Protein AF-0000000076354087 (afdb_homodimer)

pLDDT: mean 98.28, std 2.74, range [63.59, 99.0]

Organism: Streptomyces venezuelae (NCBI:txid54571)

Solvent-accessible surface area (backbone atoms only — not comparable to full-atom values): 20175 Å² total; per-residue (Å²): 89,34,35,36,36,54,51,55,60,19,23,36,62,54,20,50,45,27,28,43,75,41,43,54,77,42,88,73,43,46,52,43,30,23,14,80,61,55,38,78,37,36,26,62,83,62,55,44,29,42,43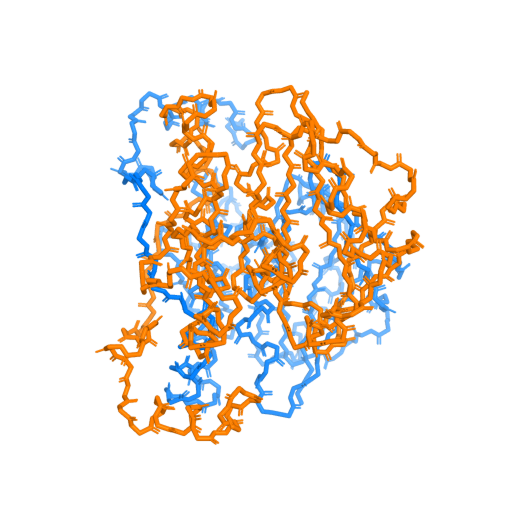,16,80,34,23,44,88,74,57,62,68,36,33,30,39,40,29,32,10,36,78,31,43,69,73,43,59,80,30,56,71,59,33,48,45,50,51,55,23,57,76,62,33,64,33,47,32,22,8,10,48,12,34,50,46,43,30,61,45,56,74,34,60,76,31,62,34,20,24,19,86,78,44,33,68,58,36,39,75,55,44,24,47,53,47,91,52,50,58,31,80,46,88,49,36,36,20,6,9,20,28,50,24,11,36,37,39,19,33,48,50,30,21,73,73,67,31,60,67,54,23,38,49,50,31,33,71,32,25,54,58,88,68,64,84,63,71,16,15,37,77,90,52,25,61,63,70,59,46,51,51,50,52,70,67,34,94,64,57,118,90,35,35,36,36,53,50,54,60,20,22,36,61,53,19,48,46,27,28,43,75,41,42,54,76,43,88,74,43,46,53,42,30,23,15,81,61,54,40,77,37,35,26,62,84,62,55,45,30,42,42,15,80,32,24,45,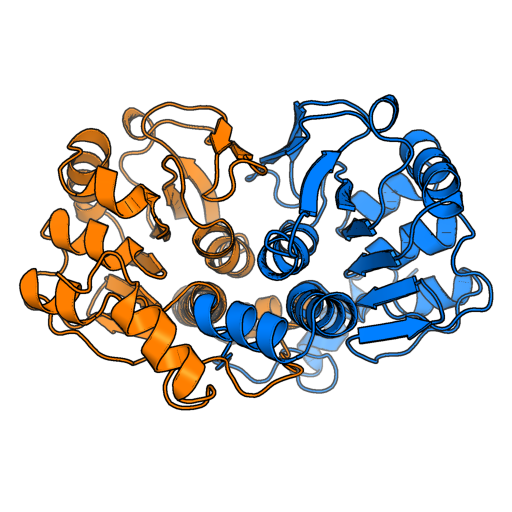88,75,56,61,70,36,32,31,39,38,29,32,9,36,78,32,42,70,71,43,59,78,31,56,70,58,31,50,45,50,51,56,23,56,75,62,32,65,32,48,32,22,9,10,47,11,35,49,46,43,30,60,45,58,75,34,61,76,31,62,36,19,24,20,85,78,43,34,67,59,35,39,75,55,45,23,46,53,48,90,52,51,59,31,80,46,86,48,37,36,20,6,10,21,28,48,24,13,36,37,38,18,34,49,49,31,22,74,74,67,31,61,67,52,24,38,48,50,31,32,72,32,25,53,58,87,67,64,85,61,72,16,17,36,76,90,52,24,62,64,70,58,46,50,50,50,51,69,68,35,94,65,60,118

Structure (mmCIF, N/CA/C/O backbone):
data_AF-0000000076354087-model_v1
#
loop_
_entity.id
_entity.type
_entity.pdbx_description
1 polymer 'Glutamine amidotransferase'
#
loop_
_atom_site.group_PDB
_atom_site.id
_atom_site.type_symbol
_atom_site.label_atom_id
_atom_site.label_alt_id
_atom_site.label_comp_id
_atom_site.label_asym_id
_atom_site.label_entity_id
_atom_site.label_seq_id
_atom_site.pdbx_PDB_ins_code
_atom_site.Cartn_x
_atom_site.Cartn_y
_atom_site.Cartn_z
_atom_site.occupancy
_atom_site.B_iso_or_equiv
_atom_site.auth_seq_id
_atom_site.auth_comp_id
_atom_site.auth_asym_id
_atom_site.auth_atom_id
_atom_site.pdbx_PDB_model_num
ATOM 1 N N . MET A 1 1 ? -19.969 11.094 3.676 1 95.62 1 MET A N 1
ATOM 2 C CA . MET A 1 1 ? -18.609 11.43 4.051 1 95.62 1 MET A CA 1
ATOM 3 C C . MET A 1 1 ? -17.656 11.297 2.859 1 95.62 1 MET A C 1
ATOM 5 O O . MET A 1 1 ? -17.688 10.289 2.152 1 95.62 1 MET A O 1
ATOM 9 N N . GLN A 1 2 ? -16.906 12.383 2.473 1 98.56 2 GLN A N 1
ATOM 10 C CA . GLN A 1 2 ? -15.984 12.328 1.347 1 98.56 2 GLN A CA 1
ATOM 11 C C . GLN A 1 2 ? -14.531 12.328 1.825 1 98.56 2 GLN A C 1
ATOM 13 O O . GLN A 1 2 ? -14.156 13.133 2.674 1 98.56 2 GLN A O 1
ATOM 18 N N . ILE A 1 3 ? -13.75 11.383 1.371 1 98.94 3 ILE A N 1
ATOM 19 C CA . ILE A 1 3 ? -12.32 11.273 1.62 1 98.94 3 ILE A CA 1
ATOM 20 C C . ILE A 1 3 ? -11.547 11.703 0.374 1 98.94 3 ILE A C 1
ATOM 22 O O . ILE A 1 3 ? -11.719 11.125 -0.7 1 98.94 3 ILE A O 1
ATOM 26 N N . ALA A 1 4 ? -10.727 12.711 0.47 1 98.94 4 ALA A N 1
ATOM 27 C CA . ALA A 1 4 ? -9.883 13.164 -0.634 1 98.94 4 ALA A CA 1
ATOM 28 C C . ALA A 1 4 ? -8.414 12.82 -0.381 1 98.94 4 ALA A C 1
ATOM 30 O O . ALA A 1 4 ? -7.855 13.188 0.655 1 98.94 4 ALA A O 1
ATOM 31 N N . ILE A 1 5 ? -7.832 12.117 -1.269 1 99 5 ILE A N 1
ATOM 32 C CA . ILE A 1 5 ? -6.402 11.828 -1.235 1 99 5 ILE A CA 1
ATOM 33 C C . ILE A 1 5 ? -5.676 12.695 -2.262 1 99 5 ILE A C 1
ATOM 35 O O . ILE A 1 5 ? -5.934 12.594 -3.463 1 99 5 ILE A O 1
ATOM 39 N N . ALA A 1 6 ? -4.793 13.523 -1.813 1 98.94 6 ALA A N 1
ATOM 40 C CA . ALA A 1 6 ? -4.074 14.453 -2.678 1 98.94 6 ALA A CA 1
ATOM 41 C C . ALA A 1 6 ? -2.9 13.766 -3.369 1 98.94 6 ALA A C 1
ATOM 43 O O . ALA A 1 6 ? -2.143 13.031 -2.734 1 98.94 6 ALA A O 1
ATOM 44 N N . LEU A 1 7 ? -2.816 14.008 -4.652 1 98.94 7 LEU A N 1
ATOM 45 C CA . LEU A 1 7 ? -1.673 13.523 -5.414 1 98.94 7 LEU A CA 1
ATOM 46 C C . LEU A 1 7 ? -0.879 14.68 -6.004 1 98.94 7 LEU A C 1
ATOM 48 O O . LEU A 1 7 ? -1.441 15.742 -6.289 1 98.94 7 LEU A O 1
ATOM 52 N N . TYR A 1 8 ? 0.384 14.508 -6.109 1 98.94 8 TYR A N 1
ATOM 53 C CA . TYR A 1 8 ? 1.318 15.359 -6.844 1 98.94 8 TYR A CA 1
ATOM 54 C C . TYR A 1 8 ? 2.479 14.539 -7.395 1 98.94 8 TYR A C 1
ATOM 56 O O . TYR A 1 8 ? 2.713 13.406 -6.957 1 98.94 8 TYR A O 1
ATOM 64 N N . GLU A 1 9 ? 3.184 15.055 -8.422 1 98.81 9 GLU A N 1
ATOM 65 C CA . GLU A 1 9 ? 4.27 14.312 -9.055 1 98.81 9 GLU A CA 1
ATOM 66 C C . GLU A 1 9 ? 5.312 13.883 -8.031 1 98.81 9 GLU A C 1
ATOM 68 O O . GLU A 1 9 ? 5.68 14.656 -7.148 1 98.81 9 GLU A O 1
ATOM 73 N N . ARG A 1 10 ? 5.816 12.602 -8.109 1 98.75 10 ARG A N 1
ATOM 74 C CA . ARG A 1 10 ? 6.883 12.008 -7.316 1 98.75 10 ARG A CA 1
ATOM 75 C C . ARG A 1 10 ? 6.445 11.812 -5.871 1 98.75 10 ARG A C 1
ATOM 77 O O . ARG A 1 10 ? 7.25 11.969 -4.945 1 98.75 10 ARG A O 1
ATOM 84 N N . PHE A 1 11 ? 5.105 11.602 -5.699 1 98.94 11 PHE A N 1
ATOM 85 C CA . PHE A 1 11 ? 4.652 11.117 -4.402 1 98.94 11 PHE A CA 1
ATOM 86 C C . PHE A 1 11 ? 5.07 9.672 -4.188 1 98.94 11 PHE A C 1
ATOM 88 O O . PHE A 1 11 ? 5.402 8.969 -5.145 1 98.94 11 PHE A O 1
ATOM 95 N N . THR A 1 12 ? 5.203 9.234 -2.908 1 98.81 12 THR A N 1
ATOM 96 C CA . THR A 1 12 ? 5.406 7.828 -2.578 1 98.81 12 THR A CA 1
ATOM 97 C C . THR A 1 12 ? 4.074 7.078 -2.561 1 98.81 12 THR A C 1
ATOM 99 O O . THR A 1 12 ? 3.166 7.438 -1.809 1 98.81 12 THR A O 1
ATOM 102 N N . VAL A 1 13 ? 3.963 6.086 -3.301 1 98.81 13 VAL A N 1
ATOM 103 C CA . VAL A 1 13 ? 2.664 5.5 -3.617 1 98.81 13 VAL A CA 1
ATOM 104 C C . VAL A 1 13 ? 2.061 4.875 -2.363 1 98.81 13 VAL A C 1
ATOM 106 O O . VAL A 1 13 ? 0.866 5.027 -2.098 1 98.81 13 VAL A O 1
ATOM 109 N N . LEU A 1 14 ? 2.857 4.176 -1.558 1 98.88 14 LEU A N 1
ATOM 110 C CA . LEU A 1 14 ? 2.314 3.52 -0.374 1 98.88 14 LEU A CA 1
ATOM 111 C C . LEU A 1 14 ? 1.853 4.547 0.655 1 98.88 14 LEU A C 1
ATOM 113 O O . LEU A 1 14 ? 1.002 4.25 1.496 1 98.88 14 LEU A O 1
ATOM 117 N N . ASP A 1 15 ? 2.355 5.801 0.594 1 98.94 15 ASP A N 1
ATOM 118 C CA . ASP A 1 15 ? 1.86 6.875 1.448 1 98.94 15 ASP A CA 1
ATOM 119 C C . ASP A 1 15 ? 0.381 7.148 1.184 1 98.94 15 ASP A C 1
ATOM 121 O O . ASP A 1 15 ? -0.349 7.566 2.084 1 98.94 15 ASP A O 1
ATOM 125 N N . ALA A 1 16 ? -0.032 6.992 -0.039 1 98.94 16 ALA A N 1
ATOM 126 C CA . ALA A 1 16 ? -1.421 7.227 -0.43 1 98.94 16 ALA A CA 1
ATOM 127 C C . ALA A 1 16 ? -2.266 5.973 -0.216 1 98.94 16 ALA A C 1
ATOM 129 O O . ALA A 1 16 ? -3.389 6.051 0.288 1 98.94 16 ALA A O 1
ATOM 130 N N . ILE A 1 17 ? -1.715 4.809 -0.504 1 98.94 17 ILE A N 1
ATOM 131 C CA . ILE A 1 17 ? -2.502 3.586 -0.608 1 98.94 17 ILE A CA 1
ATOM 132 C C . ILE A 1 17 ? -2.713 2.988 0.781 1 98.94 17 ILE A C 1
ATOM 134 O O . ILE A 1 17 ? -3.75 2.375 1.049 1 98.94 17 ILE A O 1
ATOM 138 N N . GLY A 1 18 ? -1.72 3.15 1.679 1 98.88 18 GLY A N 1
ATOM 139 C CA . GLY A 1 18 ? -1.927 2.682 3.039 1 98.88 18 GLY A CA 1
ATOM 140 C C . GLY A 1 18 ? -3.221 3.18 3.652 1 98.88 18 GLY A C 1
ATOM 141 O O . GLY A 1 18 ? -4.109 2.387 3.973 1 98.88 18 GLY A O 1
ATOM 142 N N . PRO A 1 19 ? -3.322 4.527 3.742 1 98.94 19 PRO A N 1
ATOM 143 C CA . PRO A 1 19 ? -4.57 5.094 4.262 1 98.94 19 PRO A CA 1
ATOM 144 C C . PRO A 1 19 ? -5.781 4.742 3.4 1 98.94 19 PRO A C 1
ATOM 146 O O . PRO A 1 19 ? -6.859 4.465 3.93 1 98.94 19 PRO A O 1
ATOM 149 N N . TYR A 1 20 ? -5.629 4.738 2.098 1 98.94 20 TYR A N 1
ATOM 150 C CA . TYR A 1 20 ? -6.734 4.395 1.21 1 98.94 20 TYR A CA 1
ATOM 151 C C . TYR A 1 20 ? -7.305 3.025 1.551 1 98.94 20 TYR A C 1
ATOM 153 O O . TYR A 1 20 ? -8.516 2.877 1.739 1 98.94 20 TYR A O 1
ATOM 161 N N . GLN A 1 21 ? -6.453 2.004 1.667 1 98.69 21 GLN A N 1
ATOM 162 C CA . GLN A 1 21 ? -6.879 0.625 1.887 1 98.69 21 GLN A CA 1
ATOM 163 C C . GLN A 1 21 ? -7.668 0.493 3.188 1 98.69 21 GLN A C 1
ATOM 165 O O . GLN A 1 21 ? -8.586 -0.325 3.281 1 98.69 21 GLN A O 1
ATOM 170 N N . THR A 1 22 ? -7.359 1.341 4.191 1 98.81 22 THR A N 1
ATOM 171 C CA . THR A 1 22 ? -7.941 1.154 5.516 1 98.81 22 THR A CA 1
ATOM 172 C C . THR A 1 22 ? -9.141 2.078 5.719 1 98.81 22 THR A C 1
ATOM 174 O O . THR A 1 22 ? -9.969 1.847 6.602 1 98.81 22 THR A O 1
ATOM 177 N N . LEU A 1 23 ? -9.305 3.084 4.852 1 98.88 23 LEU A N 1
ATOM 178 C CA . LEU A 1 23 ? -10.344 4.066 5.102 1 98.88 23 LEU A CA 1
ATOM 179 C C . LEU A 1 23 ? -11.445 3.979 4.047 1 98.88 23 LEU A C 1
ATOM 181 O O . LEU A 1 23 ? -12.547 4.492 4.246 1 98.88 23 LEU A O 1
ATOM 185 N N . VAL A 1 24 ? -11.156 3.332 2.891 1 98.5 24 VAL A N 1
ATOM 186 C CA . VAL A 1 24 ? -12.008 3.426 1.715 1 98.5 24 VAL A CA 1
ATOM 187 C C . VAL A 1 24 ? -13.375 2.814 2.021 1 98.5 24 VAL A C 1
ATOM 189 O O . VAL A 1 24 ? -14.391 3.23 1.457 1 98.5 24 VAL A O 1
ATOM 192 N N . ASN A 1 25 ? -13.484 1.896 3.008 1 97.38 25 ASN A N 1
ATOM 193 C CA . ASN A 1 25 ? -14.734 1.187 3.268 1 97.38 25 ASN A CA 1
ATOM 194 C C . ASN A 1 25 ? -15.445 1.739 4.5 1 97.38 25 ASN A C 1
ATOM 196 O O . ASN A 1 25 ? -16.328 1.08 5.062 1 97.38 25 ASN A O 1
ATOM 200 N N . LEU A 1 26 ? -15.008 2.922 4.984 1 98.5 26 LEU A N 1
ATOM 201 C CA . LEU A 1 26 ? -15.797 3.568 6.027 1 98.5 26 LEU A CA 1
ATOM 202 C C . LEU A 1 26 ? -17.266 3.674 5.617 1 98.5 26 LEU A C 1
ATOM 204 O O . LEU A 1 26 ? -17.562 4.004 4.469 1 98.5 26 LEU A O 1
ATOM 208 N N . PRO A 1 27 ? -18.188 3.338 6.52 1 97 27 PRO A N 1
ATOM 209 C CA . PRO A 1 27 ? -19.594 3.379 6.16 1 97 27 PRO A CA 1
ATOM 210 C C . PRO A 1 27 ? -20.031 4.727 5.582 1 97 27 PRO A C 1
ATOM 212 O O . PRO A 1 27 ? -19.797 5.77 6.199 1 97 27 PRO A O 1
ATOM 215 N N . GLY A 1 28 ? -20.562 4.648 4.363 1 95.94 28 GLY A N 1
ATOM 216 C CA . GLY A 1 28 ? -21.109 5.84 3.729 1 95.94 28 GLY A CA 1
ATOM 217 C C . GLY A 1 28 ? -20.047 6.723 3.102 1 95.94 28 GLY A C 1
ATOM 218 O O . GLY A 1 28 ? -20.344 7.828 2.643 1 95.94 28 GLY A O 1
ATOM 219 N N . ALA A 1 29 ? -18.844 6.246 3.023 1 97 29 ALA A N 1
ATOM 220 C CA . ALA A 1 29 ? -17.75 7.098 2.547 1 97 29 ALA A CA 1
ATOM 221 C C . ALA A 1 29 ? -17.609 7.008 1.029 1 97 29 ALA A C 1
ATOM 223 O O . ALA A 1 29 ? -17.859 5.953 0.439 1 97 29 ALA A O 1
ATOM 224 N N . GLU A 1 30 ? -17.297 8.07 0.4 1 98.06 30 GLU A N 1
ATOM 225 C CA . GLU A 1 30 ? -16.828 8.18 -0.977 1 98.06 30 GLU A CA 1
ATOM 226 C C . GLU A 1 30 ? -15.383 8.688 -1.029 1 98.06 30 GLU A C 1
ATOM 228 O O . GLU A 1 30 ? -15.07 9.742 -0.482 1 98.06 30 GLU A O 1
ATOM 233 N N . THR A 1 31 ? -14.57 7.953 -1.688 1 98.88 31 THR A N 1
ATOM 234 C CA . THR A 1 31 ? -13.172 8.352 -1.784 1 98.88 31 THR A CA 1
ATOM 235 C C . THR A 1 31 ? -12.852 8.883 -3.18 1 98.88 31 THR A C 1
ATOM 237 O O . THR A 1 31 ? -13.289 8.312 -4.18 1 98.88 31 THR A O 1
ATOM 240 N N . VAL A 1 32 ? -12.117 9.953 -3.236 1 98.88 32 VAL A N 1
ATOM 241 C CA . VAL A 1 32 ? -11.68 10.539 -4.5 1 98.88 32 VAL A CA 1
ATOM 242 C C . VAL A 1 32 ? -10.195 10.883 -4.422 1 98.88 32 VAL A C 1
ATOM 244 O O . VAL A 1 32 ? -9.719 11.359 -3.391 1 98.88 32 VAL A O 1
ATOM 247 N N . LEU A 1 33 ? -9.477 10.531 -5.445 1 98.94 33 LEU A N 1
ATOM 248 C CA . LEU A 1 33 ? -8.109 11.023 -5.605 1 98.94 33 LEU A CA 1
ATOM 249 C C . LEU A 1 33 ? -8.094 12.344 -6.371 1 98.94 33 LEU A C 1
ATOM 251 O O . LEU A 1 33 ? -8.773 12.484 -7.395 1 98.94 33 LEU A O 1
ATOM 255 N N . VAL A 1 34 ? -7.332 13.281 -5.852 1 98.94 34 VAL A N 1
ATOM 256 C CA . VAL A 1 34 ? -7.363 14.617 -6.422 1 98.94 34 VAL A CA 1
ATOM 257 C C . VAL A 1 34 ? -5.941 15.109 -6.672 1 98.94 34 VAL A C 1
ATOM 259 O O . VAL A 1 34 ? -5.012 14.719 -5.961 1 98.94 34 VAL A O 1
ATOM 262 N N . ALA A 1 35 ? -5.77 15.914 -7.664 1 98.94 35 ALA A N 1
ATOM 263 C CA . ALA A 1 35 ? -4.516 16.578 -7.996 1 98.94 35 ALA A CA 1
ATOM 264 C C . ALA A 1 35 ? -4.766 17.969 -8.57 1 98.94 35 ALA A C 1
ATOM 266 O O . ALA A 1 35 ? -5.918 18.391 -8.711 1 98.94 35 ALA A O 1
ATOM 267 N N . GLU A 1 36 ? -3.658 18.734 -8.727 1 98.81 36 GLU A N 1
ATOM 268 C CA . GLU A 1 36 ? -3.822 20.062 -9.312 1 98.81 36 GLU A CA 1
ATOM 269 C C . GLU A 1 36 ? -4.609 19.984 -10.617 1 98.81 36 GLU A C 1
ATOM 271 O O . GLU A 1 36 ? -5.535 20.766 -10.828 1 98.81 36 GLU A O 1
ATOM 276 N N . GLN A 1 37 ? -4.191 19.078 -11.469 1 98.62 37 GLN A N 1
ATOM 277 C CA . GLN A 1 37 ? -4.941 18.719 -12.664 1 98.62 37 GLN A CA 1
ATOM 278 C C . GLN A 1 37 ? -5.367 17.266 -12.633 1 98.62 37 GLN A C 1
ATOM 280 O O . GLN A 1 37 ? -4.598 16.391 -12.219 1 98.62 37 GLN A O 1
ATOM 285 N N . ALA A 1 38 ? -6.668 17.031 -13.086 1 98.75 38 ALA A N 1
ATOM 286 C CA . ALA A 1 38 ? -7.133 15.641 -13.164 1 98.75 38 ALA A CA 1
ATOM 287 C C . ALA A 1 38 ? -6.32 14.844 -14.18 1 98.75 38 ALA A C 1
ATOM 289 O O . ALA A 1 38 ? -5.844 15.398 -15.172 1 98.75 38 ALA A O 1
ATOM 290 N N . GLY A 1 39 ? -6.164 13.555 -13.914 1 98.75 39 GLY A N 1
ATOM 291 C CA . GLY A 1 39 ? -5.402 12.695 -14.805 1 98.75 39 GLY A CA 1
ATOM 292 C C . GLY A 1 39 ? -4.375 11.844 -14.086 1 98.75 39 GLY A C 1
ATOM 293 O O . GLY A 1 39 ? -4.379 11.773 -12.852 1 98.75 39 GLY A O 1
ATOM 294 N N . PRO A 1 40 ? -3.564 11.125 -14.836 1 98.88 40 PRO A N 1
ATOM 295 C CA . PRO A 1 40 ? -2.52 10.297 -14.227 1 98.88 40 PRO A CA 1
ATOM 296 C C . PRO A 1 40 ? -1.451 11.117 -13.516 1 98.88 40 PRO A C 1
ATOM 298 O O . PRO A 1 40 ? -1.043 12.172 -14.016 1 98.88 40 PRO A O 1
ATOM 301 N N . VAL A 1 41 ? -1.053 10.719 -12.32 1 98.94 41 VAL A N 1
ATOM 302 C CA . VAL A 1 41 ? 0.029 11.312 -11.547 1 98.94 41 VAL A CA 1
ATOM 303 C C . VAL A 1 41 ? 1.087 10.258 -11.234 1 98.94 41 VAL A C 1
ATOM 305 O O . VAL A 1 41 ? 0.774 9.203 -10.672 1 98.94 41 VAL A O 1
ATOM 308 N N . ARG A 1 42 ? 2.328 10.523 -11.531 1 98.81 42 ARG A N 1
ATOM 309 C CA . ARG A 1 42 ? 3.381 9.523 -11.422 1 98.81 42 ARG A CA 1
ATOM 310 C C . ARG A 1 42 ? 4.031 9.547 -10.047 1 98.81 42 ARG A C 1
ATOM 312 O O . ARG A 1 42 ? 4.234 10.617 -9.469 1 98.81 42 ARG A O 1
ATOM 319 N N . ASP A 1 43 ? 4.379 8.352 -9.578 1 98.69 43 ASP A N 1
ATOM 320 C CA . ASP A 1 43 ? 5.004 8.219 -8.266 1 98.69 43 ASP A CA 1
ATOM 321 C C . ASP A 1 43 ? 6.484 8.586 -8.32 1 98.69 43 ASP A C 1
ATOM 323 O O . ASP A 1 43 ? 6.977 9.047 -9.352 1 98.69 43 ASP A O 1
ATOM 327 N N . ASP A 1 44 ? 7.211 8.422 -7.254 1 98.19 44 ASP A N 1
ATOM 328 C CA . ASP A 1 44 ? 8.586 8.883 -7.098 1 98.19 44 ASP A CA 1
ATOM 329 C C . ASP A 1 44 ? 9.547 8.055 -7.953 1 98.19 44 ASP A C 1
ATOM 331 O O . ASP A 1 44 ? 10.609 8.539 -8.344 1 98.19 44 ASP A O 1
ATOM 335 N N . ASN A 1 45 ? 9.156 6.812 -8.344 1 97.19 45 ASN A N 1
ATOM 336 C CA . ASN A 1 45 ? 9.992 5.984 -9.203 1 97.19 45 ASN A CA 1
ATOM 337 C C . ASN A 1 45 ? 9.672 6.199 -10.68 1 97.19 45 ASN A C 1
ATOM 339 O O . ASN A 1 45 ? 10.453 5.809 -11.555 1 97.19 45 ASN A O 1
ATOM 343 N N . GLY A 1 46 ? 8.555 6.766 -10.953 1 97.56 46 GLY A N 1
ATOM 344 C CA . GLY A 1 46 ? 8.141 7.059 -12.32 1 97.56 46 GLY A CA 1
ATOM 345 C C . GLY A 1 46 ? 7.477 5.883 -13.008 1 97.56 46 GLY A C 1
ATOM 346 O O . GLY A 1 46 ? 6.895 6.035 -14.086 1 97.56 46 GLY A O 1
ATOM 347 N N . SER A 1 47 ? 7.496 4.715 -12.43 1 97.19 47 SER A N 1
ATOM 348 C CA . SER A 1 47 ? 7.039 3.494 -13.086 1 97.19 47 SER A CA 1
ATOM 349 C C . SER A 1 47 ? 5.559 3.248 -12.828 1 97.19 47 SER A C 1
ATOM 351 O O . SER A 1 47 ? 4.945 2.391 -13.469 1 97.19 47 SER A O 1
ATOM 353 N N . LEU A 1 48 ? 4.918 3.982 -11.859 1 98.62 48 LEU A N 1
ATOM 354 C CA . LEU A 1 48 ? 3.523 3.805 -11.469 1 98.62 48 LEU A CA 1
ATOM 355 C C . LEU A 1 48 ? 2.777 5.133 -11.492 1 98.62 48 LEU A C 1
ATOM 357 O O . LEU A 1 48 ? 3.316 6.164 -11.078 1 98.62 48 LEU A O 1
ATOM 361 N N . ALA A 1 49 ? 1.561 5.074 -12.016 1 98.88 49 ALA A N 1
ATOM 362 C CA . ALA A 1 49 ? 0.702 6.254 -11.953 1 98.88 49 ALA A CA 1
ATOM 363 C C . ALA A 1 49 ? -0.647 5.918 -11.32 1 98.88 49 ALA A C 1
ATOM 365 O O . ALA A 1 49 ? -1.236 4.879 -11.625 1 98.88 49 ALA A O 1
ATOM 366 N N . LEU A 1 50 ? -1.066 6.781 -10.438 1 98.94 50 LEU A N 1
ATOM 367 C CA . LEU A 1 50 ? -2.447 6.828 -9.977 1 98.94 50 LEU A CA 1
ATOM 368 C C . LEU A 1 50 ? -3.252 7.859 -10.758 1 98.94 50 LEU A C 1
ATOM 370 O O . LEU A 1 50 ? -2.709 8.875 -11.195 1 98.94 50 LEU A O 1
ATOM 374 N N . VAL A 1 51 ? -4.52 7.609 -10.898 1 98.94 51 VAL A N 1
ATOM 375 C CA . VAL A 1 51 ? -5.363 8.555 -11.625 1 98.94 51 VAL A CA 1
ATOM 376 C C . VAL A 1 51 ? -6.102 9.453 -10.633 1 98.94 51 VAL A C 1
ATOM 378 O O . VAL A 1 51 ? -6.895 8.969 -9.82 1 98.94 51 VAL A O 1
ATOM 381 N N . ALA A 1 52 ? -5.828 10.727 -10.68 1 98.88 52 ALA A N 1
ATOM 382 C CA . ALA A 1 52 ? -6.699 11.695 -10.023 1 98.88 52 ALA A CA 1
ATOM 383 C C . ALA A 1 52 ? -7.965 11.93 -10.836 1 98.88 52 ALA A C 1
ATOM 385 O O . ALA A 1 52 ? -7.922 12.562 -11.898 1 98.88 52 ALA A O 1
ATOM 386 N N . ASP A 1 53 ? -9.039 11.539 -10.359 1 98.69 53 ASP A N 1
ATOM 387 C CA . ASP A 1 53 ? -10.281 11.664 -11.117 1 98.69 53 ASP A CA 1
ATOM 388 C C . ASP A 1 53 ? -10.781 13.109 -11.117 1 98.69 53 ASP A C 1
ATOM 390 O O . ASP A 1 53 ? -11.57 13.5 -11.984 1 98.69 53 ASP A O 1
ATOM 394 N N . GLN A 1 54 ? -10.43 13.859 -10.133 1 98.81 54 GLN A N 1
ATOM 395 C CA . GLN A 1 54 ? -10.844 15.25 -10.016 1 98.81 54 GLN A CA 1
ATOM 396 C C . GLN A 1 54 ? -9.656 16.156 -9.672 1 98.81 54 GLN A C 1
ATOM 398 O O . GLN A 1 54 ? -8.625 15.672 -9.188 1 98.81 54 GLN A O 1
ATOM 403 N N . SER A 1 55 ? -9.82 17.406 -10.016 1 98.88 55 SER A N 1
ATOM 404 C CA . SER A 1 55 ? -8.828 18.391 -9.641 1 98.88 55 SER A CA 1
ATOM 405 C C . SER A 1 55 ? -9.094 18.953 -8.25 1 98.88 55 SER A C 1
ATOM 407 O O . SER A 1 55 ? -10.18 18.75 -7.691 1 98.88 55 SER A O 1
ATOM 409 N N . PHE A 1 56 ? -8.109 19.656 -7.734 1 98.88 56 PHE A N 1
ATOM 410 C CA . PHE A 1 56 ? -8.305 20.359 -6.473 1 98.88 56 PHE A CA 1
ATOM 411 C C . PHE A 1 56 ? -9.5 21.297 -6.555 1 98.88 56 PHE A C 1
ATOM 413 O O . PHE A 1 56 ? -10.281 21.406 -5.605 1 98.88 56 PHE A O 1
ATOM 420 N N . ALA A 1 57 ? -9.688 21.969 -7.66 1 98.56 57 ALA A N 1
ATOM 421 C CA . ALA A 1 57 ? -10.742 22.953 -7.844 1 98.56 57 ALA A CA 1
ATOM 422 C C . ALA A 1 57 ? -12.125 22.297 -7.781 1 98.56 57 ALA A C 1
ATOM 424 O O . ALA A 1 57 ? -13.102 22.953 -7.41 1 98.56 57 ALA A O 1
ATOM 425 N N . GLU A 1 58 ? -12.18 21.047 -8.023 1 98.75 58 GLU A N 1
ATOM 426 C CA . GLU A 1 58 ? -13.461 20.344 -8.109 1 98.75 58 GLU A CA 1
ATOM 427 C C . GLU A 1 58 ? -13.852 19.734 -6.766 1 98.75 58 GLU A C 1
ATOM 429 O O . GLU A 1 58 ? -14.992 19.328 -6.57 1 98.75 58 GLU A O 1
ATOM 434 N N . VAL A 1 59 ? -12.969 19.625 -5.879 1 98.75 59 VAL A N 1
ATOM 435 C CA . VAL A 1 59 ? -13.219 19.078 -4.547 1 98.75 59 VAL A CA 1
ATOM 436 C C . VAL A 1 59 ? -12.828 20.109 -3.49 1 98.75 59 VAL A C 1
ATOM 438 O O . VAL A 1 59 ? -11.641 20.266 -3.17 1 98.75 59 VAL A O 1
ATOM 441 N N . GLN A 1 60 ? -13.789 20.719 -2.85 1 97.81 60 GLN A N 1
ATOM 442 C CA . GLN A 1 60 ? -13.461 21.875 -2.018 1 97.81 60 GLN A CA 1
ATOM 443 C C . GLN A 1 60 ? -13.953 21.688 -0.587 1 97.81 60 GLN A C 1
ATOM 445 O O . GLN A 1 60 ? -13.617 22.469 0.302 1 97.81 60 GLN A O 1
ATOM 450 N N . ARG A 1 61 ? -14.742 20.609 -0.342 1 98.5 61 ARG A N 1
ATOM 451 C CA . ARG A 1 61 ? -15.266 20.422 1.006 1 98.5 61 ARG A CA 1
ATOM 452 C C . ARG A 1 61 ? -15.258 18.953 1.393 1 98.5 61 ARG A C 1
ATOM 454 O O . ARG A 1 61 ? -16.266 18.406 1.85 1 98.5 61 ARG A O 1
ATOM 461 N N . PRO A 1 62 ? -14.125 18.266 1.239 1 98.88 62 PRO A N 1
ATOM 462 C CA . PRO A 1 62 ? -14.07 16.891 1.74 1 98.88 62 PRO A CA 1
ATOM 463 C C . PRO A 1 62 ? -14.125 16.812 3.266 1 98.88 62 PRO A C 1
ATOM 465 O O . PRO A 1 62 ? -13.789 17.781 3.947 1 98.88 62 PRO A O 1
ATOM 468 N N . ASP A 1 63 ? -14.562 15.672 3.797 1 98.88 63 ASP A N 1
ATOM 469 C CA . ASP A 1 63 ? -14.617 15.445 5.238 1 98.88 63 ASP A CA 1
ATOM 470 C C . ASP A 1 63 ? -13.258 15 5.777 1 98.88 63 ASP A C 1
ATOM 472 O O . ASP A 1 63 ? -12.898 15.328 6.91 1 98.88 63 ASP A O 1
ATOM 476 N N . ILE A 1 64 ? -12.531 14.211 5.023 1 98.94 64 ILE A N 1
ATOM 477 C CA . ILE A 1 64 ? -11.203 13.727 5.367 1 98.94 64 ILE A CA 1
ATOM 478 C C . ILE A 1 64 ? -10.234 14.023 4.223 1 98.94 64 ILE A C 1
ATOM 480 O O . ILE A 1 64 ? -10.562 13.812 3.053 1 98.94 64 ILE A O 1
ATOM 484 N N . VAL A 1 65 ? -9.031 14.531 4.559 1 98.94 65 VAL A N 1
ATOM 485 C CA . VAL A 1 65 ? -7.965 14.742 3.588 1 98.94 65 VAL A CA 1
ATOM 486 C C . VAL A 1 65 ? -6.742 13.914 3.977 1 98.94 65 VAL A C 1
ATOM 488 O O . VAL A 1 65 ? -6.379 13.844 5.156 1 98.94 65 VAL A O 1
ATOM 491 N N . VAL A 1 66 ? -6.184 13.242 3.031 1 99 66 VAL A N 1
ATOM 492 C CA . VAL A 1 66 ? -4.934 12.516 3.201 1 99 66 VAL A CA 1
ATOM 493 C C . VAL A 1 66 ? -3.859 13.109 2.291 1 99 66 VAL A C 1
ATOM 495 O O . VAL A 1 66 ? -4.047 13.195 1.074 1 99 66 VAL A O 1
ATOM 498 N N . VAL A 1 67 ? -2.744 13.516 2.854 1 99 67 VAL A N 1
ATOM 499 C CA . VAL A 1 67 ? -1.633 14.086 2.098 1 99 67 VAL A CA 1
ATOM 500 C C . VAL A 1 67 ? -0.421 13.164 2.184 1 99 67 VAL A C 1
ATOM 502 O O . VAL A 1 67 ? 0.223 13.07 3.23 1 99 67 VAL A O 1
ATOM 505 N N . PRO A 1 68 ? -0.085 12.492 1.104 1 99 68 PRO A N 1
ATOM 506 C CA . PRO A 1 68 ? 1.105 11.641 1.093 1 99 68 PRO A CA 1
ATOM 507 C C . PRO A 1 68 ? 2.404 12.445 1.028 1 99 68 PRO A C 1
ATOM 509 O O . PRO A 1 68 ? 2.377 13.648 0.785 1 99 68 PRO A O 1
ATOM 512 N N . GLY A 1 69 ? 3.516 11.781 1.353 1 98.88 69 GLY A N 1
ATOM 513 C CA . GLY A 1 69 ? 4.836 12.359 1.132 1 98.88 69 GLY A CA 1
ATOM 514 C C . GLY A 1 69 ? 5.5 11.852 -0.135 1 98.88 69 GLY A C 1
ATOM 515 O O . GLY A 1 69 ? 4.816 11.477 -1.092 1 98.88 69 GLY A O 1
ATOM 516 N N . GLY A 1 70 ? 6.766 11.945 -0.173 1 98.75 70 GLY A N 1
ATOM 517 C CA . GLY A 1 70 ? 7.629 11.586 -1.289 1 98.75 70 GLY A CA 1
ATOM 518 C C . GLY A 1 70 ? 8.602 12.695 -1.664 1 98.75 70 GLY A C 1
ATOM 519 O O . GLY A 1 70 ? 8.484 13.82 -1.185 1 98.75 70 GLY A O 1
ATOM 520 N N . PRO A 1 71 ? 9.586 12.352 -2.479 1 98.38 71 PRO A N 1
ATOM 521 C CA . PRO A 1 71 ? 10.555 13.375 -2.869 1 98.38 71 PRO A CA 1
ATOM 522 C C . PRO A 1 71 ? 9.906 14.578 -3.547 1 98.38 71 PRO A C 1
ATOM 524 O O . PRO A 1 71 ? 10.414 15.695 -3.453 1 98.38 71 PRO A O 1
ATOM 527 N N . GLY A 1 72 ? 8.766 14.375 -4.168 1 98.62 72 GLY A N 1
ATOM 528 C CA . GLY A 1 72 ? 8.062 15.453 -4.84 1 98.62 72 GLY A CA 1
ATOM 529 C C . GLY A 1 72 ? 7.508 16.484 -3.883 1 98.62 72 GLY A C 1
ATOM 530 O O . GLY A 1 72 ? 7.133 17.594 -4.297 1 98.62 72 GLY A O 1
ATOM 531 N N . GLN A 1 73 ? 7.379 16.094 -2.627 1 98.56 73 GLN A N 1
ATOM 532 C CA . GLN A 1 73 ? 6.91 17.016 -1.604 1 98.56 73 GLN A CA 1
ATOM 533 C C . GLN A 1 73 ? 7.754 18.297 -1.587 1 98.56 73 GLN A C 1
ATOM 535 O O . GLN A 1 73 ? 7.23 19.391 -1.365 1 98.56 73 GLN A O 1
ATOM 540 N N . SER A 1 74 ? 9.039 18.25 -1.86 1 98.38 74 SER A N 1
ATOM 541 C CA . SER A 1 74 ? 9.93 19.406 -1.846 1 98.38 74 SER A CA 1
ATOM 542 C C . SER A 1 74 ? 9.445 20.484 -2.803 1 98.38 74 SER A C 1
ATOM 544 O O . SER A 1 74 ? 9.508 21.672 -2.484 1 98.38 74 SER A O 1
ATOM 546 N N . ASP A 1 75 ? 8.922 20.094 -3.932 1 98.19 75 ASP A N 1
ATOM 547 C CA . ASP A 1 75 ? 8.453 21.016 -4.957 1 98.19 75 ASP A CA 1
ATOM 548 C C . ASP A 1 75 ? 7.125 21.656 -4.551 1 98.19 75 ASP A C 1
ATOM 550 O O . ASP A 1 75 ? 6.691 22.641 -5.156 1 98.19 75 ASP A O 1
ATOM 554 N N . GLN A 1 76 ? 6.457 21.078 -3.5 1 98.44 76 GLN A N 1
ATOM 555 C CA . GLN A 1 76 ? 5.125 21.547 -3.123 1 98.44 76 GLN A CA 1
ATOM 556 C C . GLN A 1 76 ? 5.195 22.609 -2.037 1 98.44 76 GLN A C 1
ATOM 558 O O . GLN A 1 76 ? 4.191 23.25 -1.728 1 98.44 76 GLN A O 1
ATOM 563 N N . MET A 1 77 ? 6.367 22.891 -1.496 1 98.38 77 MET A N 1
ATOM 564 C CA . MET A 1 77 ? 6.508 23.719 -0.302 1 98.38 77 MET A CA 1
ATOM 565 C C . MET A 1 77 ? 6.156 25.172 -0.602 1 98.38 77 MET A C 1
ATOM 567 O O . MET A 1 77 ? 5.926 25.969 0.316 1 98.38 77 MET A O 1
ATOM 571 N N . GLU A 1 78 ? 6.105 25.531 -1.874 1 98.06 78 GLU A N 1
ATOM 572 C CA . GLU A 1 78 ? 5.703 26.875 -2.273 1 98.06 78 GLU A CA 1
ATOM 573 C C . GLU A 1 78 ? 4.648 26.828 -3.375 1 98.06 78 GLU A C 1
ATOM 575 O O . GLU A 1 78 ? 4.414 27.828 -4.055 1 98.06 78 GLU A O 1
ATOM 580 N N . ASN A 1 79 ? 4.164 25.672 -3.621 1 98.62 79 ASN A N 1
ATOM 581 C CA . ASN A 1 79 ? 3.154 25.5 -4.664 1 98.62 79 ASN A CA 1
ATOM 582 C C . ASN A 1 79 ? 1.765 25.891 -4.164 1 98.62 79 ASN A C 1
ATOM 584 O O . ASN A 1 79 ? 1.097 25.094 -3.496 1 98.62 79 ASN A O 1
ATOM 588 N N . GLU A 1 80 ? 1.316 27 -4.582 1 98.44 80 GLU A N 1
ATOM 589 C CA . GLU A 1 80 ? 0.077 27.547 -4.035 1 98.44 80 GLU A CA 1
ATOM 590 C C . GLU A 1 80 ? -1.134 26.75 -4.523 1 98.44 80 GLU A C 1
ATOM 592 O O . GLU A 1 80 ? -2.205 26.812 -3.916 1 98.44 80 GLU A O 1
ATOM 597 N N . ALA A 1 81 ? -1.026 26.016 -5.605 1 98.62 81 ALA A N 1
ATOM 598 C CA . ALA A 1 81 ? -2.137 25.172 -6.016 1 98.62 81 ALA A CA 1
ATOM 599 C C . ALA A 1 81 ? -2.469 24.141 -4.934 1 98.62 81 ALA A C 1
ATOM 601 O O . ALA A 1 81 ? -3.633 23.984 -4.555 1 98.62 81 ALA A O 1
ATOM 602 N N . LEU A 1 82 ? -1.459 23.5 -4.41 1 98.88 82 LEU A N 1
ATOM 603 C CA . LEU A 1 82 ? -1.679 22.516 -3.355 1 98.88 82 LEU A CA 1
ATOM 604 C C . LEU A 1 82 ? -1.901 23.203 -2.012 1 98.88 82 LEU A C 1
ATOM 606 O O . LEU A 1 82 ? -2.871 22.906 -1.311 1 98.88 82 LEU A O 1
ATOM 610 N N . LEU A 1 83 ? -0.968 24.141 -1.669 1 98.88 83 LEU A N 1
ATOM 611 C CA . LEU A 1 83 ? -1.012 24.734 -0.342 1 98.88 83 LEU A CA 1
ATOM 612 C C . LEU A 1 83 ? -2.299 25.531 -0.148 1 98.88 83 LEU A C 1
ATOM 614 O O . LEU A 1 83 ? -2.918 25.469 0.917 1 98.88 83 LEU A O 1
ATOM 618 N N . GLY A 1 84 ? -2.682 26.281 -1.166 1 98.88 84 GLY A N 1
ATOM 619 C CA . GLY A 1 84 ? -3.945 27 -1.103 1 98.88 84 GLY A CA 1
ATOM 620 C C . GLY A 1 84 ? -5.148 26.094 -0.98 1 98.88 84 GLY A C 1
ATOM 621 O O . GLY A 1 84 ? -6.066 26.359 -0.203 1 98.88 84 GLY A O 1
ATOM 622 N N . TRP A 1 85 ? -5.18 25 -1.722 1 98.94 85 TRP A N 1
ATOM 623 C CA . TRP A 1 85 ? -6.246 24 -1.644 1 98.94 85 TRP A CA 1
ATOM 624 C C . TRP A 1 85 ? -6.332 23.406 -0.244 1 98.94 85 TRP A C 1
ATOM 626 O O . TRP A 1 85 ? -7.422 23.266 0.312 1 98.94 85 TRP A O 1
ATOM 636 N N . LEU A 1 86 ? -5.168 23.062 0.365 1 98.94 86 LEU A N 1
ATOM 637 C CA . LEU A 1 86 ? -5.137 22.5 1.713 1 98.94 86 LEU A CA 1
ATOM 638 C C . LEU A 1 86 ? -5.754 23.469 2.717 1 98.94 86 LEU A C 1
ATOM 640 O O . LEU A 1 86 ? -6.531 23.062 3.58 1 98.94 86 LEU A O 1
ATOM 644 N N . ARG A 1 87 ? -5.395 24.75 2.605 1 98.88 87 ARG A N 1
ATOM 645 C CA . ARG A 1 87 ? -5.977 25.75 3.498 1 98.88 87 ARG A CA 1
ATOM 646 C C . ARG A 1 87 ? -7.488 25.828 3.322 1 98.88 87 ARG A C 1
ATOM 648 O O . ARG A 1 87 ? -8.227 25.922 4.305 1 98.88 87 ARG A O 1
ATOM 655 N N . THR A 1 88 ? -7.906 25.797 2.098 1 98.81 88 THR A N 1
ATOM 656 C CA . THR A 1 88 ? -9.328 25.891 1.793 1 98.81 88 THR A CA 1
ATOM 657 C C . THR A 1 88 ? -10.102 24.719 2.396 1 98.81 88 THR A C 1
ATOM 659 O O . THR A 1 88 ? -11.07 24.922 3.129 1 98.81 88 THR A O 1
ATOM 662 N N . VAL A 1 89 ? -9.648 23.531 2.133 1 98.81 89 VAL A N 1
ATOM 663 C CA . VAL A 1 89 ? -10.43 22.375 2.531 1 98.81 89 VAL A CA 1
ATOM 664 C C . VAL A 1 89 ? -10.312 22.156 4.039 1 98.81 89 VAL A C 1
ATOM 666 O O . VAL A 1 89 ? -11.242 21.672 4.68 1 98.81 89 VAL A O 1
ATOM 669 N N . ASP A 1 90 ? -9.203 22.531 4.59 1 98.81 90 ASP A N 1
ATOM 670 C CA . ASP A 1 90 ? -9 22.359 6.027 1 98.81 90 ASP A CA 1
ATOM 671 C C . ASP A 1 90 ? -10.086 23.078 6.824 1 98.81 90 ASP A C 1
ATOM 673 O O . ASP A 1 90 ? -10.445 22.656 7.922 1 98.81 90 ASP A O 1
ATOM 677 N N . ALA A 1 91 ? -10.609 24.078 6.312 1 98.19 91 ALA A N 1
ATOM 678 C CA . ALA A 1 91 ? -11.617 24.891 6.996 1 98.19 91 ALA A CA 1
ATOM 679 C C . ALA A 1 91 ? -12.867 24.062 7.305 1 98.19 91 ALA A C 1
ATOM 681 O O . ALA A 1 91 ? -13.602 24.359 8.242 1 98.19 91 ALA A O 1
ATOM 682 N N . THR A 1 92 ? -13.078 22.938 6.617 1 97.94 92 THR A N 1
ATOM 683 C CA . THR A 1 92 ? -14.344 22.219 6.785 1 97.94 92 THR A CA 1
ATOM 684 C C . THR A 1 92 ? -14.094 20.75 7.051 1 97.94 92 THR A C 1
ATOM 686 O O . THR A 1 92 ? -15.016 20 7.371 1 97.94 92 THR A O 1
ATOM 689 N N . THR A 1 93 ? -12.883 20.297 6.965 1 98.75 93 THR A N 1
ATOM 690 C CA . THR A 1 93 ? -12.594 18.875 7.203 1 98.75 93 THR A CA 1
ATOM 691 C C . THR A 1 93 ? -12.883 18.516 8.656 1 98.75 93 THR A C 1
ATOM 693 O O . THR A 1 93 ? -12.664 19.312 9.562 1 98.75 93 THR A O 1
ATOM 696 N N . THR A 1 94 ? -13.359 17.281 8.82 1 98.75 94 THR A N 1
ATOM 697 C CA . THR A 1 94 ? -13.391 16.672 10.148 1 98.75 94 THR A CA 1
ATOM 698 C C . THR A 1 94 ? -12.008 16.156 10.539 1 98.75 94 THR A C 1
ATOM 700 O O . THR A 1 94 ? -11.633 16.203 11.711 1 98.75 94 THR A O 1
ATOM 703 N N . TRP A 1 95 ? -11.266 15.562 9.602 1 98.94 95 TRP A N 1
ATOM 704 C CA . TRP A 1 95 ? -9.898 15.078 9.797 1 98.94 95 TRP A CA 1
ATOM 705 C C . TRP A 1 95 ? -8.992 15.555 8.664 1 98.94 95 TRP A C 1
ATOM 707 O O . TRP A 1 95 ? -9.344 15.43 7.484 1 98.94 95 TRP A O 1
ATOM 717 N N . THR A 1 96 ? -7.883 16.125 8.969 1 98.94 96 THR A N 1
ATOM 718 C CA . THR A 1 96 ? -6.789 16.438 8.062 1 98.94 96 THR A CA 1
ATOM 719 C C . THR A 1 96 ? -5.555 15.609 8.383 1 98.94 96 THR A C 1
ATOM 721 O O . THR A 1 96 ? -4.973 15.742 9.469 1 98.94 96 THR A O 1
ATOM 724 N N . THR A 1 97 ? -5.152 14.727 7.441 1 99 97 THR A N 1
ATOM 725 C CA . THR A 1 97 ? -4.152 13.727 7.789 1 99 97 THR A CA 1
ATOM 726 C C . THR A 1 97 ? -2.994 13.75 6.801 1 99 97 THR A C 1
ATOM 728 O O . THR A 1 97 ? -3.115 14.305 5.707 1 99 97 THR A O 1
ATOM 731 N N . SER A 1 98 ? -1.863 13.227 7.23 1 99 98 SER A N 1
ATOM 732 C CA . SER A 1 98 ? -0.7 13.102 6.359 1 99 98 SER A CA 1
ATOM 733 C C . SER A 1 98 ? 0.104 11.844 6.688 1 99 98 SER A C 1
ATOM 735 O O . SER A 1 98 ? -0.046 11.273 7.766 1 99 98 SER A O 1
ATOM 737 N N . VAL A 1 99 ? 0.834 11.414 5.766 1 98.94 99 VAL A N 1
ATOM 738 C CA . VAL A 1 99 ? 1.8 10.328 5.914 1 98.94 99 VAL A CA 1
ATOM 739 C C . VAL A 1 99 ? 3.18 10.797 5.457 1 98.94 99 VAL A C 1
ATOM 741 O O . VAL A 1 99 ? 3.301 11.523 4.469 1 98.94 99 VAL A O 1
ATOM 744 N N . CYS A 1 100 ? 4.281 10.312 6.195 1 98.88 100 CYS A N 1
ATOM 745 C CA . CYS A 1 100 ? 5.637 10.617 5.758 1 98.88 100 CYS A CA 1
ATOM 746 C C . CYS A 1 100 ? 5.832 12.125 5.613 1 98.88 100 CYS A C 1
ATOM 748 O O . CYS A 1 100 ? 5.48 12.891 6.512 1 98.88 100 CYS A O 1
ATOM 750 N N . THR A 1 101 ? 6.43 12.617 4.59 1 98.94 101 THR A N 1
ATOM 751 C CA . THR A 1 101 ? 6.75 14.031 4.449 1 98.94 101 THR A CA 1
ATOM 752 C C . THR A 1 101 ? 5.516 14.828 4.035 1 98.94 101 THR A C 1
ATOM 754 O O . THR A 1 101 ? 5.586 16.047 3.857 1 98.94 101 THR A O 1
ATOM 757 N N . G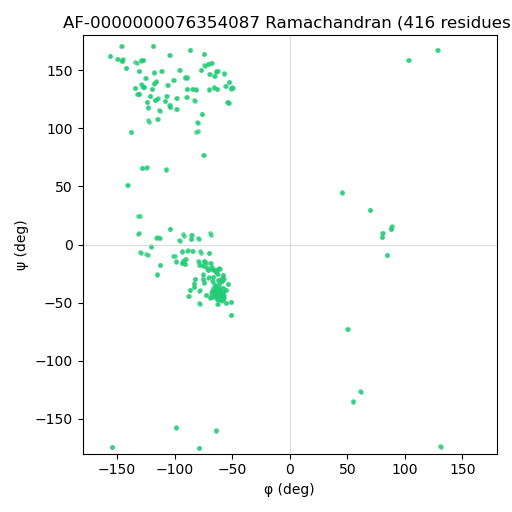LY A 1 102 ? 4.359 14.141 3.977 1 98.94 102 GLY A N 1
ATOM 758 C CA . GLY A 1 102 ? 3.119 14.875 3.801 1 98.94 102 GLY A CA 1
ATOM 759 C C . GLY A 1 102 ? 2.867 15.891 4.898 1 98.94 102 GLY A C 1
ATOM 760 O O . GLY A 1 102 ? 2.221 16.922 4.668 1 98.94 102 GLY A O 1
ATOM 761 N N . SER A 1 103 ? 3.371 15.641 6.066 1 98.94 103 SER A N 1
ATOM 762 C CA . SER A 1 103 ? 3.209 16.562 7.191 1 98.94 103 SER A CA 1
ATOM 763 C C . SER A 1 103 ? 3.951 17.875 6.945 1 98.94 103 SER A C 1
ATOM 765 O O . SER A 1 103 ? 3.551 18.922 7.453 1 98.94 103 SER A O 1
ATOM 767 N N . LEU A 1 104 ? 5.043 17.828 6.145 1 98.94 104 LEU A N 1
ATOM 768 C CA . LEU A 1 104 ? 5.742 19.062 5.797 1 98.94 104 LEU A CA 1
ATOM 769 C C . LEU A 1 104 ? 4.871 19.953 4.918 1 98.94 104 LEU A C 1
ATOM 771 O O . LEU A 1 104 ? 4.902 21.188 5.043 1 98.94 104 LEU A O 1
ATOM 775 N N . ALA A 1 105 ? 4.094 19.344 4.004 1 98.94 105 ALA A N 1
ATOM 776 C CA . ALA A 1 105 ? 3.164 20.109 3.186 1 98.94 105 ALA A CA 1
ATOM 777 C C . ALA A 1 105 ? 2.078 20.75 4.047 1 98.94 105 ALA A C 1
ATOM 779 O O . ALA A 1 105 ? 1.733 21.922 3.855 1 98.94 105 ALA A O 1
ATOM 780 N N . LEU A 1 106 ? 1.531 19.969 5.016 1 98.94 106 LEU A N 1
ATOM 781 C CA . LEU A 1 106 ? 0.557 20.547 5.938 1 98.94 106 LEU A CA 1
ATOM 782 C C . LEU A 1 106 ? 1.16 21.703 6.715 1 98.94 106 LEU A C 1
ATOM 784 O O . LEU A 1 106 ? 0.509 22.734 6.906 1 98.94 106 LEU A O 1
ATOM 788 N N . ALA A 1 107 ? 2.406 21.531 7.168 1 98.94 107 ALA A N 1
ATOM 789 C CA . ALA A 1 107 ? 3.098 22.578 7.918 1 98.94 107 ALA A CA 1
ATOM 790 C C . ALA A 1 107 ? 3.316 23.812 7.051 1 98.94 107 ALA A C 1
ATOM 792 O O . ALA A 1 107 ? 3.096 24.938 7.5 1 98.94 107 ALA A O 1
ATOM 793 N N . ALA A 1 108 ? 3.734 23.594 5.805 1 98.88 108 ALA A N 1
ATOM 794 C CA . ALA A 1 108 ? 3.973 24.703 4.875 1 98.88 108 ALA A CA 1
ATOM 795 C C . ALA A 1 108 ? 2.691 25.484 4.613 1 98.88 108 ALA A C 1
ATOM 797 O O . ALA A 1 108 ? 2.734 26.703 4.387 1 98.88 108 ALA A O 1
ATOM 798 N N . ALA A 1 109 ? 1.598 24.797 4.68 1 98.88 109 ALA A N 1
ATOM 799 C CA . ALA A 1 109 ? 0.3 25.453 4.5 1 98.88 109 ALA A CA 1
ATOM 800 C C . ALA A 1 109 ? -0.111 26.203 5.758 1 98.88 109 ALA A C 1
ATOM 802 O O . ALA A 1 109 ? -1.152 26.875 5.781 1 98.88 109 ALA A O 1
ATOM 803 N N . GLY A 1 110 ? 0.678 26.047 6.82 1 98.69 110 GLY A N 1
ATOM 804 C CA . GLY A 1 110 ? 0.417 26.766 8.062 1 98.69 110 GLY A CA 1
ATOM 805 C C . GLY A 1 110 ? -0.537 26.031 8.984 1 98.69 110 GLY A C 1
ATOM 806 O O . GLY A 1 110 ? -0.987 26.578 9.984 1 98.69 110 GLY A O 1
ATOM 807 N N . LEU A 1 111 ? -0.787 24.812 8.734 1 98.94 111 LEU A N 1
ATOM 808 C CA . LEU A 1 111 ? -1.892 24.125 9.383 1 98.94 111 LEU A CA 1
ATOM 809 C C . LEU A 1 111 ? -1.42 23.422 10.656 1 98.94 111 LEU A C 1
ATOM 811 O O . LEU A 1 111 ? -2.234 23.031 11.492 1 98.94 111 LEU A O 1
ATOM 815 N N . LEU A 1 112 ? -0.055 23.266 10.836 1 98.88 112 LEU A N 1
ATOM 816 C CA . LEU A 1 112 ? 0.449 22.5 11.969 1 98.88 112 LEU A CA 1
ATOM 817 C C . LEU A 1 112 ? 1.235 23.375 12.93 1 98.88 112 LEU A C 1
ATOM 819 O O . LEU A 1 112 ? 1.921 22.875 13.82 1 98.88 112 LEU A O 1
ATOM 823 N N . LYS A 1 113 ? 1.247 24.703 12.688 1 98.12 113 LYS A N 1
ATOM 824 C CA . LYS A 1 113 ? 2.025 25.609 13.523 1 98.12 113 LYS A CA 1
ATOM 825 C C . LYS A 1 113 ? 1.666 25.438 15 1 98.12 113 LYS A C 1
ATOM 827 O O . LYS A 1 113 ? 0.495 25.531 15.375 1 98.12 113 LYS A O 1
ATOM 832 N N . GLY A 1 114 ? 2.686 25.125 15.781 1 98.44 114 GLY A N 1
ATOM 833 C CA . GLY A 1 114 ? 2.52 25.016 17.219 1 98.44 114 GLY A CA 1
ATOM 834 C C . GLY A 1 114 ? 1.91 23.703 17.656 1 98.44 114 GLY A C 1
ATOM 835 O O . GLY A 1 114 ? 1.653 23.484 18.844 1 98.44 114 GLY A O 1
ATOM 836 N N . ARG A 1 115 ? 1.729 22.797 16.766 1 98.69 115 ARG A N 1
ATOM 837 C CA . ARG A 1 115 ? 1.104 21.516 17.078 1 98.69 115 ARG A CA 1
ATOM 838 C C . ARG A 1 115 ? 2.145 20.406 17.141 1 98.69 115 ARG A C 1
ATOM 840 O O . ARG A 1 115 ? 3.275 20.578 16.688 1 98.69 115 ARG A O 1
ATOM 847 N N . ARG A 1 116 ? 1.722 19.297 17.75 1 98.88 116 ARG A N 1
ATOM 848 C CA . ARG A 1 116 ? 2.512 18.062 17.703 1 98.88 116 ARG A CA 1
ATOM 849 C C . ARG A 1 116 ? 2.232 17.281 16.422 1 98.88 116 ARG A C 1
ATOM 851 O O . ARG A 1 116 ? 1.079 17.156 16.016 1 98.88 116 ARG A O 1
ATOM 858 N N . ALA A 1 117 ? 3.246 16.828 15.781 1 98.94 117 ALA A N 1
ATOM 859 C CA . ALA A 1 117 ? 3.084 16.031 14.578 1 98.94 117 ALA A CA 1
ATOM 860 C C . ALA A 1 117 ? 4.305 15.148 14.336 1 98.94 117 ALA A C 1
ATOM 862 O O . ALA A 1 117 ? 5.344 15.328 14.977 1 98.94 117 ALA A O 1
ATOM 863 N N . THR A 1 118 ? 4.184 14.164 13.547 1 98.94 118 THR A N 1
ATOM 864 C CA . THR A 1 118 ? 5.289 13.312 13.117 1 98.94 118 THR A CA 1
ATOM 865 C C . THR A 1 118 ? 5.461 13.375 11.602 1 98.94 118 THR A C 1
ATOM 867 O O . THR A 1 118 ? 4.715 14.07 10.914 1 98.94 118 THR A O 1
ATOM 870 N N . SER A 1 119 ? 6.504 12.828 11.094 1 98.88 119 SER A N 1
ATOM 871 C CA . SER A 1 119 ? 6.902 12.719 9.695 1 98.88 119 SER A CA 1
ATOM 872 C C . SER A 1 119 ? 7.812 11.508 9.477 1 98.88 119 SER A C 1
ATOM 874 O O . SER A 1 119 ? 7.953 10.664 10.359 1 98.88 119 SER A O 1
ATOM 876 N N . HIS A 1 120 ? 8.344 11.344 8.312 1 98.75 120 HIS A N 1
ATOM 877 C CA . HIS A 1 120 ? 9.453 10.414 8.117 1 98.75 120 HIS A CA 1
ATOM 878 C C . HIS A 1 120 ? 10.633 10.758 9.023 1 98.75 120 HIS A C 1
ATOM 880 O O . HIS A 1 120 ? 10.906 11.938 9.266 1 98.75 120 HIS A O 1
ATOM 886 N N . TRP A 1 121 ? 11.375 9.75 9.469 1 98.44 121 TRP A N 1
ATOM 887 C CA . TRP A 1 121 ? 12.414 9.953 10.469 1 98.44 121 TRP A CA 1
ATOM 888 C C . TRP A 1 121 ? 13.508 10.875 9.938 1 98.44 121 TRP A C 1
ATOM 890 O O . TRP A 1 121 ? 14.156 11.594 10.703 1 98.44 121 TRP A O 1
ATOM 900 N N . LEU A 1 122 ? 13.719 10.977 8.664 1 98.5 122 LEU A N 1
ATOM 901 C CA . LEU A 1 122 ? 14.734 11.836 8.07 1 98.5 122 LEU A CA 1
ATOM 902 C C . LEU A 1 122 ? 14.258 13.289 8.031 1 98.5 122 LEU A C 1
ATOM 904 O O . LEU A 1 122 ? 15.055 14.203 7.832 1 98.5 122 LEU A O 1
ATOM 908 N N . ALA A 1 123 ? 12.953 13.516 8.219 1 98.56 123 ALA A N 1
ATOM 909 C CA . ALA A 1 123 ? 12.383 14.836 7.957 1 98.56 123 ALA A CA 1
ATOM 910 C C . ALA A 1 123 ? 11.906 15.492 9.25 1 98.56 123 ALA A C 1
ATOM 912 O O . ALA A 1 123 ? 11.297 16.562 9.227 1 98.56 123 ALA A O 1
ATOM 913 N N . LEU A 1 124 ? 12.141 14.898 10.43 1 98.38 124 LEU A N 1
ATOM 914 C CA . LEU A 1 124 ? 11.617 15.406 11.695 1 98.38 124 LEU A CA 1
ATOM 915 C C . LEU A 1 124 ? 12.203 16.781 12.016 1 98.38 124 LEU A C 1
ATOM 917 O O . LEU A 1 124 ? 11.477 17.688 12.445 1 98.38 124 LEU A O 1
ATOM 921 N N . ALA A 1 125 ? 13.461 16.969 11.766 1 97.88 125 ALA A N 1
ATOM 922 C CA . ALA A 1 125 ? 14.102 18.25 12.055 1 97.88 125 ALA A CA 1
ATOM 923 C C . ALA A 1 125 ? 13.5 19.359 11.195 1 97.88 125 ALA A C 1
ATOM 925 O O . ALA A 1 125 ? 13.375 20.5 11.648 1 97.88 125 ALA A O 1
ATOM 926 N N . GLU A 1 126 ? 13.164 19.031 9.938 1 98 126 GLU A N 1
ATOM 927 C CA . GLU A 1 126 ? 12.531 20 9.055 1 98 126 GLU A CA 1
ATOM 928 C C . GLU A 1 126 ? 11.164 20.422 9.594 1 98 126 GLU A C 1
ATOM 930 O O . GLU A 1 126 ? 10.773 21.578 9.477 1 98 126 GLU A O 1
ATOM 935 N N . LEU A 1 127 ? 10.461 19.438 10.102 1 97.94 127 LEU A N 1
ATOM 936 C CA . LEU A 1 127 ? 9.164 19.734 10.719 1 97.94 127 LEU A CA 1
ATOM 937 C C . LEU A 1 127 ? 9.32 20.734 11.852 1 97.94 127 LEU A C 1
ATOM 939 O O . LEU A 1 127 ? 8.531 21.672 11.977 1 97.94 127 LEU A O 1
ATOM 943 N N . ASP A 1 128 ? 10.336 20.656 12.688 1 98.19 128 ASP A N 1
ATOM 944 C CA . ASP A 1 128 ? 10.633 21.578 13.766 1 98.19 128 ASP A CA 1
ATOM 945 C C . ASP A 1 128 ? 10.914 22.984 13.219 1 98.19 128 ASP A C 1
ATOM 947 O O . ASP A 1 128 ? 10.445 23.984 13.773 1 98.19 128 ASP A O 1
ATOM 951 N N . ARG A 1 129 ? 11.617 23.047 12.156 1 97.88 129 ARG A N 1
ATOM 952 C CA . ARG A 1 129 ? 11.984 24.312 11.555 1 97.88 129 ARG A CA 1
ATOM 953 C C . ARG A 1 129 ? 10.75 25.078 11.062 1 97.88 129 ARG A C 1
ATOM 955 O O . ARG A 1 129 ? 10.766 26.297 10.977 1 97.88 129 ARG A O 1
ATOM 962 N N . LEU A 1 130 ? 9.734 24.297 10.828 1 98.19 130 LEU A N 1
ATOM 963 C CA . LEU A 1 130 ? 8.5 24.891 10.32 1 98.19 130 LEU A CA 1
ATOM 964 C C . LEU A 1 130 ? 7.566 25.266 11.469 1 98.19 130 LEU A C 1
ATOM 966 O O . LEU A 1 130 ? 6.402 25.594 11.242 1 98.19 130 LEU A O 1
ATOM 970 N N . GLY A 1 131 ? 8.062 25.141 12.68 1 98.31 131 GLY A N 1
ATOM 971 C CA . GLY A 1 131 ? 7.312 25.594 13.836 1 98.31 131 GLY A CA 1
ATOM 972 C C . GLY A 1 131 ? 6.391 24.531 14.406 1 98.31 131 GLY A C 1
ATOM 973 O O . GLY A 1 131 ? 5.434 24.844 15.109 1 98.31 131 GLY A O 1
ATOM 974 N N . VAL A 1 132 ? 6.621 23.297 14.023 1 98.81 132 VAL A N 1
ATOM 975 C CA . VAL A 1 132 ? 5.84 22.156 14.508 1 98.81 132 VAL A CA 1
ATOM 976 C C . VAL A 1 132 ? 6.621 21.422 15.594 1 98.81 132 VAL A C 1
ATOM 978 O O . VAL A 1 132 ? 7.848 21.312 15.523 1 98.81 132 VAL A O 1
ATOM 981 N N . GLU A 1 133 ? 5.969 20.938 16.656 1 98.75 133 GLU A N 1
ATOM 982 C CA . GLU A 1 133 ? 6.609 20.078 17.641 1 98.75 133 GLU A CA 1
ATOM 983 C C . GLU A 1 133 ? 6.688 18.625 17.141 1 98.75 133 GLU A C 1
ATOM 985 O O . GLU A 1 133 ? 5.734 17.859 17.297 1 98.75 133 GLU A O 1
ATOM 990 N N . SER A 1 134 ? 7.848 18.312 16.609 1 98.62 134 SER A N 1
ATOM 991 C CA . SER A 1 134 ? 7.988 17 15.992 1 98.62 134 SER A CA 1
ATOM 992 C C . SER A 1 134 ? 8.156 15.914 17.047 1 98.62 134 SER A C 1
ATOM 994 O O . SER A 1 134 ? 8.656 16.172 18.156 1 98.62 134 SER A O 1
ATOM 996 N N . THR A 1 135 ? 7.719 14.734 16.766 1 98.5 135 THR A N 1
ATOM 997 C CA . THR A 1 135 ? 7.902 13.555 17.594 1 98.5 135 THR A CA 1
ATOM 998 C C . THR A 1 135 ? 8.156 12.32 16.734 1 98.5 135 THR A C 1
ATOM 1000 O O . THR A 1 135 ? 7.707 12.25 15.586 1 98.5 135 THR A O 1
ATOM 1003 N N . GLY A 1 136 ? 8.867 11.344 17.234 1 97.69 136 GLY A N 1
ATOM 1004 C CA . GLY A 1 136 ? 9.172 10.109 16.516 1 97.69 136 GLY A CA 1
ATOM 1005 C C . GLY A 1 136 ? 8.086 9.062 16.641 1 97.69 136 GLY A C 1
ATOM 1006 O O . GLY A 1 136 ? 8.258 7.926 16.203 1 97.69 136 GLY A O 1
ATOM 1007 N N . GLU A 1 137 ? 6.93 9.469 17.234 1 98.5 137 GLU A N 1
ATOM 1008 C CA . GLU A 1 137 ? 5.805 8.547 17.328 1 98.5 137 GLU A CA 1
ATOM 1009 C C . GLU A 1 137 ? 5.297 8.148 15.945 1 98.5 137 GLU A C 1
ATOM 1011 O O . GLU A 1 137 ? 5.395 8.922 14.992 1 98.5 137 GLU A O 1
ATOM 1016 N N . ARG A 1 138 ? 4.801 6.988 15.867 1 98.69 138 ARG A N 1
ATOM 1017 C CA . ARG A 1 138 ? 4.41 6.426 14.578 1 98.69 138 ARG A CA 1
ATOM 1018 C C . ARG A 1 138 ? 3.145 7.094 14.055 1 98.69 138 ARG A C 1
ATOM 1020 O O . ARG A 1 138 ? 3.01 7.309 12.844 1 98.69 138 ARG A O 1
ATOM 1027 N N . VAL A 1 139 ? 2.16 7.309 14.914 1 98.94 139 VAL A N 1
ATOM 1028 C CA . VAL A 1 139 ? 0.918 8.008 14.609 1 98.94 139 VAL A CA 1
ATOM 1029 C C . VAL A 1 139 ? 0.637 9.062 15.672 1 98.94 139 VAL A C 1
ATOM 1031 O O . VAL A 1 139 ? 0.679 8.766 16.875 1 98.94 139 VAL A O 1
ATOM 1034 N N . VAL A 1 140 ? 0.358 10.305 15.281 1 98.94 140 VAL A N 1
ATOM 1035 C CA . VAL A 1 140 ? 0.127 11.398 16.219 1 98.94 140 VAL A CA 1
ATOM 1036 C C . VAL A 1 140 ? -1.233 12.039 15.945 1 98.94 140 VAL A C 1
ATOM 1038 O O . VAL A 1 140 ? -1.515 12.453 14.82 1 98.94 140 VAL A O 1
ATOM 1041 N N . PHE A 1 141 ? -2.1 12.078 16.938 1 98.88 141 PHE A N 1
ATOM 1042 C CA . PHE A 1 141 ? -3.342 12.836 16.922 1 98.88 141 PHE A CA 1
ATOM 1043 C C . PHE A 1 141 ? -3.17 14.164 17.656 1 98.88 141 PHE A C 1
ATOM 1045 O O . PHE A 1 141 ? -2.697 14.195 18.781 1 98.88 141 PHE A O 1
ATOM 1052 N N . ASP A 1 142 ? -3.49 15.242 17.016 1 98.88 142 ASP A N 1
ATOM 1053 C CA . ASP A 1 142 ? -3.574 16.562 17.625 1 98.88 142 ASP A CA 1
ATOM 1054 C C . ASP A 1 142 ? -4.805 17.328 17.125 1 98.88 142 ASP A C 1
ATOM 1056 O O . ASP A 1 142 ? -4.75 17.984 16.078 1 98.88 142 ASP A O 1
ATOM 1060 N N . GLY A 1 143 ? -5.918 17.25 17.969 1 98.5 143 GLY A N 1
ATOM 1061 C CA . GLY A 1 143 ? -7.184 17.75 17.453 1 98.5 143 GLY A CA 1
ATOM 1062 C C . GLY A 1 143 ? -7.668 17 16.234 1 98.5 143 GLY A C 1
ATOM 1063 O O . GLY A 1 143 ? -7.762 15.781 16.25 1 98.5 143 GLY A O 1
ATOM 1064 N N . LYS A 1 144 ? -7.965 17.734 15.156 1 98.69 144 LYS A N 1
ATOM 1065 C CA . LYS A 1 144 ? -8.461 17.078 13.938 1 98.69 144 LYS A CA 1
ATOM 1066 C C . LYS A 1 144 ? -7.312 16.656 13.039 1 98.69 144 LYS A C 1
ATOM 1068 O O . LYS A 1 144 ? -7.535 16 12.008 1 98.69 144 LYS A O 1
ATOM 1073 N N . TYR A 1 145 ? -6.086 17 13.391 1 98.94 145 TYR A N 1
ATOM 1074 C CA . TYR A 1 145 ? -4.926 16.641 12.586 1 98.94 145 TYR A CA 1
ATOM 1075 C C . TYR A 1 145 ? -4.367 15.289 13.016 1 98.94 145 TYR A C 1
ATOM 1077 O O . TYR A 1 145 ? -4.164 15.047 14.211 1 98.94 145 TYR A O 1
ATOM 1085 N N . VAL A 1 146 ? -4.211 14.398 12.094 1 98.94 146 VAL A N 1
ATOM 1086 C CA . VAL A 1 146 ? -3.588 13.102 12.336 1 98.94 146 VAL A CA 1
ATOM 1087 C C . VAL A 1 146 ? -2.402 12.914 11.391 1 98.94 146 VAL A C 1
ATOM 1089 O O . VAL A 1 146 ? -2.566 12.914 10.172 1 98.94 146 VAL A O 1
ATOM 1092 N N . THR A 1 147 ? -1.171 12.773 11.906 1 98.94 147 THR A N 1
ATOM 1093 C CA . THR A 1 147 ? 0.02 12.57 11.086 1 98.94 147 THR A CA 1
ATOM 1094 C C . THR A 1 147 ? 0.645 11.211 11.375 1 98.94 147 THR A C 1
AT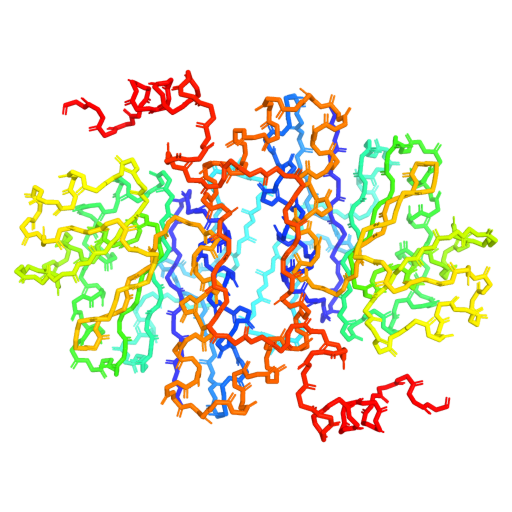OM 1096 O O . THR A 1 147 ? 0.652 10.75 12.516 1 98.94 147 THR A O 1
ATOM 1099 N N . ALA A 1 148 ? 1.083 10.57 10.367 1 98.94 148 ALA A N 1
ATOM 1100 C CA . ALA A 1 148 ? 1.775 9.289 10.469 1 98.94 148 ALA A CA 1
ATOM 1101 C C . ALA A 1 148 ? 3.248 9.43 10.094 1 98.94 148 ALA A C 1
ATOM 1103 O O . ALA A 1 148 ? 3.607 10.273 9.273 1 98.94 148 ALA A O 1
ATOM 1104 N N . ALA A 1 149 ? 4.078 8.594 10.703 1 98.81 149 ALA A N 1
ATOM 1105 C CA . ALA A 1 149 ? 5.488 8.484 10.344 1 98.81 149 ALA A CA 1
ATOM 1106 C C . ALA A 1 149 ? 5.645 7.973 8.914 1 98.81 149 ALA A C 1
ATOM 1108 O O . ALA A 1 149 ? 4.758 8.164 8.078 1 98.81 149 ALA A O 1
ATOM 1109 N N . GLY A 1 150 ? 6.793 7.445 8.586 1 98 150 GLY A N 1
ATOM 1110 C CA . GLY A 1 150 ? 7.152 7.156 7.203 1 98 150 GLY A CA 1
ATOM 1111 C C . GLY A 1 150 ? 6.367 6.004 6.605 1 98 150 GLY A C 1
ATOM 1112 O O . GLY A 1 150 ? 6.352 4.906 7.16 1 98 150 GLY A O 1
ATOM 1113 N N . VAL A 1 151 ? 5.871 6.117 5.516 1 98.38 151 VAL A N 1
ATOM 1114 C CA . VAL A 1 151 ? 5.352 5.324 4.406 1 98.38 151 VAL A CA 1
ATOM 1115 C C . VAL A 1 151 ? 4.363 4.285 4.934 1 98.38 151 VAL A C 1
ATOM 1117 O O . VAL A 1 151 ? 3.15 4.453 4.809 1 98.38 151 VAL A O 1
ATOM 1120 N N . SER A 1 152 ? 4.852 3.205 5.629 1 98.69 152 SER A N 1
ATOM 1121 C CA . SER A 1 152 ? 3.963 2.123 6.043 1 98.69 152 SER A CA 1
ATOM 1122 C C . SER A 1 152 ? 3.102 2.539 7.23 1 98.69 152 SER A C 1
ATOM 1124 O O . SER A 1 152 ? 2.088 1.901 7.523 1 98.69 152 SER A O 1
ATOM 1126 N N . ALA A 1 153 ? 3.486 3.594 7.957 1 98.88 153 ALA A N 1
ATOM 1127 C CA . ALA A 1 153 ? 2.744 4.066 9.125 1 98.88 153 ALA A CA 1
ATOM 1128 C C . ALA A 1 153 ? 1.336 4.512 8.734 1 98.88 153 ALA A C 1
ATOM 1130 O O . ALA A 1 153 ? 0.446 4.586 9.586 1 98.88 153 ALA A O 1
ATOM 1131 N N . GLY A 1 154 ? 1.165 4.82 7.484 1 98.94 154 GLY A N 1
ATOM 1132 C CA . GLY A 1 154 ? -0.148 5.199 6.988 1 98.94 154 GLY A CA 1
ATOM 1133 C C . GLY A 1 154 ? -1.199 4.125 7.199 1 98.94 154 GLY A C 1
ATOM 1134 O O . GLY A 1 154 ? -2.387 4.43 7.328 1 98.94 154 GLY A O 1
ATOM 1135 N N . ILE A 1 155 ? -0.793 2.852 7.164 1 98.94 155 ILE A N 1
ATOM 1136 C CA . ILE A 1 155 ? -1.723 1.749 7.391 1 98.94 155 ILE A CA 1
ATOM 1137 C C . ILE A 1 155 ? -2.207 1.771 8.836 1 98.94 155 ILE A C 1
ATOM 1139 O O . ILE A 1 155 ? -3.41 1.684 9.102 1 98.94 155 ILE A O 1
ATOM 1143 N N . ASP A 1 156 ? -1.271 1.958 9.789 1 98.94 156 ASP A N 1
ATOM 1144 C CA . ASP A 1 156 ? -1.623 2.057 11.203 1 98.94 156 ASP A CA 1
ATOM 1145 C C . ASP A 1 156 ? -2.512 3.271 11.461 1 98.94 156 ASP A C 1
ATOM 1147 O O . ASP A 1 156 ? -3.5 3.178 12.195 1 98.94 156 ASP A O 1
ATOM 1151 N N . MET A 1 157 ? -2.129 4.371 10.867 1 98.94 157 MET A N 1
ATOM 1152 C CA . MET A 1 157 ? -2.922 5.586 11.039 1 98.94 157 MET A CA 1
ATOM 1153 C C . MET A 1 157 ? -4.348 5.375 10.531 1 98.94 157 MET A C 1
ATOM 1155 O O . MET A 1 157 ? -5.309 5.754 11.211 1 98.94 157 MET A O 1
ATOM 1159 N N . GLY A 1 158 ? -4.48 4.816 9.32 1 98.94 158 GLY A N 1
ATOM 1160 C CA . GLY A 1 158 ? -5.797 4.578 8.75 1 98.94 158 GLY A CA 1
ATOM 1161 C C . GLY A 1 158 ? -6.672 3.686 9.609 1 98.94 158 GLY A C 1
ATOM 1162 O O . GLY A 1 158 ? -7.855 3.967 9.797 1 98.94 158 GLY A O 1
ATOM 1163 N N . LEU A 1 159 ? -6.098 2.604 10.156 1 98.88 159 LEU A N 1
ATOM 1164 C CA . LEU A 1 159 ? -6.848 1.699 11.016 1 98.88 159 LEU A CA 1
ATOM 1165 C C . LEU A 1 159 ? -7.281 2.404 12.297 1 98.88 159 LEU A C 1
ATOM 1167 O O . LEU A 1 159 ? -8.422 2.246 12.742 1 98.88 159 LEU A O 1
ATOM 1171 N N . THR A 1 160 ? -6.34 3.152 12.898 1 98.94 160 THR A N 1
ATOM 1172 C CA . THR A 1 160 ? -6.664 3.898 14.109 1 98.94 160 THR A CA 1
ATOM 1173 C C . THR A 1 160 ? -7.812 4.871 13.852 1 98.94 160 THR A C 1
ATOM 1175 O O . THR A 1 160 ? -8.766 4.938 14.641 1 98.94 160 THR A O 1
ATOM 1178 N N . LEU A 1 161 ? -7.711 5.562 12.75 1 98.88 161 LEU A N 1
ATOM 1179 C CA . LEU A 1 161 ? -8.734 6.551 12.406 1 98.88 161 LEU A CA 1
ATOM 1180 C C . LEU A 1 161 ? -10.062 5.875 12.102 1 98.88 161 LEU A C 1
ATOM 1182 O O . LEU A 1 161 ? -11.117 6.367 12.5 1 98.88 161 LEU A O 1
ATOM 1186 N N . ALA A 1 162 ? -10.062 4.746 11.406 1 98.88 162 ALA A N 1
ATOM 1187 C CA . ALA A 1 162 ? -11.273 3.986 11.125 1 98.88 162 ALA A CA 1
ATOM 1188 C C . ALA A 1 162 ? -11.992 3.596 12.422 1 98.88 162 ALA A C 1
ATOM 1190 O O . ALA A 1 162 ? -13.219 3.67 12.508 1 98.88 162 ALA A O 1
ATOM 1191 N N . GLY A 1 163 ? -11.18 3.141 13.391 1 98.81 163 GLY A N 1
ATOM 1192 C CA . GLY A 1 163 ? -11.758 2.812 14.68 1 98.81 163 GLY A CA 1
ATOM 1193 C C . GLY A 1 163 ? -12.422 4 15.359 1 98.81 163 GLY A C 1
ATOM 1194 O O . GLY A 1 163 ? -13.5 3.873 15.938 1 98.81 163 GLY A O 1
ATOM 1195 N N . ARG A 1 164 ? -11.828 5.145 15.312 1 98.56 164 ARG A N 1
ATOM 1196 C CA . ARG A 1 164 ? -12.359 6.355 15.922 1 98.56 164 ARG A CA 1
ATOM 1197 C C . ARG A 1 164 ? -13.656 6.785 15.25 1 98.56 164 ARG A C 1
ATOM 1199 O O . ARG A 1 164 ? -14.562 7.297 15.906 1 98.56 164 ARG A O 1
ATOM 1206 N N . ILE A 1 165 ? -13.766 6.57 13.961 1 98.69 165 ILE A N 1
ATOM 1207 C CA . ILE A 1 165 ? -14.891 7.086 13.18 1 98.69 165 ILE A CA 1
ATOM 1208 C C . ILE A 1 165 ? -16.047 6.086 13.211 1 98.69 165 ILE A C 1
ATOM 1210 O O . ILE A 1 165 ? -17.188 6.465 13.438 1 98.69 165 ILE A O 1
ATOM 1214 N N . ALA A 1 166 ? -15.742 4.789 13.039 1 98.75 166 ALA A N 1
ATOM 1215 C CA . ALA A 1 166 ? -16.812 3.822 12.789 1 98.75 166 ALA A CA 1
ATOM 1216 C C . ALA A 1 166 ? -16.844 2.746 13.867 1 98.75 166 ALA A C 1
ATOM 1218 O O . ALA A 1 166 ? -17.641 1.811 13.797 1 98.75 166 ALA A O 1
ATOM 1219 N N . GLY A 1 167 ? -15.922 2.82 14.797 1 98.75 167 GLY A N 1
ATOM 1220 C CA . GLY A 1 167 ? -15.906 1.864 15.898 1 98.75 167 GLY A CA 1
ATOM 1221 C C . GLY A 1 167 ? -14.836 0.8 15.742 1 98.75 167 GLY A C 1
ATOM 1222 O O . GLY A 1 167 ? -14.406 0.5 14.625 1 98.75 167 GLY A O 1
ATOM 1223 N N . ASP A 1 168 ? -14.492 0.205 16.938 1 98.56 168 ASP A N 1
ATOM 1224 C CA . ASP A 1 168 ? -13.398 -0.762 17 1 98.56 168 ASP A CA 1
ATOM 1225 C C . ASP A 1 168 ? -13.703 -1.99 16.141 1 98.56 168 ASP A C 1
ATOM 1227 O O . ASP A 1 168 ? -12.828 -2.506 15.445 1 98.56 168 ASP A O 1
ATOM 1231 N N . GLU A 1 169 ? -14.898 -2.41 16.156 1 98.62 169 GLU A N 1
ATOM 1232 C CA . GLU A 1 169 ? -15.242 -3.617 15.406 1 98.62 169 GLU A CA 1
ATOM 1233 C C . GLU A 1 169 ? -15.086 -3.4 13.898 1 98.62 169 GLU A C 1
ATOM 1235 O O . GLU A 1 169 ? -14.625 -4.293 13.188 1 98.62 169 GLU A O 1
ATOM 1240 N N . HIS A 1 170 ? -15.477 -2.246 13.414 1 98.75 170 HIS A N 1
ATOM 1241 C CA . HIS A 1 170 ? -15.266 -1.93 12.008 1 98.75 170 HIS A CA 1
ATOM 1242 C C . HIS A 1 170 ? -13.789 -1.962 11.648 1 98.75 170 HIS A C 1
ATOM 1244 O O . HIS A 1 170 ? -13.391 -2.594 10.664 1 98.75 170 HIS A O 1
ATOM 1250 N N . ALA A 1 171 ? -12.977 -1.311 12.492 1 98.88 171 ALA A N 1
ATOM 1251 C CA . ALA A 1 171 ? -11.539 -1.275 12.227 1 98.88 171 ALA A CA 1
ATOM 1252 C C . ALA A 1 171 ? -10.938 -2.678 12.266 1 98.88 171 ALA A C 1
ATOM 1254 O O . ALA A 1 171 ? -10.062 -3.008 11.469 1 98.88 171 ALA A O 1
ATOM 1255 N N . GLN A 1 172 ? -11.383 -3.51 13.195 1 98.88 172 GLN A N 1
ATOM 1256 C CA . GLN A 1 172 ? -10.922 -4.891 13.289 1 98.88 172 GLN A CA 1
ATOM 1257 C C . GLN A 1 172 ? -11.32 -5.684 12.047 1 98.88 172 GLN A C 1
ATOM 1259 O O . GLN A 1 172 ? -10.555 -6.527 11.57 1 98.88 172 GLN A O 1
ATOM 1264 N N . THR A 1 173 ? -12.477 -5.398 11.531 1 98.81 173 THR A N 1
ATOM 1265 C CA . THR A 1 173 ? -12.922 -6.027 10.289 1 98.81 173 THR A CA 1
ATOM 1266 C C . THR A 1 173 ? -11.992 -5.664 9.141 1 98.81 173 THR A C 1
ATOM 1268 O O . THR A 1 173 ? -11.562 -6.535 8.375 1 98.81 173 THR A O 1
ATOM 1271 N N . VAL A 1 174 ? -11.695 -4.387 9.031 1 98.81 174 VAL A N 1
ATOM 1272 C CA . VAL A 1 174 ? -10.797 -3.914 7.98 1 98.81 174 VAL A CA 1
ATOM 1273 C C . VAL A 1 174 ? -9.43 -4.582 8.125 1 98.81 174 VAL A C 1
ATOM 1275 O O . VAL A 1 174 ? -8.852 -5.051 7.145 1 98.81 174 VAL A O 1
ATOM 1278 N N . GLN A 1 175 ? -8.914 -4.605 9.352 1 98.88 175 GLN A N 1
ATOM 1279 C CA . GLN A 1 175 ? -7.629 -5.242 9.633 1 98.88 175 GLN A CA 1
ATOM 1280 C C . GLN A 1 175 ? -7.645 -6.715 9.234 1 98.88 175 GLN A C 1
ATOM 1282 O O . GLN A 1 175 ? -6.703 -7.207 8.609 1 98.88 175 GLN A O 1
ATOM 1287 N N . LEU A 1 176 ? -8.703 -7.445 9.57 1 98.88 176 LEU A N 1
ATOM 1288 C CA . LEU A 1 176 ? -8.852 -8.875 9.289 1 98.88 176 LEU A CA 1
ATOM 1289 C C . LEU A 1 176 ? -8.883 -9.133 7.789 1 98.88 176 LEU A C 1
ATOM 1291 O O . LEU A 1 176 ? -8.156 -9.992 7.289 1 98.88 176 LEU A O 1
ATOM 1295 N N . LEU A 1 177 ? -9.664 -8.352 7.055 1 98.69 177 LEU A N 1
ATOM 1296 C CA . LEU A 1 177 ? -9.859 -8.586 5.629 1 98.69 177 LEU A CA 1
ATOM 1297 C C . LEU A 1 177 ? -8.594 -8.25 4.848 1 98.69 177 LEU A C 1
ATOM 1299 O O . LEU A 1 177 ? -8.297 -8.883 3.83 1 98.69 177 LEU A O 1
ATOM 1303 N N . ALA A 1 178 ? -7.824 -7.32 5.383 1 98.69 178 ALA A N 1
ATOM 1304 C CA . ALA A 1 178 ? -6.547 -6.98 4.758 1 98.69 178 ALA A CA 1
ATOM 1305 C C . ALA A 1 178 ? -5.449 -7.941 5.207 1 98.69 178 ALA A C 1
ATOM 1307 O O . ALA A 1 178 ? -4.316 -7.867 4.723 1 98.69 178 ALA A O 1
ATOM 1308 N N . GLU A 1 179 ? -5.812 -8.844 6.172 1 98.75 179 GLU A N 1
ATOM 1309 C CA . GLU A 1 179 ? -4.82 -9.68 6.836 1 98.75 179 GLU A CA 1
ATOM 1310 C C . GLU A 1 179 ? -3.598 -8.867 7.25 1 98.75 179 GLU A C 1
ATOM 1312 O O . GLU A 1 179 ? -2.463 -9.258 6.973 1 98.75 179 GLU A O 1
ATOM 1317 N N . TYR A 1 180 ? -3.885 -7.711 7.809 1 98.88 180 TYR A N 1
ATOM 1318 C CA . TYR A 1 180 ? -2.797 -6.902 8.352 1 98.88 180 TYR A CA 1
ATOM 1319 C C . TYR A 1 180 ? -2.287 -7.484 9.664 1 98.88 180 TYR A C 1
ATOM 1321 O O . TYR A 1 180 ? -2.602 -6.973 10.734 1 98.88 180 TYR A O 1
ATOM 1329 N N . ASP A 1 181 ? -1.519 -8.516 9.617 1 98.62 181 ASP A N 1
ATOM 1330 C CA . ASP A 1 181 ? -0.8 -9.281 10.633 1 98.62 181 ASP A CA 1
ATOM 1331 C C . ASP A 1 181 ? 0.688 -9.367 10.305 1 98.62 181 ASP A C 1
ATOM 1333 O O . ASP A 1 181 ? 1.221 -10.461 10.094 1 98.62 181 ASP A O 1
ATOM 1337 N N . PRO A 1 182 ? 1.389 -8.219 10.336 1 98.75 182 PRO A N 1
ATOM 1338 C CA . PRO A 1 182 ? 2.729 -8.109 9.75 1 98.75 182 PRO A CA 1
ATOM 1339 C C . PRO A 1 182 ? 3.748 -9.016 10.445 1 98.75 182 PRO A C 1
ATOM 1341 O O . PRO A 1 182 ? 3.734 -9.141 11.672 1 98.75 182 PRO A O 1
ATOM 1344 N N . GLN A 1 183 ? 4.5 -9.695 9.68 1 98.38 183 GLN A N 1
ATOM 1345 C CA . GLN A 1 183 ? 5.645 -10.5 10.086 1 98.38 183 GLN A CA 1
ATOM 1346 C C . GLN A 1 183 ? 6.887 -10.148 9.273 1 98.38 183 GLN A C 1
ATOM 1348 O O . GLN A 1 183 ? 7.398 -10.984 8.523 1 98.38 183 GLN A O 1
ATOM 1353 N N . PRO A 1 184 ? 7.406 -8.875 9.461 1 98.44 184 PRO A N 1
ATOM 1354 C CA . PRO A 1 184 ? 8.586 -8.484 8.68 1 98.44 184 PRO A CA 1
ATOM 1355 C C . PRO A 1 184 ? 9.734 -9.484 8.812 1 98.44 184 PRO A C 1
ATOM 1357 O O . PRO A 1 184 ? 10 -9.984 9.906 1 98.44 184 PRO A O 1
ATOM 1360 N N . PRO A 1 185 ? 10.398 -9.719 7.656 1 98.56 185 PRO A N 1
ATOM 1361 C CA . PRO A 1 185 ? 11.5 -10.688 7.703 1 98.56 185 PRO A CA 1
ATOM 1362 C C . PRO A 1 185 ? 12.742 -10.133 8.406 1 98.56 185 PRO A C 1
ATOM 1364 O O . PRO A 1 185 ? 13.648 -10.898 8.758 1 98.56 185 PRO A O 1
ATOM 1367 N N . TYR A 1 186 ? 12.844 -8.828 8.625 1 98.69 186 TYR A N 1
ATOM 1368 C CA . TYR A 1 186 ? 13.922 -8.141 9.328 1 98.69 186 TYR A CA 1
ATOM 1369 C C . TYR A 1 186 ? 13.359 -7.211 10.398 1 98.69 186 TYR A C 1
ATOM 1371 O O . TYR A 1 186 ? 12.172 -6.887 10.391 1 98.69 186 TYR A O 1
ATOM 1379 N N . ASP A 1 187 ? 14.203 -6.922 11.344 1 98.31 187 ASP A N 1
ATOM 1380 C CA . ASP A 1 187 ? 13.836 -5.926 12.344 1 98.31 187 ASP A CA 1
ATOM 1381 C C . ASP A 1 187 ? 14.617 -4.633 12.141 1 98.31 187 ASP A C 1
ATOM 1383 O O . ASP A 1 187 ? 15.367 -4.207 13.031 1 98.31 187 ASP A O 1
ATOM 1387 N N . ALA A 1 188 ? 14.359 -3.992 10.961 1 98.81 188 ALA A N 1
ATOM 1388 C CA . ALA A 1 188 ? 15.117 -2.816 10.547 1 98.81 188 ALA A CA 1
ATOM 1389 C C . ALA A 1 188 ? 14.18 -1.686 10.125 1 98.81 188 ALA A C 1
ATOM 1391 O O . ALA A 1 188 ? 14.555 -0.835 9.312 1 98.81 188 ALA A O 1
ATOM 1392 N N . GLY A 1 189 ? 12.984 -1.712 10.641 1 98.75 189 GLY A N 1
ATOM 1393 C CA . GLY A 1 189 ? 11.953 -0.825 10.125 1 98.75 189 GLY A CA 1
ATOM 1394 C C . GLY A 1 189 ? 11.969 0.547 10.766 1 98.75 189 GLY A C 1
ATOM 1395 O O . GLY A 1 189 ? 11.086 1.368 10.516 1 98.75 189 GLY A O 1
ATOM 1396 N N . SER A 1 190 ? 12.969 0.842 11.656 1 98.44 190 SER A N 1
ATOM 1397 C CA . SER A 1 190 ? 13.141 2.146 12.289 1 98.44 190 SER A CA 1
ATOM 1398 C C . SER A 1 190 ? 14.617 2.473 12.5 1 98.44 190 SER A C 1
ATOM 1400 O O . SER A 1 190 ? 15.461 1.578 12.492 1 98.44 190 SER A O 1
ATOM 1402 N N . PRO A 1 191 ? 14.898 3.779 12.648 1 98.19 191 PRO A N 1
ATOM 1403 C CA . PRO A 1 191 ? 16.312 4.133 12.867 1 98.19 191 PRO A CA 1
ATOM 1404 C C . PRO A 1 191 ? 16.859 3.568 14.172 1 98.19 191 PRO A C 1
ATOM 1406 O O . PRO A 1 191 ? 18.078 3.395 14.305 1 98.19 191 PRO A O 1
ATOM 1409 N N . GLU A 1 192 ? 16 3.273 15.102 1 98.06 192 GLU A N 1
ATOM 1410 C CA . GLU A 1 192 ? 16.438 2.729 16.391 1 98.06 192 GLU A CA 1
ATOM 1411 C C . GLU A 1 192 ? 16.766 1.242 16.266 1 98.06 192 GLU A C 1
ATOM 1413 O O . GLU A 1 192 ? 17.453 0.685 17.125 1 98.06 192 GLU A O 1
ATOM 1418 N N . LYS A 1 193 ? 16.297 0.571 15.188 1 98.5 193 LYS A N 1
ATOM 1419 C CA . LYS A 1 193 ? 16.391 -0.881 15.086 1 98.5 193 LYS A CA 1
ATOM 1420 C C . LYS A 1 193 ? 17.297 -1.282 13.922 1 98.5 193 LYS A C 1
ATOM 1422 O O . LYS A 1 193 ? 17.938 -2.336 13.953 1 98.5 193 LYS A O 1
ATOM 1427 N N . ALA A 1 194 ? 17.391 -0.428 12.945 1 98.81 194 ALA A N 1
ATOM 1428 C CA . ALA A 1 194 ? 18.172 -0.736 11.742 1 98.81 194 ALA A CA 1
ATOM 1429 C C . ALA A 1 194 ? 19.672 -0.671 12.023 1 98.81 194 ALA A C 1
ATOM 1431 O O . ALA A 1 194 ? 20.094 -0.016 12.977 1 98.81 194 ALA A O 1
ATOM 1432 N N . PRO A 1 195 ? 20.484 -1.426 11.234 1 98.5 195 PRO A N 1
ATOM 1433 C CA . PRO A 1 195 ? 21.922 -1.271 11.367 1 98.5 195 PRO A CA 1
ATOM 1434 C C . PRO A 1 195 ? 22.375 0.19 11.328 1 98.5 195 PRO A C 1
ATOM 1436 O O . PRO A 1 195 ? 21.953 0.938 10.438 1 98.5 195 PRO A O 1
ATOM 1439 N N . ALA A 1 196 ? 23.25 0.542 12.234 1 98.31 196 ALA A N 1
ATOM 1440 C CA . ALA A 1 196 ? 23.641 1.934 12.445 1 98.31 196 ALA A CA 1
ATOM 1441 C C . ALA A 1 196 ? 24.266 2.527 11.188 1 98.31 196 ALA A C 1
ATOM 1443 O O . ALA A 1 196 ? 24.062 3.709 10.891 1 98.31 196 ALA A O 1
ATOM 1444 N N . HIS A 1 197 ? 25.016 1.711 10.523 1 98.5 197 HIS A N 1
ATOM 1445 C CA . HIS A 1 197 ? 25.703 2.238 9.344 1 98.5 197 HIS A CA 1
ATOM 1446 C C . HIS A 1 197 ? 24.703 2.588 8.242 1 98.5 197 HIS A C 1
ATOM 1448 O O . HIS A 1 197 ? 24.922 3.518 7.465 1 98.5 197 HIS A O 1
ATOM 1454 N N . LEU A 1 198 ? 23.562 1.892 8.117 1 98.5 198 LEU A N 1
ATOM 1455 C CA . LEU A 1 198 ? 22.516 2.236 7.164 1 98.5 198 LEU A CA 1
ATOM 1456 C C . LEU A 1 198 ? 21.828 3.543 7.555 1 98.5 198 LEU A C 1
ATOM 1458 O O . LEU A 1 198 ? 21.609 4.41 6.703 1 98.5 198 LEU A O 1
ATOM 1462 N N . VAL A 1 199 ? 21.5 3.65 8.852 1 98.62 199 VAL A N 1
ATOM 1463 C CA . VAL A 1 199 ? 20.875 4.871 9.344 1 98.62 199 VAL A CA 1
ATOM 1464 C C . VAL A 1 199 ? 21.766 6.07 9.062 1 98.62 199 VAL A C 1
ATOM 1466 O O . VAL A 1 199 ? 21.312 7.09 8.539 1 98.62 199 VAL A O 1
ATOM 1469 N N . ALA A 1 200 ? 23.062 5.957 9.367 1 98.38 200 ALA A N 1
ATOM 1470 C CA . ALA A 1 200 ? 24.031 7.031 9.141 1 98.38 200 ALA A CA 1
ATOM 1471 C C . ALA A 1 200 ? 24.109 7.391 7.664 1 98.38 200 ALA A C 1
ATOM 1473 O O . ALA A 1 200 ? 24.172 8.57 7.305 1 98.38 200 ALA A O 1
ATOM 1474 N N . LYS A 1 201 ? 24.109 6.418 6.84 1 98 201 LYS A N 1
ATOM 1475 C CA . LYS A 1 201 ? 24.203 6.617 5.398 1 98 201 LYS A CA 1
ATOM 1476 C C . LYS A 1 201 ? 23.062 7.492 4.895 1 98 201 LYS A C 1
ATOM 1478 O O . LYS A 1 201 ? 23.281 8.453 4.156 1 98 201 LYS A O 1
ATOM 1483 N N . PHE A 1 202 ? 21.859 7.219 5.332 1 97.69 202 PHE A N 1
ATOM 1484 C CA . PHE A 1 202 ? 20.703 7.918 4.801 1 97.69 202 PHE A CA 1
ATOM 1485 C C . PHE A 1 202 ? 20.516 9.266 5.492 1 97.69 202 PHE A C 1
ATOM 1487 O O . PHE A 1 202 ? 20.031 10.219 4.883 1 97.69 202 PHE A O 1
ATOM 1494 N N . ARG A 1 203 ? 20.938 9.391 6.789 1 97.31 203 ARG A N 1
ATOM 1495 C CA . ARG A 1 203 ? 20.953 10.703 7.418 1 97.31 203 ARG A CA 1
ATOM 1496 C C . ARG A 1 203 ? 21.922 11.641 6.699 1 97.31 203 ARG A C 1
ATOM 1498 O O . ARG A 1 203 ? 21.578 12.797 6.422 1 97.31 203 ARG A O 1
ATOM 1505 N N . GLU A 1 204 ? 23.078 11.125 6.273 1 96.69 204 GLU A N 1
ATOM 1506 C CA . GLU A 1 204 ? 24.109 11.922 5.617 1 96.69 204 GLU A CA 1
ATOM 1507 C C . GLU A 1 204 ? 23.703 12.258 4.18 1 96.69 204 GLU A C 1
ATOM 1509 O O . GLU A 1 204 ? 24.031 13.336 3.682 1 96.69 204 GLU A O 1
ATOM 1514 N N . GLY A 1 205 ? 22.984 11.367 3.521 1 95.19 205 GLY A N 1
ATOM 1515 C CA . GLY A 1 205 ? 22.641 11.555 2.123 1 95.19 205 GLY A CA 1
ATOM 1516 C C . GLY A 1 205 ? 21.266 12.172 1.935 1 95.19 205 GLY A C 1
ATOM 1517 O O . GLY A 1 205 ? 20.797 12.344 0.804 1 95.19 205 GLY A O 1
ATOM 1518 N N . SER A 1 206 ? 20.641 12.5 3.018 1 94.62 206 SER A N 1
ATOM 1519 C CA . SER A 1 206 ? 19.266 12.969 2.973 1 94.62 206 SER A CA 1
ATOM 1520 C C . SER A 1 206 ? 19.172 14.359 2.34 1 94.62 206 SER A C 1
ATOM 1522 O O . SER A 1 206 ? 20.047 15.195 2.539 1 94.62 206 SER A O 1
ATOM 1524 N N . ARG A 1 207 ? 18.094 14.648 1.634 1 92.19 207 ARG A N 1
ATOM 1525 C CA . ARG A 1 207 ? 17.859 15.969 1.061 1 92.19 207 ARG A CA 1
ATOM 1526 C C . ARG A 1 207 ? 17.562 16.984 2.15 1 92.19 207 ARG A C 1
ATOM 1528 O O . ARG A 1 207 ? 17.531 18.203 1.887 1 92.19 207 ARG A O 1
ATOM 1535 N N . PHE A 1 208 ? 17.406 16.484 3.4 1 93.19 208 PHE A N 1
ATOM 1536 C CA . PHE A 1 208 ? 17.109 17.375 4.516 1 93.19 208 PHE A CA 1
ATOM 1537 C C . PHE A 1 208 ? 18.375 17.672 5.324 1 93.19 208 PHE A C 1
ATOM 1539 O O . PHE A 1 208 ? 18.328 18.438 6.293 1 93.19 208 PHE A O 1
ATOM 1546 N N . ALA A 1 209 ? 19.547 16.984 5.102 1 83.88 209 ALA A N 1
ATOM 1547 C CA . ALA A 1 209 ? 20.781 17.156 5.848 1 83.88 209 ALA A CA 1
ATOM 1548 C C . ALA A 1 209 ? 21.406 18.531 5.574 1 83.88 209 ALA A C 1
ATOM 1550 O O . ALA A 1 209 ? 22.312 18.953 6.285 1 83.88 209 ALA A O 1
ATOM 1551 N N . GLN A 1 210 ? 20.922 19.562 4.914 1 63.75 210 GLN A N 1
ATOM 1552 C CA . GLN A 1 210 ? 21.609 20.828 4.734 1 63.75 210 GLN A CA 1
ATOM 1553 C C . GLN A 1 210 ? 21.422 21.734 5.949 1 63.75 210 GLN A C 1
ATOM 1555 O O . GLN A 1 210 ? 20.422 21.625 6.664 1 63.75 210 GLN A O 1
ATOM 1560 N N . MET B 1 1 ? 16.75 -6.328 -15.25 1 95.62 1 MET B N 1
ATOM 1561 C CA . MET B 1 1 ? 15.688 -7.109 -14.633 1 95.62 1 MET B CA 1
ATOM 1562 C C . MET B 1 1 ? 14.344 -6.387 -14.75 1 95.62 1 MET B C 1
ATOM 1564 O O . MET B 1 1 ? 14.25 -5.199 -14.453 1 95.62 1 MET B O 1
ATOM 1568 N N . GLN B 1 2 ? 13.305 -7.031 -15.367 1 98.56 2 GLN B N 1
ATOM 1569 C CA . GLN B 1 2 ? 11.992 -6.414 -15.516 1 98.56 2 GLN B CA 1
ATOM 1570 C C . GLN B 1 2 ? 10.969 -7.047 -14.57 1 98.56 2 GLN B C 1
ATOM 1572 O O . GLN B 1 2 ? 10.875 -8.273 -14.492 1 98.56 2 GLN B O 1
ATOM 1577 N N . ILE B 1 3 ? 10.281 -6.238 -13.805 1 98.94 3 ILE B N 1
ATOM 1578 C CA . ILE B 1 3 ? 9.188 -6.641 -12.922 1 98.94 3 ILE B CA 1
ATOM 1579 C C . ILE B 1 3 ? 7.852 -6.238 -13.539 1 98.94 3 ILE B C 1
ATOM 1581 O O . ILE B 1 3 ? 7.613 -5.059 -13.812 1 98.94 3 ILE B O 1
ATOM 1585 N N . ALA B 1 4 ? 6.98 -7.168 -13.805 1 98.94 4 ALA B N 1
ATOM 1586 C CA . ALA B 1 4 ? 5.645 -6.895 -14.328 1 98.94 4 ALA B CA 1
ATOM 1587 C C . ALA B 1 4 ? 4.578 -7.137 -13.266 1 98.94 4 ALA B C 1
ATOM 1589 O O . ALA B 1 4 ? 4.504 -8.227 -12.695 1 98.94 4 ALA B O 1
ATOM 1590 N N . ILE B 1 5 ? 3.809 -6.164 -12.992 1 99 5 ILE B N 1
ATOM 1591 C CA . ILE B 1 5 ? 2.66 -6.285 -12.094 1 99 5 ILE B CA 1
ATOM 1592 C C . ILE B 1 5 ? 1.373 -6.324 -12.914 1 99 5 ILE B C 1
ATOM 1594 O O . ILE B 1 5 ? 1.049 -5.363 -13.625 1 99 5 ILE B O 1
ATOM 1598 N N . ALA B 1 6 ? 0.653 -7.383 -12.828 1 98.94 6 ALA B N 1
ATOM 1599 C CA . ALA B 1 6 ? -0.568 -7.578 -13.609 1 98.94 6 ALA B CA 1
ATOM 1600 C C . ALA B 1 6 ? -1.753 -6.871 -12.953 1 98.94 6 ALA B C 1
ATOM 1602 O O . ALA B 1 6 ? -1.942 -6.957 -11.742 1 98.94 6 ALA B O 1
ATOM 1603 N N . LEU B 1 7 ? -2.484 -6.176 -13.789 1 98.94 7 LEU B N 1
ATOM 1604 C CA . LEU B 1 7 ? -3.723 -5.559 -13.336 1 98.94 7 LEU B CA 1
ATOM 1605 C C . LEU B 1 7 ? -4.922 -6.117 -14.086 1 98.94 7 LEU B C 1
ATOM 1607 O O . LEU B 1 7 ? -4.797 -6.535 -15.242 1 98.94 7 LEU B O 1
ATOM 1611 N N . TYR B 1 8 ? -6.02 -6.172 -13.445 1 98.94 8 TYR B N 1
ATOM 1612 C CA . TYR B 1 8 ? -7.34 -6.445 -13.992 1 98.94 8 TYR B CA 1
ATOM 1613 C C . TYR B 1 8 ? -8.422 -5.742 -13.18 1 98.94 8 TYR B C 1
ATOM 1615 O O . TYR B 1 8 ? -8.18 -5.32 -12.047 1 98.94 8 TYR B O 1
ATOM 1623 N N . GLU B 1 9 ? -9.633 -5.547 -13.781 1 98.81 9 GLU B N 1
ATOM 1624 C CA . GLU B 1 9 ? -10.703 -4.824 -13.102 1 98.81 9 GLU B CA 1
ATOM 1625 C C . GLU B 1 9 ? -11.039 -5.457 -11.758 1 98.81 9 GLU B C 1
ATOM 1627 O O . GLU B 1 9 ? -11.078 -6.684 -11.633 1 98.81 9 GLU B O 1
ATOM 1632 N N . ARG B 1 10 ? -11.234 -4.621 -10.672 1 98.81 10 ARG B N 1
ATOM 1633 C CA . ARG B 1 10 ? -11.656 -4.98 -9.32 1 98.81 10 ARG B CA 1
ATOM 1634 C C . ARG B 1 10 ? -10.562 -5.754 -8.594 1 98.81 10 ARG B C 1
ATOM 1636 O O . ARG B 1 10 ? -10.844 -6.668 -7.824 1 98.81 10 ARG B O 1
ATOM 1643 N N . PHE B 1 11 ? -9.281 -5.445 -8.977 1 98.94 11 PHE B N 1
ATOM 1644 C CA . PHE B 1 11 ? -8.18 -5.914 -8.148 1 98.94 11 PHE B CA 1
ATOM 1645 C C . PHE B 1 11 ? -8.133 -5.152 -6.828 1 98.94 11 PHE B C 1
ATOM 1647 O O . PHE B 1 11 ? -8.719 -4.074 -6.707 1 98.94 11 PHE B O 1
ATOM 1654 N N . THR B 1 12 ? -7.551 -5.766 -5.773 1 98.81 12 THR B N 1
ATOM 1655 C CA . THR B 1 12 ? -7.277 -5.066 -4.523 1 98.81 12 THR B CA 1
ATOM 1656 C C . THR B 1 12 ? -5.973 -4.285 -4.613 1 98.81 12 THR B C 1
ATOM 1658 O O . THR B 1 12 ? -4.914 -4.859 -4.875 1 98.81 12 THR B O 1
ATOM 1661 N N . VAL B 1 13 ? -5.996 -3.066 -4.379 1 98.88 13 VAL B N 1
ATOM 1662 C CA . VAL B 1 13 ? -4.906 -2.168 -4.754 1 98.88 13 VAL B CA 1
ATOM 1663 C C . VAL B 1 13 ? -3.67 -2.479 -3.916 1 98.88 13 VAL B C 1
ATOM 1665 O O . VAL B 1 13 ? -2.553 -2.518 -4.438 1 98.88 13 VAL B O 1
ATOM 1668 N N . LEU B 1 14 ? -3.842 -2.725 -2.619 1 98.88 14 LEU B N 1
ATOM 1669 C CA . LEU B 1 14 ? -2.682 -2.977 -1.769 1 98.88 14 LEU B CA 1
ATOM 1670 C C . LEU B 1 14 ? -2.016 -4.297 -2.137 1 98.88 14 LEU B C 1
ATOM 1672 O O . LEU B 1 14 ? -0.827 -4.492 -1.872 1 98.88 14 LEU B O 1
ATOM 1676 N N . ASP B 1 15 ? -2.73 -5.23 -2.797 1 98.94 15 ASP B N 1
ATOM 1677 C CA . ASP B 1 15 ? -2.129 -6.461 -3.307 1 98.94 15 ASP B CA 1
ATOM 1678 C C . ASP B 1 15 ? -1.04 -6.152 -4.332 1 98.94 15 ASP B C 1
ATOM 1680 O O . ASP B 1 15 ? -0.078 -6.91 -4.473 1 98.94 15 ASP B O 1
ATOM 1684 N N . ALA B 1 16 ? -1.237 -5.105 -5.09 1 98.94 16 ALA B N 1
ATOM 1685 C CA . ALA B 1 16 ? -0.278 -4.703 -6.117 1 98.94 16 ALA B CA 1
ATOM 1686 C C . ALA B 1 16 ? 0.809 -3.807 -5.527 1 98.94 16 ALA B C 1
ATOM 1688 O O . ALA B 1 16 ? 1.993 -3.979 -5.828 1 98.94 16 ALA B O 1
ATOM 1689 N N . ILE B 1 17 ? 0.448 -2.924 -4.621 1 98.94 17 ILE B N 1
ATOM 1690 C CA . ILE B 1 17 ? 1.331 -1.844 -4.195 1 98.94 17 ILE B CA 1
ATOM 1691 C C . ILE B 1 17 ? 2.291 -2.354 -3.123 1 98.94 17 ILE B C 1
ATOM 1693 O O . ILE B 1 17 ? 3.434 -1.9 -3.039 1 98.94 17 ILE B O 1
ATOM 1697 N N . GLY B 1 18 ? 1.823 -3.297 -2.277 1 98.88 18 GLY B N 1
ATOM 1698 C CA . GLY B 1 18 ? 2.736 -3.877 -1.305 1 98.88 18 GLY B CA 1
ATOM 1699 C C . GLY B 1 18 ? 4.031 -4.375 -1.922 1 98.88 18 GLY B C 1
ATOM 1700 O O . GLY B 1 18 ? 5.105 -3.861 -1.612 1 98.88 18 GLY B O 1
ATOM 1701 N N . PRO B 1 19 ? 3.885 -5.344 -2.857 1 98.94 19 PRO B N 1
ATOM 1702 C CA . PRO B 1 19 ? 5.078 -5.832 -3.549 1 98.94 19 PRO B CA 1
ATOM 1703 C C . PRO B 1 19 ? 5.789 -4.738 -4.344 1 98.94 19 PRO B C 1
ATOM 1705 O O . PRO B 1 19 ? 7.02 -4.688 -4.371 1 98.94 19 PRO B O 1
ATOM 1708 N N . TYR B 1 20 ? 5.051 -3.863 -4.984 1 98.94 20 TYR B N 1
ATOM 1709 C CA . TYR B 1 20 ? 5.656 -2.779 -5.746 1 98.94 20 TYR B CA 1
ATOM 1710 C C . TYR B 1 20 ? 6.59 -1.951 -4.875 1 98.94 20 TYR B C 1
ATOM 1712 O O . TYR B 1 20 ? 7.75 -1.727 -5.23 1 98.94 20 TYR B O 1
ATOM 1720 N N . GLN B 1 21 ? 6.121 -1.506 -3.707 1 98.62 21 GLN B N 1
ATOM 1721 C CA . GLN B 1 21 ? 6.875 -0.623 -2.822 1 98.62 21 GLN B CA 1
ATOM 1722 C C . GLN B 1 21 ? 8.188 -1.266 -2.391 1 98.62 21 GLN B C 1
ATOM 1724 O O . GLN B 1 21 ? 9.195 -0.575 -2.203 1 98.62 21 GLN B O 1
ATOM 1729 N N . THR B 1 22 ? 8.219 -2.617 -2.291 1 98.75 22 THR B N 1
ATOM 1730 C CA . THR B 1 22 ? 9.383 -3.285 -1.71 1 98.75 22 THR B CA 1
ATOM 1731 C C . THR B 1 22 ? 10.312 -3.803 -2.803 1 98.75 22 THR B C 1
ATOM 1733 O O . THR B 1 22 ? 11.484 -4.07 -2.551 1 98.75 22 THR B O 1
ATOM 1736 N N . LEU B 1 23 ? 9.828 -3.869 -4.047 1 98.88 23 LEU B N 1
ATOM 1737 C CA . LEU B 1 23 ? 10.641 -4.5 -5.086 1 98.88 23 LEU B CA 1
ATOM 1738 C C . LEU B 1 23 ? 11.102 -3.475 -6.113 1 98.88 23 LEU B C 1
ATOM 1740 O O . LEU B 1 23 ? 12.039 -3.732 -6.875 1 98.88 23 LEU B O 1
ATOM 1744 N N . VAL B 1 24 ? 10.453 -2.291 -6.16 1 98.5 24 VAL B N 1
ATOM 1745 C CA . VAL B 1 24 ? 10.617 -1.36 -7.273 1 98.5 24 VAL B CA 1
ATOM 1746 C C . VAL B 1 24 ? 12.062 -0.864 -7.324 1 98.5 24 VAL B C 1
ATOM 1748 O O . VAL B 1 24 ? 12.578 -0.549 -8.398 1 98.5 24 VAL B O 1
ATOM 1751 N N . ASN B 1 25 ? 12.805 -0.892 -6.195 1 97.38 25 ASN B N 1
ATOM 1752 C CA . ASN B 1 25 ? 14.148 -0.322 -6.148 1 97.38 25 ASN B CA 1
ATOM 1753 C C . ASN B 1 25 ? 15.219 -1.407 -6.188 1 97.38 25 ASN B C 1
ATOM 1755 O O . ASN B 1 25 ? 16.375 -1.161 -5.828 1 97.38 25 ASN B O 1
ATOM 1759 N N . LEU B 1 26 ? 14.828 -2.65 -6.535 1 98.5 26 LEU B N 1
ATOM 1760 C CA . LEU B 1 26 ? 15.859 -3.654 -6.785 1 98.5 26 LEU B CA 1
ATOM 1761 C C . LEU B 1 26 ? 16.906 -3.135 -7.77 1 98.5 26 LEU B C 1
ATOM 1763 O O . LEU B 1 26 ? 16.547 -2.5 -8.766 1 98.5 26 LEU B O 1
ATOM 1767 N N . PRO B 1 27 ? 18.188 -3.328 -7.469 1 97 27 PRO B N 1
ATOM 1768 C CA . PRO B 1 27 ? 19.219 -2.811 -8.359 1 97 27 PRO B CA 1
ATOM 1769 C C . PRO B 1 27 ? 19.031 -3.248 -9.812 1 97 27 PRO B C 1
ATOM 1771 O O . PRO B 1 27 ? 18.906 -4.445 -10.086 1 97 27 PRO B O 1
ATOM 1774 N N . GLY B 1 28 ? 18.922 -2.23 -10.672 1 95.94 28 GLY B N 1
ATOM 1775 C CA . GLY B 1 28 ? 18.844 -2.496 -12.094 1 95.94 28 GLY B CA 1
ATOM 1776 C C . GLY B 1 28 ? 17.469 -2.896 -12.555 1 95.94 28 GLY B C 1
ATOM 1777 O O . GLY B 1 28 ? 17.266 -3.275 -13.711 1 95.94 28 GLY B O 1
ATOM 1778 N N . ALA B 1 29 ? 16.484 -2.773 -11.711 1 97 29 ALA B N 1
ATOM 1779 C CA . ALA B 1 29 ? 15.156 -3.26 -12.047 1 97 29 ALA B CA 1
ATOM 1780 C C . ALA B 1 29 ? 14.336 -2.18 -12.758 1 97 29 ALA B C 1
ATOM 1782 O O . ALA B 1 29 ? 14.492 -0.991 -12.461 1 97 29 ALA B O 1
ATOM 1783 N N . GLU B 1 30 ? 13.547 -2.547 -13.68 1 98.06 30 GLU B N 1
ATOM 1784 C CA . GLU B 1 30 ? 12.477 -1.769 -14.289 1 98.06 30 GLU B CA 1
ATOM 1785 C C . GLU B 1 30 ? 11.109 -2.379 -14 1 98.06 30 GLU B C 1
ATOM 1787 O O . GLU B 1 30 ? 10.867 -3.549 -14.305 1 98.06 30 GLU B O 1
ATOM 1792 N N . THR B 1 31 ? 10.258 -1.593 -13.469 1 98.88 31 THR B N 1
ATOM 1793 C CA . THR B 1 31 ? 8.922 -2.094 -13.141 1 98.88 31 THR B CA 1
ATOM 1794 C C . THR B 1 31 ? 7.891 -1.557 -14.133 1 98.88 31 THR B C 1
ATOM 1796 O O . THR B 1 31 ? 7.918 -0.376 -14.484 1 98.88 31 THR B O 1
ATOM 1799 N N . VAL B 1 32 ? 7.012 -2.404 -14.562 1 98.88 32 VAL B N 1
ATOM 1800 C CA . VAL B 1 32 ? 5.926 -2.018 -15.453 1 98.88 32 VAL B CA 1
ATOM 1801 C C . VAL B 1 32 ? 4.613 -2.625 -14.961 1 98.88 32 VAL B C 1
ATOM 1803 O O . VAL B 1 32 ? 4.586 -3.77 -14.508 1 98.88 32 VAL B O 1
ATOM 1806 N N . LEU B 1 33 ? 3.582 -1.827 -14.945 1 98.94 33 LEU B N 1
ATOM 1807 C CA . LEU B 1 33 ? 2.236 -2.348 -14.734 1 98.94 33 LEU B CA 1
ATOM 1808 C C . LEU B 1 33 ? 1.588 -2.729 -16.062 1 98.94 33 LEU B C 1
ATOM 1810 O O . LEU B 1 33 ? 1.657 -1.97 -17.031 1 98.94 33 LEU B O 1
ATOM 1814 N N . VAL B 1 34 ? 0.987 -3.896 -16.062 1 98.94 34 VAL B N 1
ATOM 1815 C CA . VAL B 1 34 ? 0.462 -4.422 -17.328 1 98.94 34 VAL B CA 1
ATOM 1816 C C . VAL B 1 34 ? -0.98 -4.883 -17.125 1 98.94 34 VAL B C 1
ATOM 1818 O O . VAL B 1 34 ? -1.361 -5.301 -16.031 1 98.94 34 VAL B O 1
ATOM 1821 N N . ALA B 1 35 ? -1.763 -4.793 -18.156 1 98.94 35 ALA B N 1
ATOM 1822 C CA . ALA B 1 35 ? -3.137 -5.289 -18.203 1 98.94 35 ALA B CA 1
ATOM 1823 C C . ALA B 1 35 ? -3.484 -5.797 -19.609 1 98.94 35 ALA B C 1
ATOM 1825 O O . ALA B 1 35 ? -2.65 -5.754 -20.516 1 98.94 35 ALA B O 1
ATOM 1826 N N . GLU B 1 36 ? -4.66 -6.438 -19.688 1 98.81 36 GLU B N 1
ATOM 1827 C CA . GLU B 1 36 ? -5.078 -6.914 -21 1 98.81 36 GLU B CA 1
ATOM 1828 C C . GLU B 1 36 ? -4.996 -5.797 -22.047 1 98.81 36 GLU B C 1
ATOM 1830 O O . GLU B 1 36 ? -4.469 -5.996 -23.141 1 98.81 36 GLU B O 1
ATOM 1835 N N . GLN B 1 37 ? -5.566 -4.672 -21.688 1 98.62 37 GLN B N 1
ATOM 1836 C CA . GLN B 1 37 ? -5.41 -3.436 -22.453 1 98.62 37 GLN B CA 1
ATOM 1837 C C . GLN B 1 37 ? -4.723 -2.357 -21.609 1 98.62 37 GLN B C 1
ATOM 1839 O O . GLN B 1 37 ? -5.008 -2.207 -20.422 1 98.62 37 GLN B O 1
ATOM 1844 N N . ALA B 1 38 ? -3.768 -1.618 -22.312 1 98.75 38 ALA B N 1
ATOM 1845 C CA . ALA B 1 38 ? -3.113 -0.514 -21.609 1 98.75 38 ALA B CA 1
ATOM 1846 C C . ALA B 1 38 ? -4.121 0.57 -21.234 1 98.75 38 ALA B C 1
ATOM 1848 O O . ALA B 1 38 ? -5.113 0.774 -21.938 1 98.75 38 ALA B O 1
ATOM 1849 N N . GLY B 1 39 ? -3.861 1.249 -20.125 1 98.81 39 GLY B N 1
ATOM 1850 C CA . GLY B 1 39 ? -4.75 2.303 -19.656 1 98.81 39 GLY B CA 1
ATOM 1851 C C . GLY B 1 39 ? -5.117 2.172 -18.188 1 98.81 39 GLY B C 1
ATOM 1852 O O . GLY B 1 39 ? -4.531 1.362 -17.469 1 98.81 39 GLY B O 1
ATOM 1853 N N . PRO B 1 40 ? -6.02 3.016 -17.719 1 98.88 40 PRO B N 1
ATOM 1854 C CA . PRO B 1 40 ? -6.461 2.949 -16.328 1 98.88 40 PRO B CA 1
ATOM 1855 C C . PRO B 1 40 ? -7.215 1.662 -16 1 98.88 40 PRO B C 1
ATOM 1857 O O . PRO B 1 40 ? -8.016 1.189 -16.812 1 98.88 40 PRO B O 1
ATOM 1860 N N . VAL B 1 41 ? -6.898 1.034 -14.883 1 98.94 41 VAL B N 1
ATOM 1861 C CA . VAL B 1 41 ? -7.59 -0.143 -14.367 1 98.94 41 VAL B CA 1
ATOM 1862 C C . VAL B 1 41 ? -8.133 0.146 -12.969 1 98.94 41 VAL B C 1
ATOM 1864 O O . VAL B 1 41 ? -7.383 0.554 -12.078 1 98.94 41 VAL B O 1
ATOM 1867 N N . ARG B 1 42 ? -9.398 -0.097 -12.734 1 98.81 42 ARG B N 1
ATOM 1868 C CA . ARG B 1 42 ? -10.047 0.304 -11.484 1 98.81 42 ARG B CA 1
ATOM 1869 C C . ARG B 1 42 ? -9.953 -0.804 -10.445 1 98.81 42 ARG B C 1
ATOM 1871 O O . ARG B 1 42 ? -10.078 -1.985 -10.773 1 98.81 42 ARG B O 1
ATOM 1878 N N . ASP B 1 43 ? -9.789 -0.378 -9.203 1 98.69 43 ASP B N 1
ATOM 1879 C CA . ASP B 1 43 ? -9.68 -1.324 -8.094 1 98.69 43 ASP B CA 1
ATOM 1880 C C . ASP B 1 43 ? -11.055 -1.852 -7.688 1 98.69 43 ASP B C 1
ATOM 1882 O O . ASP B 1 43 ? -12.062 -1.562 -8.344 1 98.69 43 ASP B O 1
ATOM 1886 N N . ASP B 1 44 ? -11.148 -2.629 -6.648 1 98.25 44 ASP B N 1
ATOM 1887 C CA . ASP B 1 44 ? -12.352 -3.344 -6.234 1 98.25 44 ASP B CA 1
ATOM 1888 C C . ASP B 1 44 ? -13.406 -2.381 -5.68 1 98.25 44 ASP B C 1
ATOM 1890 O O . ASP B 1 44 ? -14.602 -2.664 -5.73 1 98.25 44 ASP B O 1
ATOM 1894 N N . ASN B 1 45 ? -12.992 -1.169 -5.211 1 97.19 45 ASN B N 1
ATOM 1895 C CA . ASN B 1 45 ? -13.945 -0.179 -4.715 1 97.19 45 ASN B CA 1
ATOM 1896 C C . ASN B 1 45 ? -14.406 0.761 -5.824 1 97.19 45 ASN B C 1
ATOM 1898 O O . ASN B 1 45 ? -15.398 1.474 -5.668 1 97.19 45 ASN B O 1
ATOM 1902 N N . GLY B 1 46 ? -13.695 0.8 -6.902 1 97.5 46 GLY B N 1
ATOM 1903 C CA . GLY B 1 46 ? -14.039 1.633 -8.047 1 97.5 46 GLY B CA 1
ATOM 1904 C C . GLY B 1 46 ? -13.539 3.059 -7.918 1 97.5 46 GLY B C 1
ATOM 1905 O O . GLY B 1 46 ? -13.586 3.826 -8.883 1 97.5 46 GLY B O 1
ATOM 1906 N N . SER B 1 47 ? -13.031 3.453 -6.777 1 97.19 47 SER B N 1
ATOM 1907 C CA . SER B 1 47 ? -12.695 4.844 -6.504 1 97.19 47 SER B CA 1
ATOM 1908 C C . SER B 1 47 ? -11.25 5.148 -6.891 1 97.19 47 SER B C 1
ATOM 1910 O O . SER B 1 47 ? -10.844 6.312 -6.938 1 97.19 47 SER B O 1
ATOM 1912 N N . LEU B 1 48 ? -10.406 4.105 -7.176 1 98.62 48 LEU B N 1
ATOM 1913 C CA . LEU B 1 48 ? -8.992 4.25 -7.488 1 98.62 48 LEU B CA 1
ATOM 1914 C C . LEU B 1 48 ? -8.641 3.51 -8.773 1 98.62 48 LEU B C 1
ATOM 1916 O O . LEU B 1 48 ? -9.125 2.402 -9.016 1 98.62 48 LEU B O 1
ATOM 1920 N N . ALA B 1 49 ? -7.816 4.168 -9.586 1 98.88 49 ALA B N 1
ATOM 1921 C CA . ALA B 1 49 ? -7.297 3.488 -10.773 1 98.88 49 ALA B CA 1
ATOM 1922 C C . ALA B 1 49 ? -5.773 3.57 -10.82 1 98.88 49 ALA B C 1
ATOM 1924 O O . ALA B 1 49 ? -5.191 4.617 -10.531 1 98.88 49 ALA B O 1
ATOM 1925 N N . LEU B 1 50 ? -5.184 2.449 -11.141 1 98.94 50 LEU B N 1
ATOM 1926 C CA . LEU B 1 50 ? -3.789 2.387 -11.562 1 98.94 50 LEU B CA 1
ATOM 1927 C C . LEU B 1 50 ? -3.682 2.387 -13.086 1 98.94 50 LEU B C 1
ATOM 1929 O O . LEU B 1 50 ? -4.566 1.877 -13.773 1 98.94 50 LEU B O 1
ATOM 1933 N N . VAL B 1 51 ? -2.6 2.928 -13.578 1 98.94 51 VAL B N 1
ATOM 1934 C CA . VAL B 1 51 ? -2.412 2.953 -15.023 1 98.94 51 VAL B CA 1
ATOM 1935 C C . VAL B 1 51 ? -1.504 1.801 -15.453 1 98.94 51 VAL B C 1
ATOM 1937 O O . VAL B 1 51 ? -0.342 1.736 -15.039 1 98.94 51 VAL B O 1
ATOM 1940 N N . ALA B 1 52 ? -2.031 0.886 -16.234 1 98.88 52 ALA B N 1
ATOM 1941 C CA . ALA B 1 52 ? -1.181 -0.057 -16.953 1 98.88 52 ALA B CA 1
ATOM 1942 C C . ALA B 1 52 ? -0.525 0.608 -18.156 1 98.88 52 ALA B C 1
ATOM 1944 O O . ALA B 1 52 ? -1.192 0.896 -19.156 1 98.88 52 ALA B O 1
ATOM 1945 N N . ASP B 1 53 ? 0.706 0.772 -18.125 1 98.69 53 ASP B N 1
ATOM 1946 C CA . ASP B 1 53 ? 1.395 1.467 -19.203 1 98.69 53 ASP B CA 1
ATOM 1947 C C . ASP B 1 53 ? 1.519 0.576 -20.438 1 98.69 53 ASP B C 1
ATOM 1949 O O . ASP B 1 53 ? 1.699 1.07 -21.562 1 98.69 53 ASP B O 1
ATOM 1953 N N . GLN B 1 54 ? 1.502 -0.691 -20.266 1 98.88 54 GLN B N 1
ATOM 1954 C CA . GLN B 1 54 ? 1.615 -1.646 -21.359 1 98.88 54 GLN B CA 1
ATOM 1955 C C . GLN B 1 54 ? 0.577 -2.758 -21.234 1 98.88 54 GLN B C 1
ATOM 1957 O O . GLN B 1 54 ? 0.02 -2.973 -20.156 1 98.88 54 GLN B O 1
ATOM 1962 N N . SER B 1 55 ? 0.303 -3.348 -22.375 1 98.88 55 SER B N 1
ATOM 1963 C CA . SER B 1 55 ? -0.586 -4.504 -22.391 1 98.88 55 SER B CA 1
ATOM 1964 C C . SER B 1 55 ? 0.182 -5.797 -22.141 1 98.88 55 SER B C 1
ATOM 1966 O O . SER B 1 55 ? 1.414 -5.812 -22.188 1 98.88 55 SER B O 1
ATOM 1968 N N . PHE B 1 56 ? -0.566 -6.84 -21.875 1 98.88 56 PHE B N 1
ATOM 1969 C CA . PHE B 1 56 ? 0.036 -8.164 -21.766 1 98.88 56 PHE B CA 1
ATOM 1970 C C . PHE B 1 56 ? 0.826 -8.508 -23.031 1 98.88 56 PHE B C 1
ATOM 1972 O O . PHE B 1 56 ? 1.919 -9.07 -22.953 1 98.88 56 PHE B O 1
ATOM 1979 N N . ALA B 1 57 ? 0.334 -8.156 -24.172 1 98.56 57 ALA B N 1
ATOM 1980 C CA . ALA B 1 57 ? 0.948 -8.492 -25.469 1 98.56 57 ALA B CA 1
ATOM 1981 C C . ALA B 1 57 ? 2.297 -7.797 -25.625 1 98.56 57 ALA B C 1
ATOM 1983 O O . ALA B 1 57 ? 3.176 -8.289 -26.328 1 98.56 57 ALA B O 1
ATOM 1984 N N . GLU B 1 58 ? 2.5 -6.75 -24.906 1 98.75 58 GLU B N 1
ATOM 1985 C CA . GLU B 1 58 ?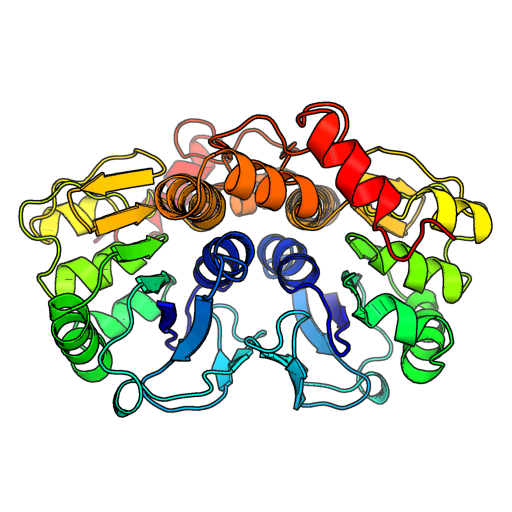 3.701 -5.934 -25.062 1 98.75 58 GLU B CA 1
ATOM 1986 C C . GLU B 1 58 ? 4.793 -6.363 -24.078 1 98.75 58 GLU B C 1
ATOM 1988 O O . GLU B 1 58 ? 5.953 -5.977 -24.234 1 98.75 58 GLU B O 1
ATOM 1993 N N . VAL B 1 59 ? 4.473 -7.082 -23.094 1 98.75 59 VAL B N 1
ATOM 1994 C CA . VAL B 1 59 ? 5.426 -7.574 -22.109 1 98.75 59 VAL B CA 1
ATOM 1995 C C . VAL B 1 59 ? 5.375 -9.102 -22.047 1 98.75 59 VAL B C 1
ATOM 1997 O O . VAL B 1 59 ? 4.48 -9.672 -21.422 1 98.75 59 VAL B O 1
ATOM 2000 N N . GLN B 1 60 ? 6.363 -9.75 -22.594 1 97.88 60 GLN B N 1
ATOM 2001 C CA . GLN B 1 60 ? 6.227 -11.195 -22.781 1 97.88 60 GLN B CA 1
ATOM 2002 C C . GLN B 1 60 ? 7.367 -11.945 -22.094 1 97.88 60 GLN B C 1
ATOM 2004 O O . GLN B 1 60 ? 7.336 -13.172 -22 1 97.88 60 GLN B O 1
ATOM 2009 N N . ARG B 1 61 ? 8.398 -11.211 -21.594 1 98.5 61 ARG B N 1
ATOM 2010 C CA . ARG B 1 61 ? 9.523 -11.898 -20.969 1 98.5 61 ARG B CA 1
ATOM 2011 C C . ARG B 1 61 ? 10 -11.156 -19.734 1 98.5 61 ARG B C 1
ATOM 2013 O O . ARG B 1 61 ? 11.195 -10.883 -19.594 1 98.5 61 ARG B O 1
ATOM 2020 N N . PRO B 1 62 ? 9.109 -10.82 -18.812 1 98.88 62 PRO B N 1
ATOM 2021 C CA . PRO B 1 62 ? 9.578 -10.227 -17.562 1 98.88 62 PRO B CA 1
ATOM 2022 C C . PRO B 1 62 ? 10.359 -11.219 -16.703 1 98.88 62 PRO B C 1
ATOM 2024 O O . PRO B 1 62 ? 10.188 -12.43 -16.844 1 98.88 62 PRO B O 1
ATOM 2027 N N . ASP B 1 63 ? 11.219 -10.703 -15.82 1 98.88 63 ASP B N 1
ATOM 2028 C CA . ASP B 1 63 ? 11.992 -11.539 -14.898 1 98.88 63 ASP B CA 1
ATOM 2029 C C . ASP B 1 63 ? 11.164 -11.891 -13.664 1 98.88 63 ASP B C 1
ATOM 2031 O O . ASP B 1 63 ? 11.32 -12.977 -13.102 1 98.88 63 ASP B O 1
ATOM 2035 N N . ILE B 1 64 ? 10.352 -10.977 -13.188 1 98.94 64 ILE B N 1
ATOM 2036 C CA . ILE B 1 64 ? 9.469 -11.156 -12.039 1 98.94 64 ILE B CA 1
ATOM 2037 C C . ILE B 1 64 ? 8.039 -10.773 -12.422 1 98.94 64 ILE B C 1
ATOM 2039 O O . ILE B 1 64 ? 7.82 -9.75 -13.062 1 98.94 64 ILE B O 1
ATOM 2043 N N . VAL B 1 65 ? 7.066 -11.609 -12.023 1 98.94 65 VAL B N 1
ATOM 2044 C CA . VAL B 1 65 ? 5.652 -11.305 -12.203 1 98.94 65 VAL B CA 1
ATOM 2045 C C . VAL B 1 65 ? 4.957 -11.266 -10.844 1 98.94 65 VAL B C 1
ATOM 2047 O O . VAL B 1 65 ? 5.215 -12.102 -9.977 1 98.94 65 VAL B O 1
ATOM 2050 N N . VAL B 1 66 ? 4.172 -10.266 -10.641 1 99 66 VAL B N 1
ATOM 2051 C CA . VAL B 1 66 ? 3.33 -10.141 -9.453 1 99 66 VAL B CA 1
ATOM 2052 C C . VAL B 1 66 ? 1.858 -10.148 -9.859 1 99 66 VAL B C 1
ATOM 2054 O O . VAL B 1 66 ? 1.429 -9.328 -10.672 1 99 66 VAL B O 1
ATOM 2057 N N . VAL B 1 67 ? 1.082 -11.047 -9.305 1 99 67 VAL B N 1
ATOM 2058 C CA . VAL B 1 67 ? -0.345 -11.148 -9.594 1 99 67 VAL B CA 1
ATOM 2059 C C . VAL B 1 67 ? -1.151 -10.828 -8.336 1 99 67 VAL B C 1
ATOM 2061 O O . VAL B 1 67 ? -1.196 -11.625 -7.395 1 99 67 VAL B O 1
ATOM 2064 N N . PRO B 1 68 ? -1.801 -9.688 -8.305 1 99 68 PRO B N 1
ATOM 2065 C CA . PRO B 1 68 ? -2.65 -9.336 -7.164 1 99 68 PRO B CA 1
ATOM 2066 C C . PRO B 1 68 ? -3.963 -10.117 -7.148 1 99 68 PRO B C 1
ATOM 2068 O O . PRO B 1 68 ? -4.305 -10.781 -8.133 1 99 68 PRO B O 1
ATOM 2071 N N . GLY B 1 69 ? -4.629 -10.117 -6.004 1 98.88 69 GLY B N 1
ATOM 2072 C CA . GLY B 1 69 ? -5.98 -10.633 -5.906 1 98.88 69 GLY B CA 1
ATOM 2073 C C . GLY B 1 69 ? -7.043 -9.555 -5.938 1 98.88 69 GLY B C 1
ATOM 2074 O O . GLY B 1 69 ? -6.836 -8.492 -6.535 1 98.88 69 GLY B O 1
ATOM 2075 N N . GLY B 1 70 ? -8.172 -9.859 -5.406 1 98.75 70 GLY B N 1
ATOM 2076 C CA . GLY B 1 70 ? -9.367 -9.023 -5.371 1 98.75 70 GLY B CA 1
ATOM 2077 C C . GLY B 1 70 ? -10.602 -9.734 -5.887 1 98.75 70 GLY B C 1
ATOM 2078 O O . GLY B 1 70 ? -10.516 -10.82 -6.457 1 98.75 70 GLY B O 1
ATOM 2079 N N . PRO B 1 71 ? -11.75 -9.141 -5.645 1 98.38 71 PRO B N 1
ATOM 2080 C CA . PRO B 1 71 ? -12.977 -9.781 -6.121 1 98.38 71 PRO B CA 1
ATOM 2081 C C . PRO B 1 71 ? -12.984 -10 -7.633 1 98.38 71 PRO B C 1
ATOM 2083 O O . PRO B 1 71 ? -13.609 -10.945 -8.125 1 98.38 71 PRO B O 1
ATOM 2086 N N . GLY B 1 72 ? -12.25 -9.188 -8.359 1 98.62 72 GLY B N 1
ATOM 2087 C CA . GLY B 1 72 ? -12.18 -9.312 -9.805 1 98.62 72 GLY B CA 1
ATOM 2088 C C . GLY B 1 72 ? -11.477 -10.578 -10.258 1 98.62 72 GLY B C 1
ATOM 2089 O O . GLY B 1 72 ? -11.586 -10.969 -11.422 1 98.62 72 GLY B O 1
ATOM 2090 N N . GLN B 1 73 ? -10.703 -11.148 -9.352 1 98.56 73 GLN B N 1
ATOM 2091 C CA . GLN B 1 73 ? -10.016 -12.406 -9.656 1 98.56 73 GLN B CA 1
ATOM 2092 C C . GLN B 1 73 ? -11 -13.469 -10.133 1 98.56 73 GLN B C 1
ATOM 2094 O O . GLN B 1 73 ? -10.68 -14.266 -11.016 1 98.56 73 GLN B O 1
ATOM 2099 N N . SER B 1 74 ? -12.227 -13.516 -9.641 1 98.38 74 SER B N 1
ATOM 2100 C CA . SER B 1 74 ? -13.227 -14.516 -10.016 1 98.38 74 SER B CA 1
ATOM 2101 C C . SER B 1 74 ? -13.484 -14.492 -11.523 1 98.38 74 SER B C 1
ATOM 2103 O O . SER B 1 74 ? -13.633 -15.547 -12.141 1 98.38 74 SER B O 1
ATOM 2105 N N . ASP B 1 75 ? -13.484 -13.336 -12.109 1 98.19 75 ASP B N 1
ATOM 2106 C CA . ASP B 1 75 ? -13.758 -13.164 -13.531 1 98.19 75 ASP B CA 1
ATOM 2107 C C . ASP B 1 75 ? -12.562 -13.609 -14.375 1 98.19 75 ASP B C 1
ATOM 2109 O O . ASP B 1 75 ? -12.68 -13.781 -15.594 1 98.19 75 ASP B O 1
ATOM 2113 N N . GLN B 1 76 ? -11.383 -13.797 -13.719 1 98.44 76 GLN B N 1
ATOM 2114 C CA . GLN B 1 76 ? -10.156 -14.094 -14.461 1 98.44 76 GLN B CA 1
ATOM 2115 C C . GLN B 1 76 ? -9.93 -15.602 -14.57 1 98.44 76 GLN B C 1
ATOM 2117 O O . GLN B 1 76 ? -9.062 -16.047 -15.32 1 98.44 76 GLN B O 1
ATOM 2122 N N . MET B 1 77 ? -10.734 -16.422 -13.914 1 98.38 77 MET B N 1
ATOM 2123 C CA . MET B 1 77 ? -10.477 -17.859 -13.766 1 98.38 77 MET B CA 1
ATOM 2124 C C . MET B 1 77 ? -10.609 -18.578 -15.109 1 98.38 77 MET B C 1
ATOM 2126 O O . MET B 1 77 ? -10.148 -19.703 -15.258 1 98.38 77 MET B O 1
ATOM 2130 N N . GLU B 1 78 ? -11.227 -17.922 -16.078 1 98.06 78 GLU B N 1
ATOM 2131 C CA . GLU B 1 78 ? -11.352 -18.5 -17.406 1 98.06 78 GLU B CA 1
ATOM 2132 C C . GLU B 1 78 ? -10.953 -17.484 -18.484 1 98.06 78 GLU B C 1
ATOM 2134 O O . GLU B 1 78 ? -11.273 -17.656 -19.656 1 98.06 78 GLU B O 1
ATOM 2139 N N . ASN B 1 79 ? -10.422 -16.406 -18.047 1 98.56 79 ASN B N 1
ATOM 2140 C CA . ASN B 1 79 ? -10.016 -15.359 -18.969 1 98.56 79 ASN B CA 1
ATOM 2141 C C . ASN B 1 79 ? -8.672 -15.68 -19.625 1 98.56 79 ASN B C 1
ATOM 2143 O O . ASN B 1 79 ? -7.617 -15.461 -19.016 1 98.56 79 ASN B O 1
ATOM 2147 N N . GLU B 1 80 ? -8.703 -16.062 -20.828 1 98.5 80 GLU B N 1
ATOM 2148 C CA . GLU B 1 80 ? -7.496 -16.562 -21.484 1 98.5 80 GLU B CA 1
ATOM 2149 C C . GLU B 1 80 ? -6.523 -15.422 -21.781 1 98.5 80 GLU B C 1
ATOM 2151 O O . GLU B 1 80 ? -5.332 -15.656 -21.984 1 98.5 80 GLU B O 1
ATOM 2156 N N . ALA B 1 81 ? -6.973 -14.195 -21.797 1 98.62 81 ALA B N 1
ATOM 2157 C CA . ALA B 1 81 ? -6.035 -13.086 -21.953 1 98.62 81 ALA B CA 1
ATOM 2158 C C . ALA B 1 81 ? -5.027 -13.055 -20.812 1 98.62 81 ALA B C 1
ATOM 2160 O O . ALA B 1 81 ? -3.818 -12.961 -21.047 1 98.62 81 ALA B O 1
ATOM 2161 N N . LEU B 1 82 ? -5.52 -13.18 -19.594 1 98.88 82 LEU B N 1
ATOM 2162 C CA . LEU B 1 82 ? -4.629 -13.188 -18.438 1 98.88 82 LEU B CA 1
ATOM 2163 C C . LEU B 1 82 ? -3.953 -14.547 -18.297 1 98.88 82 LEU B C 1
ATOM 2165 O O . LEU B 1 82 ? -2.729 -14.625 -18.156 1 98.88 82 LEU B O 1
ATOM 2169 N N . LEU B 1 83 ? -4.777 -15.625 -18.312 1 98.88 83 LEU B N 1
ATOM 2170 C CA . LEU B 1 83 ? -4.246 -16.953 -18.031 1 98.88 83 LEU B CA 1
ATOM 2171 C C . LEU B 1 83 ? -3.217 -17.375 -19.078 1 98.88 83 LEU B C 1
ATOM 2173 O O . LEU B 1 83 ? -2.174 -17.938 -18.734 1 98.88 83 LEU B O 1
ATOM 2177 N N . GLY B 1 84 ? -3.527 -17.109 -20.328 1 98.88 84 GLY B N 1
ATOM 2178 C CA . GLY B 1 84 ? -2.564 -17.375 -21.391 1 98.88 84 GLY B CA 1
ATOM 2179 C C . GLY B 1 84 ? -1.283 -16.578 -21.25 1 98.88 84 GLY B C 1
ATOM 2180 O O . GLY B 1 84 ? -0.188 -17.109 -21.438 1 98.88 84 GLY B O 1
ATOM 2181 N N . TRP B 1 85 ? -1.375 -15.305 -20.906 1 98.94 85 TRP B N 1
ATOM 2182 C CA . TRP B 1 85 ? -0.216 -14.453 -20.672 1 98.94 85 TRP B CA 1
ATOM 2183 C C . TRP B 1 85 ? 0.639 -14.992 -19.531 1 98.94 85 TRP B C 1
ATOM 2185 O O . TRP B 1 85 ? 1.866 -15.047 -19.641 1 98.94 85 TRP B O 1
ATOM 2195 N N . LEU B 1 86 ? -0.004 -15.406 -18.422 1 98.94 86 LEU B N 1
ATOM 2196 C CA . LEU B 1 86 ? 0.716 -15.969 -17.281 1 98.94 86 LEU B CA 1
ATOM 2197 C C . LEU B 1 86 ? 1.514 -17.203 -17.688 1 98.94 86 LEU B C 1
ATOM 2199 O O . LEU B 1 86 ? 2.674 -17.359 -17.297 1 98.94 86 LEU B O 1
ATOM 2203 N N . ARG B 1 87 ? 0.889 -18.094 -18.469 1 98.88 87 ARG B N 1
ATOM 2204 C CA . ARG B 1 87 ? 1.599 -19.266 -18.953 1 98.88 87 ARG B CA 1
ATOM 2205 C C . ARG B 1 87 ? 2.799 -18.875 -19.812 1 98.88 87 ARG B C 1
ATOM 2207 O O . ARG B 1 87 ? 3.877 -19.469 -19.672 1 98.88 87 ARG B O 1
ATOM 2214 N N . THR B 1 88 ? 2.604 -17.922 -20.656 1 98.81 88 THR B N 1
ATOM 2215 C CA . THR B 1 88 ? 3.66 -17.484 -21.562 1 98.81 88 THR B CA 1
ATOM 2216 C C . THR B 1 88 ? 4.844 -16.922 -20.766 1 98.81 88 THR B C 1
ATOM 2218 O O . THR B 1 88 ? 5.98 -17.359 -20.953 1 98.81 88 THR B O 1
ATOM 2221 N N . VAL B 1 89 ? 4.57 -16.016 -19.875 1 98.81 89 VAL B N 1
ATOM 2222 C CA . VAL B 1 89 ? 5.672 -15.328 -19.219 1 98.81 89 VAL B CA 1
ATOM 2223 C C . VAL B 1 89 ? 6.316 -16.25 -18.188 1 98.81 89 VAL B C 1
ATOM 2225 O O . VAL B 1 89 ? 7.52 -16.156 -17.922 1 98.81 89 VAL B O 1
ATOM 2228 N N . ASP B 1 90 ? 5.559 -17.125 -17.625 1 98.81 90 ASP B N 1
ATOM 2229 C CA . ASP B 1 90 ? 6.09 -18.047 -16.625 1 98.81 90 ASP B CA 1
ATOM 2230 C C . ASP B 1 90 ? 7.246 -18.859 -17.203 1 98.81 90 ASP B C 1
ATOM 2232 O O . ASP B 1 90 ? 8.156 -19.25 -16.469 1 98.81 90 ASP B O 1
ATOM 2236 N N . ALA B 1 91 ? 7.242 -19.094 -18.406 1 98.25 91 ALA B N 1
ATOM 2237 C CA . ALA B 1 91 ? 8.258 -19.906 -19.062 1 98.25 91 ALA B CA 1
ATOM 2238 C C . ALA B 1 91 ? 9.648 -19.297 -18.906 1 98.25 91 ALA B C 1
ATOM 2240 O O . ALA B 1 91 ? 10.656 -20 -18.953 1 98.25 91 ALA B O 1
ATOM 2241 N N . THR B 1 92 ? 9.75 -18 -18.625 1 97.94 92 THR B N 1
ATOM 2242 C CA . THR B 1 92 ? 11.055 -17.359 -18.625 1 97.94 92 THR B CA 1
ATOM 2243 C C . THR B 1 92 ? 11.281 -16.578 -17.328 1 97.94 92 THR B C 1
ATOM 2245 O O . THR B 1 92 ? 12.391 -16.109 -17.062 1 97.94 92 THR B O 1
ATOM 2248 N N . THR B 1 93 ? 10.289 -16.453 -16.5 1 98.75 93 THR B N 1
ATOM 2249 C CA . THR B 1 93 ? 10.453 -15.703 -15.258 1 98.75 93 THR B CA 1
ATOM 2250 C C . THR B 1 93 ? 11.453 -16.391 -14.336 1 98.75 93 THR B C 1
ATOM 2252 O O . THR B 1 93 ? 11.516 -17.625 -14.289 1 98.75 93 THR B O 1
ATOM 2255 N N . THR B 1 94 ? 12.203 -15.555 -13.617 1 98.75 94 THR B N 1
ATOM 2256 C CA . THR B 1 94 ? 12.977 -16.047 -12.477 1 98.75 94 THR B CA 1
ATOM 2257 C C . THR B 1 94 ? 12.078 -16.25 -11.258 1 98.75 94 THR B C 1
ATOM 2259 O O . THR B 1 94 ? 12.289 -17.172 -10.477 1 98.75 94 THR B O 1
ATOM 2262 N N . TRP B 1 95 ? 11.125 -15.359 -11.016 1 98.94 95 TRP B N 1
ATOM 2263 C CA . TRP B 1 95 ? 10.141 -15.445 -9.938 1 98.94 95 TRP B CA 1
ATOM 2264 C C . TRP B 1 95 ? 8.734 -15.172 -10.469 1 98.94 95 TRP B C 1
ATOM 2266 O O . TRP B 1 95 ? 8.516 -14.203 -11.195 1 98.94 95 TRP B O 1
ATOM 2276 N N . THR B 1 96 ? 7.809 -16.016 -10.172 1 98.94 96 THR B N 1
ATOM 2277 C CA . THR B 1 96 ? 6.375 -15.82 -10.383 1 98.94 96 THR B CA 1
ATOM 2278 C C . THR B 1 96 ? 5.641 -15.734 -9.047 1 98.94 96 THR B C 1
ATOM 2280 O O . THR B 1 96 ? 5.617 -16.703 -8.281 1 98.94 96 THR B O 1
ATOM 2283 N N . THR B 1 97 ? 5.043 -14.555 -8.773 1 99 97 THR B N 1
ATOM 2284 C CA . THR B 1 97 ? 4.562 -14.312 -7.414 1 99 97 THR B CA 1
ATOM 2285 C C . THR B 1 97 ? 3.098 -13.883 -7.426 1 99 97 THR B C 1
ATOM 2287 O O . THR B 1 97 ? 2.57 -13.484 -8.469 1 99 97 THR B O 1
ATOM 2290 N N . SER B 1 98 ? 2.441 -14.062 -6.293 1 99 98 SER B N 1
ATOM 2291 C CA . SER B 1 98 ? 1.062 -13.609 -6.137 1 99 98 SER B CA 1
ATOM 2292 C C . SER B 1 98 ? 0.79 -13.141 -4.715 1 99 98 SER B C 1
ATOM 2294 O O . SER B 1 98 ? 1.544 -13.469 -3.793 1 99 98 SER B O 1
ATOM 2296 N N . VAL B 1 99 ? -0.177 -12.359 -4.57 1 98.94 99 VAL B N 1
ATOM 2297 C CA . VAL B 1 99 ? -0.708 -11.914 -3.287 1 98.94 99 VAL B CA 1
ATOM 2298 C C . VAL B 1 99 ? -2.205 -12.219 -3.215 1 98.94 99 VAL B C 1
ATOM 2300 O O . VAL B 1 99 ? -2.924 -12.055 -4.203 1 98.94 99 VAL B O 1
ATOM 2303 N N . CYS B 1 100 ? -2.703 -12.617 -1.952 1 98.88 100 CYS B N 1
ATOM 2304 C CA . CYS B 1 100 ? -4.137 -12.812 -1.771 1 98.88 100 CYS B CA 1
ATOM 2305 C C . CYS B 1 100 ? -4.691 -13.797 -2.801 1 98.88 100 CYS B C 1
ATOM 2307 O O . CYS B 1 100 ? -4.129 -14.867 -3.004 1 98.88 100 CYS B O 1
ATOM 2309 N N . THR B 1 101 ? -5.781 -13.547 -3.43 1 98.94 101 THR B N 1
ATOM 2310 C CA . THR B 1 101 ? -6.414 -14.5 -4.336 1 98.94 101 THR B CA 1
ATOM 2311 C C . THR B 1 101 ? -5.719 -14.5 -5.695 1 98.94 101 THR B C 1
ATOM 2313 O O . THR B 1 101 ? -6.117 -15.227 -6.602 1 98.94 101 THR B O 1
ATOM 2316 N N . GLY B 1 102 ? -4.617 -13.75 -5.793 1 98.94 102 GLY B N 1
ATOM 2317 C CA . GLY B 1 102 ? -3.789 -13.875 -6.984 1 98.94 102 GLY B CA 1
ATOM 2318 C C . GLY B 1 102 ? -3.273 -15.281 -7.203 1 98.94 102 GLY B C 1
ATOM 2319 O O . GLY B 1 102 ? -3.043 -15.695 -8.344 1 98.94 102 GLY B O 1
ATOM 2320 N N . SER B 1 103 ? -3.105 -16.016 -6.152 1 98.94 103 SER B N 1
ATOM 2321 C CA . SER B 1 103 ? -2.633 -17.391 -6.246 1 98.94 103 SER B CA 1
ATOM 2322 C C . SER B 1 103 ? -3.658 -18.281 -6.941 1 98.94 103 SER B C 1
ATOM 2324 O O . SER B 1 103 ? -3.297 -19.281 -7.578 1 98.94 103 SER B O 1
ATOM 2326 N N . LEU B 1 104 ? -4.957 -17.938 -6.84 1 98.94 104 LEU B N 1
ATOM 2327 C CA . LEU B 1 104 ? -5.98 -18.688 -7.559 1 98.94 104 LEU B CA 1
ATOM 2328 C C . LEU B 1 104 ? -5.828 -18.516 -9.062 1 98.94 104 LEU B C 1
ATOM 2330 O O . LEU B 1 104 ? -6.055 -19.453 -9.828 1 98.94 104 LEU B O 1
ATOM 2334 N N . ALA B 1 105 ? -5.457 -17.297 -9.508 1 98.94 105 ALA B N 1
ATOM 2335 C CA . ALA B 1 105 ? -5.203 -17.062 -10.922 1 98.94 105 ALA B CA 1
ATOM 2336 C C . ALA B 1 105 ? -4 -17.875 -11.406 1 98.94 105 ALA B C 1
ATOM 2338 O O . ALA B 1 105 ? -4.043 -18.484 -12.484 1 98.94 105 ALA B O 1
ATOM 2339 N N . LEU B 1 106 ? -2.926 -17.906 -10.594 1 98.94 106 LEU B N 1
ATOM 2340 C CA . LEU B 1 106 ? -1.777 -18.734 -10.938 1 98.94 106 LEU B CA 1
ATOM 2341 C C . LEU B 1 106 ? -2.178 -20.203 -11.039 1 98.94 106 LEU B C 1
ATOM 2343 O O . LEU B 1 106 ? -1.749 -20.906 -11.953 1 98.94 106 LEU B O 1
ATOM 2347 N N . ALA B 1 107 ? -2.992 -20.656 -10.078 1 98.94 107 ALA B N 1
ATOM 2348 C CA . ALA B 1 107 ? -3.455 -22.031 -10.062 1 98.94 107 ALA B CA 1
ATOM 2349 C C . ALA B 1 107 ? -4.309 -22.344 -11.297 1 98.94 107 ALA B C 1
ATOM 2351 O O . ALA B 1 107 ? -4.145 -23.391 -11.93 1 98.94 107 ALA B O 1
ATOM 2352 N N . ALA B 1 108 ? -5.203 -21.406 -11.641 1 98.88 108 ALA B N 1
ATOM 2353 C CA . ALA B 1 108 ? -6.074 -21.578 -12.805 1 98.88 108 ALA B CA 1
ATOM 2354 C C . ALA B 1 108 ? -5.258 -21.672 -14.086 1 98.88 108 ALA B C 1
ATOM 2356 O O . ALA B 1 108 ? -5.652 -22.359 -15.031 1 98.88 108 ALA B O 1
ATOM 2357 N N . ALA B 1 109 ? -4.148 -21.016 -14.078 1 98.88 109 ALA B N 1
ATOM 2358 C CA . ALA B 1 109 ? -3.254 -21.062 -15.234 1 98.88 109 ALA B CA 1
ATOM 2359 C C . ALA B 1 109 ? -2.475 -22.375 -15.266 1 98.88 109 ALA B C 1
ATOM 2361 O O . ALA B 1 109 ? -1.714 -22.641 -16.203 1 98.88 109 ALA B O 1
ATOM 2362 N N . GLY B 1 110 ? -2.615 -23.156 -14.203 1 98.75 110 GLY B N 1
ATOM 2363 C CA . GLY B 1 110 ? -1.963 -24.453 -14.141 1 98.75 110 GLY B CA 1
ATOM 2364 C C . GLY B 1 110 ? -0.558 -24.391 -13.57 1 98.75 110 GLY B C 1
ATOM 2365 O O . GLY B 1 110 ? 0.18 -25.375 -13.609 1 98.75 110 GLY B O 1
ATOM 2366 N N . LEU B 1 111 ? -0.206 -23.344 -12.984 1 98.94 111 LEU B N 1
ATOM 2367 C CA . LEU B 1 111 ? 1.193 -23.078 -12.664 1 98.94 111 LEU B CA 1
ATOM 2368 C C . LEU B 1 111 ? 1.528 -23.578 -11.258 1 98.94 111 LEU B C 1
ATOM 2370 O O . LEU B 1 111 ? 2.703 -23.719 -10.914 1 98.94 111 LEU B O 1
ATOM 2374 N N . LEU B 1 112 ? 0.481 -23.891 -10.43 1 98.88 112 LEU B N 1
ATOM 2375 C CA . LEU B 1 112 ? 0.737 -24.234 -9.039 1 98.88 112 LEU B CA 1
ATOM 2376 C C . LEU B 1 112 ? 0.323 -25.688 -8.758 1 98.88 112 LEU B C 1
ATOM 2378 O O . LEU B 1 112 ? 0.254 -26.094 -7.598 1 98.88 112 LEU B O 1
ATOM 2382 N N . LYS B 1 113 ? -0.081 -26.422 -9.797 1 98.12 113 LYS B N 1
ATOM 2383 C CA . LYS B 1 113 ? -0.548 -27.797 -9.609 1 98.12 113 LYS B CA 1
ATOM 2384 C C . LYS B 1 113 ? 0.484 -28.625 -8.852 1 98.12 113 LYS B C 1
ATOM 2386 O O . LYS B 1 113 ? 1.646 -28.703 -9.258 1 98.12 113 LYS B O 1
ATOM 2391 N N . GLY B 1 114 ? 0.046 -29.172 -7.723 1 98.44 114 GLY B N 1
ATOM 2392 C CA . GLY B 1 114 ? 0.885 -30.062 -6.934 1 98.44 114 GLY B CA 1
ATOM 2393 C C . GLY B 1 114 ? 1.889 -29.312 -6.07 1 98.44 114 GLY B C 1
ATOM 2394 O O . GLY B 1 114 ? 2.705 -29.938 -5.387 1 98.44 114 GLY B O 1
ATOM 2395 N N . ARG B 1 115 ? 1.824 -28.047 -6.016 1 98.69 115 ARG B N 1
ATOM 2396 C CA . ARG B 1 115 ? 2.773 -27.234 -5.254 1 98.69 115 ARG B CA 1
ATOM 2397 C C . ARG B 1 115 ? 2.148 -26.734 -3.959 1 98.69 115 ARG B C 1
ATOM 2399 O O . ARG B 1 115 ? 0.925 -26.766 -3.801 1 98.69 115 ARG B O 1
ATOM 2406 N N . ARG B 1 116 ? 3.021 -26.297 -3.053 1 98.88 116 ARG B N 1
ATOM 2407 C CA . ARG B 1 116 ? 2.58 -25.594 -1.858 1 98.88 116 ARG B CA 1
ATOM 2408 C C . ARG B 1 116 ? 2.385 -24.109 -2.148 1 98.88 116 ARG B C 1
ATOM 2410 O O . ARG B 1 116 ? 3.207 -23.484 -2.828 1 98.88 116 ARG B O 1
ATOM 2417 N N . ALA B 1 117 ? 1.307 -23.547 -1.718 1 98.94 117 ALA B N 1
ATOM 2418 C CA . ALA B 1 117 ? 1.048 -22.125 -1.902 1 98.94 117 ALA B CA 1
ATOM 2419 C C . ALA B 1 117 ? 0.073 -21.609 -0.85 1 98.94 117 ALA B C 1
ATOM 2421 O O . ALA B 1 117 ? -0.564 -22.391 -0.143 1 98.94 117 ALA B O 1
ATOM 2422 N N . THR B 1 118 ? 0.009 -20.359 -0.651 1 98.94 118 THR B N 1
ATOM 2423 C CA . THR B 1 118 ? -0.959 -19.703 0.223 1 98.94 118 THR B CA 1
ATOM 2424 C C . THR B 1 118 ? -1.835 -18.734 -0.567 1 98.94 118 THR B C 1
ATOM 2426 O O . THR B 1 118 ? -1.664 -18.594 -1.779 1 98.94 118 THR B O 1
ATOM 2429 N N . SER B 1 119 ? -2.848 -18.219 0.018 1 98.88 119 SER B N 1
ATOM 2430 C CA . SER B 1 119 ? -3.822 -17.25 -0.481 1 98.88 119 SER B CA 1
ATOM 2431 C C . SER B 1 119 ? -4.453 -16.469 0.661 1 98.88 119 SER B C 1
ATOM 2433 O O . SER B 1 119 ? -3.98 -16.516 1.798 1 98.88 119 SER B O 1
ATOM 2435 N N . HIS B 1 120 ? -5.422 -15.656 0.387 1 98.75 120 HIS B N 1
ATOM 2436 C CA . HIS B 1 120 ? -6.273 -15.117 1.441 1 98.75 120 HIS B CA 1
ATOM 2437 C C . HIS B 1 120 ? -6.93 -16.234 2.25 1 98.75 120 HIS B C 1
ATOM 2439 O O . HIS B 1 120 ? -7.301 -17.266 1.697 1 98.75 120 HIS B O 1
ATOM 2445 N N . TRP B 1 121 ? -7.145 -16 3.543 1 98.44 121 TRP B N 1
ATOM 2446 C CA . TRP B 1 121 ? -7.613 -17.047 4.438 1 98.44 121 TRP B CA 1
ATOM 2447 C C . TRP B 1 121 ? -8.992 -17.547 4.023 1 98.44 121 TRP B C 1
ATOM 2449 O O . TRP B 1 121 ? -9.336 -18.703 4.25 1 98.44 121 TRP B O 1
ATOM 2459 N N . LEU B 1 122 ? -9.781 -16.781 3.355 1 98.5 122 LEU B N 1
ATOM 2460 C CA . LEU B 1 122 ? -11.117 -17.188 2.908 1 98.5 122 LEU B CA 1
ATOM 2461 C C . LEU B 1 122 ? -11.031 -18.047 1.66 1 98.5 122 LEU B C 1
ATOM 2463 O O . LEU B 1 122 ? -12 -18.719 1.289 1 98.5 122 LEU B O 1
ATOM 2467 N N . ALA B 1 123 ? -9.867 -18.062 0.994 1 98.56 123 ALA B N 1
ATOM 2468 C CA . ALA B 1 123 ? -9.781 -18.672 -0.33 1 98.56 123 ALA B CA 1
ATOM 2469 C C . ALA B 1 123 ? -8.898 -19.922 -0.3 1 98.56 123 ALA B C 1
ATOM 2471 O O . ALA B 1 123 ? -8.617 -20.516 -1.345 1 98.56 123 ALA B O 1
ATOM 2472 N N . LEU B 1 124 ? -8.422 -20.375 0.865 1 98.38 124 LEU B N 1
ATOM 2473 C CA . LEU B 1 124 ? -7.488 -21.5 0.958 1 98.38 124 LEU B CA 1
ATOM 2474 C C . LEU B 1 124 ? -8.133 -22.781 0.453 1 98.38 124 LEU B C 1
ATOM 2476 O O . LEU B 1 124 ? -7.5 -23.547 -0.278 1 98.38 124 LEU B O 1
ATOM 2480 N N . ALA B 1 125 ? -9.367 -23.016 0.778 1 97.88 125 ALA B N 1
ATOM 2481 C CA . ALA B 1 125 ? -10.039 -24.219 0.342 1 97.88 125 ALA B CA 1
ATOM 2482 C C . ALA B 1 125 ? -10.164 -24.266 -1.179 1 97.88 125 ALA B C 1
ATOM 2484 O O . ALA B 1 125 ? -10.094 -25.344 -1.782 1 97.88 125 ALA B O 1
ATOM 2485 N N . GLU B 1 126 ? -10.406 -23.094 -1.788 1 98 126 GLU B N 1
ATOM 2486 C CA . GLU B 1 126 ? -10.469 -23.031 -3.244 1 98 126 GLU B CA 1
ATOM 2487 C C . GLU B 1 126 ? -9.141 -23.406 -3.881 1 98 126 GLU B C 1
ATOM 2489 O O . GLU B 1 126 ? -9.102 -24.047 -4.934 1 98 126 GLU B O 1
ATOM 2494 N N . LEU B 1 127 ? -8.086 -22.938 -3.26 1 97.94 127 LEU B N 1
ATOM 2495 C CA . LEU B 1 127 ? -6.754 -23.312 -3.736 1 97.94 127 LEU B CA 1
ATOM 2496 C C . LEU B 1 127 ? -6.566 -24.828 -3.734 1 97.94 127 LEU B C 1
ATOM 2498 O O . LEU B 1 127 ? -6.031 -25.391 -4.688 1 97.94 127 LEU B O 1
ATOM 2502 N N . ASP B 1 128 ? -7.027 -25.547 -2.734 1 98.19 128 ASP B N 1
ATOM 2503 C CA . ASP B 1 128 ? -6.984 -27 -2.648 1 98.19 128 ASP B CA 1
ATOM 2504 C C . ASP B 1 128 ? -7.773 -27.641 -3.787 1 98.19 128 ASP B C 1
ATOM 2506 O O . ASP B 1 128 ? -7.32 -28.609 -4.395 1 98.19 128 ASP B O 1
ATOM 2510 N N . ARG B 1 129 ? -8.883 -27.078 -4.094 1 97.81 129 ARG B N 1
ATOM 2511 C CA . ARG B 1 129 ? -9.75 -27.625 -5.133 1 97.81 129 ARG B CA 1
ATOM 2512 C C . ARG B 1 129 ? -9.078 -27.531 -6.504 1 97.81 129 ARG B C 1
ATOM 2514 O O . ARG B 1 129 ? -9.391 -28.328 -7.398 1 97.81 129 ARG B O 1
ATOM 2521 N N . LEU B 1 130 ? -8.148 -26.625 -6.566 1 98.19 130 LEU B N 1
ATOM 2522 C CA . LEU B 1 130 ? -7.457 -26.438 -7.836 1 98.19 130 LEU B CA 1
ATOM 2523 C C . LEU B 1 130 ? -6.191 -27.281 -7.898 1 98.19 130 LEU B C 1
ATOM 2525 O O . LEU B 1 130 ? -5.363 -27.109 -8.797 1 98.19 130 LEU B O 1
ATOM 2529 N N . GLY B 1 131 ? -6.027 -28.156 -6.914 1 98.31 131 GLY B N 1
ATOM 2530 C CA . GLY B 1 131 ? -4.934 -29.109 -6.945 1 98.31 131 GLY B CA 1
ATOM 2531 C C . GLY B 1 131 ? -3.658 -28.578 -6.324 1 98.31 131 GLY B C 1
ATOM 2532 O O . GLY B 1 131 ? -2.568 -29.078 -6.602 1 98.31 131 GLY B O 1
ATOM 2533 N N . VAL B 1 132 ? -3.771 -27.5 -5.582 1 98.81 132 VAL B N 1
ATOM 2534 C CA . VAL B 1 132 ? -2.641 -26.891 -4.898 1 98.81 132 VAL B CA 1
ATOM 2535 C C . VAL B 1 132 ? -2.643 -27.297 -3.426 1 98.81 132 VAL B C 1
ATOM 2537 O O . VAL B 1 132 ? -3.707 -27.422 -2.814 1 98.81 132 VAL B O 1
ATOM 2540 N N . GLU B 1 133 ? -1.482 -27.547 -2.811 1 98.75 133 GLU B N 1
ATOM 2541 C CA . GLU B 1 133 ? -1.384 -27.781 -1.372 1 98.75 133 GLU B CA 1
ATOM 2542 C C . GLU B 1 133 ? -1.381 -26.469 -0.603 1 98.75 133 GLU B C 1
ATOM 2544 O O . GLU B 1 133 ? -0.33 -25.844 -0.431 1 98.75 133 GLU B O 1
ATOM 2549 N N . SER B 1 134 ? -2.566 -26.125 -0.146 1 98.62 134 SER B N 1
ATOM 2550 C CA . SER B 1 134 ? -2.701 -24.812 0.493 1 98.62 134 SER B CA 1
ATOM 2551 C C . SER B 1 134 ? -2.127 -24.828 1.905 1 98.62 134 SER B C 1
ATOM 2553 O O . SER B 1 134 ? -2.094 -25.875 2.557 1 98.62 134 SER B O 1
ATOM 2555 N N . THR B 1 135 ? -1.63 -23.719 2.355 1 98.5 135 THR B N 1
ATOM 2556 C CA . THR B 1 135 ? -1.149 -23.531 3.719 1 98.5 135 THR B CA 1
ATOM 2557 C C . THR B 1 135 ? -1.515 -22.125 4.219 1 98.5 135 THR B C 1
ATOM 2559 O O . THR B 1 135 ? -1.649 -21.188 3.428 1 98.5 135 THR B O 1
ATOM 2562 N N . GLY B 1 136 ? -1.695 -21.938 5.504 1 97.75 136 GLY B N 1
ATOM 2563 C CA . GLY B 1 136 ? -2.033 -20.672 6.109 1 97.75 136 GLY B CA 1
ATOM 2564 C C . GLY B 1 136 ? -0.819 -19.797 6.398 1 97.75 136 GLY B C 1
ATOM 2565 O O . GLY B 1 136 ? -0.936 -18.75 7.031 1 97.75 136 GLY B O 1
ATOM 2566 N N . GLU B 1 137 ? 0.359 -20.25 5.902 1 98.5 137 GLU B N 1
ATOM 2567 C CA . GLU B 1 137 ? 1.566 -19.438 6.07 1 98.5 137 GLU B CA 1
ATOM 2568 C C . GLU B 1 137 ? 1.439 -18.109 5.359 1 98.5 137 GLU B C 1
ATOM 2570 O O . GLU B 1 137 ? 0.75 -18 4.34 1 98.5 137 GLU B O 1
ATOM 2575 N N . ARG B 1 138 ? 2.072 -17.141 5.879 1 98.69 138 ARG B N 1
ATOM 2576 C CA . ARG B 1 138 ? 1.924 -15.781 5.383 1 98.69 138 ARG B CA 1
ATOM 2577 C C . ARG B 1 138 ? 2.619 -15.617 4.035 1 98.69 138 ARG B C 1
ATOM 2579 O O . ARG B 1 138 ? 2.125 -14.898 3.162 1 98.69 138 ARG B O 1
ATOM 2586 N N . VAL B 1 139 ? 3.826 -16.156 3.904 1 98.94 139 VAL B N 1
ATOM 2587 C CA . VAL B 1 139 ? 4.602 -16.172 2.666 1 98.94 139 VAL B CA 1
ATOM 2588 C C . VAL B 1 139 ? 5.117 -17.578 2.391 1 98.94 139 VAL B C 1
ATOM 2590 O O . VAL B 1 139 ? 5.699 -18.219 3.271 1 98.94 139 VAL B O 1
ATOM 2593 N N . VAL B 1 140 ? 4.914 -18.109 1.18 1 98.94 140 VAL B N 1
ATOM 2594 C CA . VAL B 1 140 ? 5.32 -19.453 0.825 1 98.94 140 VAL B CA 1
ATOM 2595 C C . VAL B 1 140 ? 6.227 -19.422 -0.406 1 98.94 140 VAL B C 1
ATOM 2597 O O . VAL B 1 140 ? 5.855 -18.859 -1.438 1 98.94 140 VAL B O 1
ATOM 2600 N N . PHE B 1 141 ? 7.422 -19.953 -0.288 1 98.88 141 PHE B N 1
ATOM 2601 C CA . PHE B 1 141 ? 8.32 -20.219 -1.409 1 98.88 141 PHE B CA 1
ATOM 2602 C C . PHE B 1 141 ? 8.234 -21.672 -1.848 1 98.88 141 PHE B C 1
ATOM 2604 O O . PHE B 1 141 ? 8.352 -22.578 -1.024 1 98.88 141 PHE B O 1
ATOM 2611 N N . ASP B 1 142 ? 7.988 -21.906 -3.1 1 98.88 142 ASP B N 1
ATOM 2612 C CA . ASP B 1 142 ? 8.062 -23.219 -3.732 1 98.88 142 ASP B CA 1
ATOM 2613 C C . ASP B 1 142 ? 8.727 -23.125 -5.105 1 98.88 142 ASP B C 1
ATOM 2615 O O . ASP B 1 142 ? 8.055 -22.875 -6.105 1 98.88 142 ASP B O 1
ATOM 2619 N N . GLY B 1 143 ? 10.102 -23.438 -5.105 1 98.5 143 GLY B N 1
ATOM 2620 C CA . GLY B 1 143 ? 10.844 -23.172 -6.324 1 98.5 143 GLY B CA 1
ATOM 2621 C C . GLY B 1 143 ? 10.844 -21.703 -6.707 1 98.5 143 GLY B C 1
ATOM 2622 O O . GLY B 1 143 ? 11.188 -20.844 -5.891 1 98.5 143 GLY B O 1
ATOM 2623 N N . LYS B 1 144 ? 10.438 -21.375 -7.934 1 98.69 144 LYS B N 1
ATOM 2624 C CA . LYS B 1 144 ? 10.43 -19.984 -8.383 1 98.69 144 LYS B CA 1
ATOM 2625 C C . LYS B 1 144 ? 9.109 -19.312 -8.047 1 98.69 144 LYS B C 1
ATOM 2627 O O . LYS B 1 144 ? 8.953 -18.109 -8.266 1 98.69 144 LYS B O 1
ATOM 2632 N N . TYR B 1 145 ? 8.156 -20.047 -7.527 1 98.94 145 TYR B N 1
ATOM 2633 C CA . TYR B 1 145 ? 6.859 -19.484 -7.168 1 98.94 145 TYR B CA 1
ATOM 2634 C C . TYR B 1 145 ? 6.863 -18.969 -5.734 1 98.94 145 TYR B C 1
ATOM 2636 O O . TYR B 1 145 ? 7.293 -19.688 -4.82 1 98.94 145 TYR B O 1
ATOM 2644 N N . VAL B 1 146 ? 6.484 -17.75 -5.551 1 98.94 146 VAL B N 1
ATOM 2645 C CA . VAL B 1 146 ? 6.336 -17.156 -4.23 1 98.94 146 VAL B CA 1
ATOM 2646 C C . VAL B 1 146 ? 4.918 -16.625 -4.059 1 98.94 146 VAL B C 1
ATOM 2648 O O . VAL B 1 146 ? 4.484 -15.75 -4.812 1 98.94 146 VAL B O 1
ATOM 2651 N N . THR B 1 147 ? 4.137 -17.141 -3.104 1 98.94 147 THR B N 1
ATOM 2652 C CA . THR B 1 147 ? 2.773 -16.688 -2.854 1 98.94 147 THR B CA 1
ATOM 2653 C C . THR B 1 147 ? 2.658 -16.062 -1.46 1 98.94 147 THR B C 1
ATOM 2655 O O . THR B 1 147 ? 3.283 -16.547 -0.512 1 98.94 147 THR B O 1
ATOM 2658 N N . ALA B 1 148 ? 1.934 -15.023 -1.34 1 98.94 148 ALA B N 1
ATOM 2659 C CA . ALA B 1 148 ? 1.656 -14.352 -0.073 1 98.94 148 ALA B CA 1
ATOM 2660 C C . ALA B 1 148 ? 0.188 -14.5 0.315 1 98.94 148 ALA B C 1
ATOM 2662 O O . ALA B 1 148 ? -0.684 -14.594 -0.552 1 98.94 148 ALA B O 1
ATOM 2663 N N . ALA B 1 149 ? -0.063 -14.523 1.614 1 98.81 149 ALA B N 1
ATOM 2664 C CA . ALA B 1 149 ? -1.422 -14.492 2.148 1 98.81 149 ALA B CA 1
ATOM 2665 C C . ALA B 1 149 ? -2.119 -13.18 1.791 1 98.81 149 ALA B C 1
ATOM 2667 O O . ALA B 1 149 ? -1.789 -12.547 0.785 1 98.81 149 ALA B O 1
ATOM 2668 N N . GLY B 1 150 ? -3.156 -12.836 2.506 1 98.06 150 GLY B N 1
ATOM 2669 C CA . GLY B 1 150 ? -4.043 -11.758 2.109 1 98.06 150 GLY B CA 1
ATOM 2670 C C . GLY B 1 150 ? -3.402 -10.391 2.227 1 98.06 150 GLY B C 1
ATOM 2671 O O . GLY B 1 150 ? -2.904 -10.016 3.293 1 98.06 150 GLY B O 1
ATOM 2672 N N . VAL B 1 151 ? -3.506 -9.602 1.33 1 98.31 151 VAL B N 1
ATOM 2673 C CA . VAL B 1 151 ? -3.42 -8.18 1.02 1 98.31 151 VAL B CA 1
ATOM 2674 C C . VAL B 1 151 ? -2.111 -7.613 1.563 1 98.31 151 VAL B C 1
ATOM 2676 O O . VAL B 1 151 ? -1.165 -7.383 0.806 1 98.31 151 VAL B O 1
ATOM 2679 N N . SER B 1 152 ? -1.978 -7.449 2.924 1 98.75 152 SER B N 1
ATOM 2680 C CA . SER B 1 152 ? -0.791 -6.805 3.477 1 98.75 152 SER B CA 1
ATOM 2681 C C . SER B 1 152 ? 0.416 -7.734 3.436 1 98.75 152 SER B C 1
ATOM 2683 O O . SER B 1 152 ? 1.557 -7.285 3.568 1 98.75 152 SER B O 1
ATOM 2685 N N . ALA B 1 153 ? 0.212 -9.047 3.281 1 98.88 153 ALA B N 1
ATOM 2686 C CA . ALA B 1 153 ? 1.296 -10.023 3.25 1 98.88 153 ALA B CA 1
ATOM 2687 C C . ALA B 1 153 ? 2.23 -9.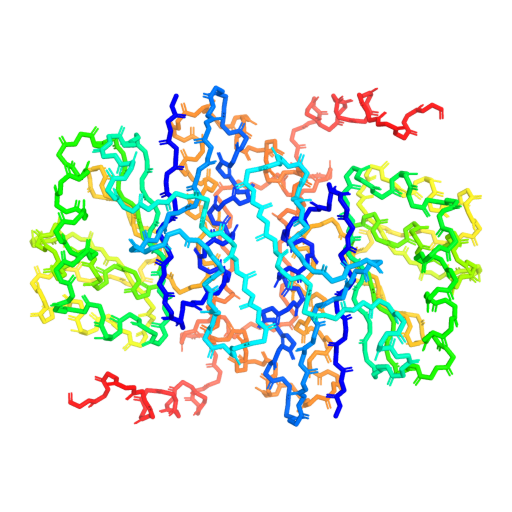766 2.07 1 98.88 153 ALA B C 1
ATOM 2689 O O . ALA B 1 153 ? 3.375 -10.219 2.068 1 98.88 153 ALA B O 1
ATOM 2690 N N . GLY B 1 154 ? 1.725 -9.078 1.098 1 98.94 154 GLY B N 1
ATOM 2691 C CA . GLY B 1 154 ? 2.541 -8.719 -0.052 1 98.94 154 GLY B CA 1
ATOM 2692 C C . GLY B 1 154 ? 3.766 -7.902 0.315 1 98.94 154 GLY B C 1
ATOM 2693 O O . GLY B 1 154 ? 4.781 -7.953 -0.381 1 98.94 154 GLY B O 1
ATOM 2694 N N . ILE B 1 155 ? 3.67 -7.09 1.371 1 98.94 155 ILE B N 1
ATOM 2695 C CA . ILE B 1 155 ? 4.801 -6.289 1.82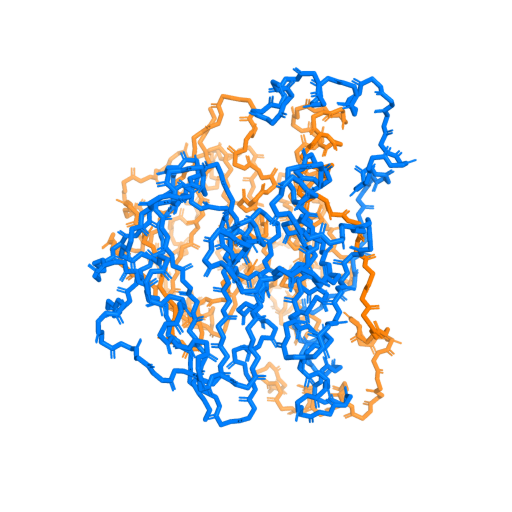3 1 98.94 155 ILE B CA 1
ATOM 2696 C C . ILE B 1 155 ? 5.895 -7.203 2.375 1 98.94 155 ILE B C 1
ATOM 2698 O O . ILE B 1 155 ? 7.066 -7.07 2.014 1 98.94 155 ILE B O 1
ATOM 2702 N N . ASP B 1 156 ? 5.496 -8.188 3.205 1 98.94 156 ASP B N 1
ATOM 2703 C CA . ASP B 1 156 ? 6.441 -9.164 3.746 1 98.94 156 ASP B CA 1
ATOM 2704 C C . ASP B 1 156 ? 7.066 -10 2.633 1 98.94 156 ASP B C 1
ATOM 2706 O O . ASP B 1 156 ? 8.273 -10.234 2.635 1 98.94 156 ASP B O 1
ATOM 2710 N N . MET B 1 157 ? 6.234 -10.43 1.722 1 98.94 157 MET B N 1
ATOM 2711 C CA . MET B 1 157 ? 6.734 -11.211 0.599 1 98.94 157 MET B CA 1
ATOM 2712 C C . MET B 1 157 ? 7.77 -10.422 -0.2 1 98.94 157 MET B C 1
ATOM 2714 O O . MET B 1 157 ? 8.828 -10.953 -0.542 1 98.94 157 MET B O 1
ATOM 2718 N N . GLY B 1 158 ? 7.43 -9.172 -0.532 1 98.94 158 GLY B N 1
ATOM 2719 C CA . GLY B 1 158 ? 8.344 -8.336 -1.296 1 98.94 158 GLY B CA 1
ATOM 2720 C C . GLY B 1 158 ? 9.68 -8.133 -0.614 1 98.94 158 GLY B C 1
ATOM 2721 O O . GLY B 1 158 ? 10.727 -8.203 -1.258 1 98.94 158 GLY B O 1
ATOM 2722 N N . LEU B 1 159 ? 9.672 -7.883 0.705 1 98.88 159 LEU B N 1
ATOM 2723 C CA . LEU B 1 159 ? 10.906 -7.699 1.453 1 98.88 159 LEU B CA 1
ATOM 2724 C C . LEU B 1 159 ? 11.734 -8.984 1.462 1 98.88 159 LEU B C 1
ATOM 2726 O O . LEU B 1 159 ? 12.953 -8.945 1.283 1 98.88 159 LEU B O 1
ATOM 2730 N N . THR B 1 160 ? 11.055 -10.117 1.702 1 98.94 160 THR B N 1
ATOM 2731 C CA . THR B 1 160 ? 11.742 -11.398 1.695 1 98.94 160 THR B CA 1
ATOM 2732 C C . THR B 1 160 ? 12.398 -11.656 0.344 1 98.94 160 THR B C 1
ATOM 2734 O O . THR B 1 160 ? 13.57 -12.039 0.282 1 98.94 160 THR B O 1
ATOM 2737 N N . LEU B 1 161 ? 11.648 -11.383 -0.694 1 98.88 161 LEU B N 1
ATOM 2738 C CA . LEU B 1 161 ? 12.148 -11.617 -2.043 1 98.88 161 LEU B CA 1
ATOM 2739 C C . LEU B 1 161 ? 13.297 -10.656 -2.365 1 98.88 161 LEU B C 1
ATOM 2741 O O . LEU B 1 161 ? 14.281 -11.047 -2.986 1 98.88 161 LEU B O 1
ATOM 2745 N N . ALA B 1 162 ? 13.211 -9.398 -1.959 1 98.88 162 ALA B N 1
ATOM 2746 C CA . ALA B 1 162 ? 14.281 -8.422 -2.152 1 98.88 162 ALA B CA 1
ATOM 2747 C C . ALA B 1 162 ? 15.578 -8.898 -1.51 1 98.88 162 ALA B C 1
ATOM 2749 O O . ALA B 1 162 ? 16.656 -8.75 -2.09 1 98.88 162 ALA B O 1
ATOM 2750 N N . GLY B 1 163 ? 15.438 -9.438 -0.285 1 98.81 163 GLY B N 1
ATOM 2751 C CA . GLY B 1 163 ? 16.609 -9.984 0.376 1 98.81 163 GLY B CA 1
ATOM 2752 C C . GLY B 1 163 ? 17.234 -11.133 -0.387 1 98.81 163 GLY B C 1
ATOM 2753 O O . GLY B 1 163 ? 18.469 -11.219 -0.488 1 98.81 163 GLY B O 1
ATOM 2754 N N . ARG B 1 164 ? 16.469 -12.008 -0.93 1 98.56 164 ARG B N 1
ATOM 2755 C CA . ARG B 1 164 ? 16.953 -13.156 -1.69 1 98.56 164 ARG B CA 1
ATOM 2756 C C . ARG B 1 164 ? 17.656 -12.703 -2.965 1 98.56 164 ARG B C 1
ATOM 2758 O O . ARG B 1 164 ? 18.641 -13.32 -3.389 1 98.56 164 ARG B O 1
ATOM 2765 N N . ILE B 1 165 ? 17.203 -11.641 -3.566 1 98.62 165 ILE B N 1
ATOM 2766 C CA . ILE B 1 165 ? 17.688 -11.219 -4.875 1 98.62 165 ILE B CA 1
ATOM 2767 C C . ILE B 1 165 ? 18.906 -10.305 -4.707 1 98.62 165 ILE B C 1
ATOM 2769 O O . ILE B 1 165 ? 19.922 -10.477 -5.391 1 98.62 165 ILE B O 1
ATOM 2773 N N . ALA B 1 166 ? 18.828 -9.359 -3.76 1 98.75 166 ALA B N 1
ATOM 2774 C CA . ALA B 1 166 ? 19.828 -8.289 -3.727 1 98.75 166 ALA B CA 1
ATOM 2775 C C . ALA B 1 166 ? 20.578 -8.289 -2.404 1 98.75 166 ALA B C 1
ATOM 2777 O O . ALA B 1 166 ? 21.438 -7.43 -2.168 1 98.75 166 ALA B O 1
ATOM 2778 N N . GLY B 1 167 ? 20.234 -9.172 -1.515 1 98.75 167 GLY B N 1
ATOM 2779 C CA . GLY B 1 167 ? 20.922 -9.273 -0.245 1 98.75 167 GLY B CA 1
ATOM 2780 C C . GLY B 1 167 ? 20.156 -8.664 0.913 1 98.75 167 GLY B C 1
ATOM 2781 O O . GLY B 1 167 ? 19.328 -7.781 0.713 1 98.75 167 GLY B O 1
ATOM 2782 N N . ASP B 1 168 ? 20.562 -9.156 2.141 1 98.62 168 ASP B N 1
ATOM 2783 C CA . ASP B 1 168 ? 19.859 -8.758 3.357 1 98.62 168 ASP B CA 1
ATOM 2784 C C . ASP B 1 168 ? 19.969 -7.254 3.598 1 98.62 168 ASP B C 1
ATOM 2786 O O . ASP B 1 168 ? 19 -6.605 3.988 1 98.62 168 ASP B O 1
ATOM 2790 N N . GLU B 1 169 ? 21.094 -6.723 3.334 1 98.69 169 GLU B N 1
ATOM 2791 C CA . GLU B 1 169 ? 21.281 -5.301 3.596 1 98.69 169 GLU B CA 1
ATOM 2792 C C . GLU B 1 169 ? 20.391 -4.441 2.699 1 98.69 169 GLU B C 1
ATOM 2794 O O . GLU B 1 169 ? 19.844 -3.43 3.143 1 98.69 169 GLU B O 1
ATOM 2799 N N . HIS B 1 170 ? 20.266 -4.828 1.453 1 98.75 170 HIS B N 1
ATOM 2800 C CA . HIS B 1 170 ? 19.359 -4.117 0.561 1 98.75 170 HIS B CA 1
ATOM 2801 C C . HIS B 1 170 ? 17.922 -4.16 1.083 1 98.75 170 HIS B C 1
ATOM 2803 O O . HIS B 1 170 ? 17.25 -3.125 1.165 1 98.75 170 HIS B O 1
ATOM 2809 N N . ALA B 1 171 ? 17.484 -5.355 1.478 1 98.88 171 ALA B N 1
ATOM 2810 C CA . ALA B 1 171 ? 16.125 -5.5 1.983 1 98.88 171 ALA B CA 1
ATOM 2811 C C . ALA B 1 171 ? 15.922 -4.688 3.258 1 98.88 171 ALA B C 1
ATOM 2813 O O . ALA B 1 171 ? 14.859 -4.09 3.459 1 98.88 171 ALA B O 1
ATOM 2814 N N . GLN B 1 172 ? 16.922 -4.66 4.133 1 98.88 172 GLN B N 1
ATOM 2815 C CA . GLN B 1 172 ? 16.859 -3.863 5.355 1 98.88 172 GLN B CA 1
ATOM 2816 C C . GLN B 1 172 ? 16.781 -2.373 5.039 1 98.88 172 GLN B C 1
ATOM 2818 O O . GLN B 1 172 ? 16.078 -1.624 5.723 1 98.88 172 GLN B O 1
ATOM 2823 N N . THR B 1 173 ? 17.469 -1.975 4.012 1 98.81 173 THR B N 1
ATOM 2824 C CA . THR B 1 173 ? 17.391 -0.589 3.562 1 98.81 173 THR B CA 1
ATOM 2825 C C . THR B 1 173 ? 15.984 -0.236 3.111 1 98.81 173 THR B C 1
ATOM 2827 O O . THR B 1 173 ? 15.445 0.803 3.5 1 98.81 173 THR B O 1
ATOM 2830 N N . VAL B 1 174 ? 15.406 -1.104 2.309 1 98.81 174 VAL B N 1
ATOM 2831 C CA . VAL B 1 174 ? 14.047 -0.893 1.828 1 98.81 174 VAL B CA 1
ATOM 2832 C C . VAL B 1 174 ? 13.086 -0.822 3.012 1 98.81 174 VAL B C 1
ATOM 2834 O O . VAL B 1 174 ? 12.227 0.06 3.07 1 98.81 174 VAL B O 1
ATOM 2837 N N . GLN B 1 175 ? 13.219 -1.762 3.945 1 98.88 175 GLN B N 1
ATOM 2838 C CA . GLN B 1 175 ? 12.383 -1.785 5.141 1 98.88 175 GLN B CA 1
ATOM 2839 C C . GLN B 1 175 ? 12.516 -0.488 5.934 1 98.88 175 GLN B C 1
ATOM 2841 O O . GLN B 1 175 ? 11.523 0.088 6.367 1 98.88 175 GLN B O 1
ATOM 2846 N N . LEU B 1 176 ? 13.734 0.006 6.129 1 98.88 176 LEU B N 1
ATOM 2847 C CA . LEU B 1 176 ? 14.031 1.213 6.895 1 98.88 176 LEU B CA 1
ATOM 2848 C C . LEU B 1 176 ? 13.406 2.439 6.234 1 98.88 176 LEU B C 1
ATOM 2850 O O . LEU B 1 176 ? 12.727 3.227 6.895 1 98.88 176 LEU B O 1
ATOM 2854 N N . LEU B 1 177 ? 13.578 2.572 4.926 1 98.69 177 LEU B N 1
ATOM 2855 C CA . LEU B 1 177 ? 13.125 3.764 4.215 1 98.69 177 LEU B CA 1
ATOM 2856 C C . LEU B 1 177 ? 11.602 3.803 4.145 1 98.69 177 LEU B C 1
ATOM 2858 O O . LEU B 1 177 ? 11 4.883 4.168 1 98.69 177 LEU B O 1
ATOM 2862 N N . ALA B 1 178 ? 10.992 2.637 4.164 1 98.69 178 ALA B N 1
ATOM 2863 C CA . ALA B 1 178 ? 9.531 2.564 4.188 1 98.69 178 ALA B CA 1
ATOM 2864 C C . ALA B 1 178 ? 9 2.684 5.609 1 98.69 178 ALA B C 1
ATOM 2866 O O . ALA B 1 178 ? 7.785 2.73 5.824 1 98.69 178 ALA B O 1
ATOM 2867 N N . GLU B 1 179 ? 9.953 2.721 6.59 1 98.75 179 GLU B N 1
ATOM 2868 C CA . GLU B 1 179 ? 9.594 2.633 8 1 98.75 179 GLU B CA 1
ATOM 2869 C C . GLU B 1 179 ? 8.57 1.525 8.234 1 98.75 179 GLU B C 1
ATOM 2871 O O . GLU B 1 179 ? 7.543 1.748 8.883 1 98.75 179 GLU B O 1
ATOM 2876 N N . TYR B 1 180 ? 8.836 0.396 7.617 1 98.88 180 TYR B N 1
ATOM 2877 C CA . TYR B 1 180 ? 7.984 -0.765 7.859 1 98.88 180 TYR B CA 1
ATOM 2878 C C . TYR B 1 180 ? 8.281 -1.383 9.219 1 98.88 180 TYR B C 1
ATOM 2880 O O . TYR B 1 180 ? 8.945 -2.42 9.305 1 98.88 180 TYR B O 1
ATOM 2888 N N . ASP B 1 181 ? 7.824 -0.797 10.266 1 98.62 181 ASP B N 1
ATOM 2889 C CA . ASP B 1 181 ? 7.84 -1.128 11.688 1 98.62 181 ASP B CA 1
ATOM 2890 C C . ASP B 1 181 ? 6.422 -1.151 12.258 1 98.62 181 ASP B C 1
ATOM 2892 O O . ASP B 1 181 ? 6.094 -0.365 13.148 1 98.62 181 ASP B O 1
ATOM 2896 N N . PRO B 1 182 ? 5.598 -2.111 11.812 1 98.75 182 PRO B N 1
ATOM 2897 C CA . PRO B 1 182 ? 4.148 -2.061 12.039 1 98.75 182 PRO B CA 1
ATOM 2898 C C . PRO B 1 182 ? 3.783 -2.129 13.523 1 98.75 182 PRO B C 1
ATOM 2900 O O . PRO B 1 182 ? 4.398 -2.881 14.281 1 98.75 182 PRO B O 1
ATOM 2903 N N . GLN B 1 183 ? 2.912 -1.284 13.914 1 98.38 183 GLN B N 1
ATOM 2904 C CA . GLN B 1 183 ? 2.289 -1.243 15.234 1 98.38 183 GLN B CA 1
ATOM 2905 C C . GLN B 1 183 ? 0.769 -1.188 15.125 1 98.38 183 GLN B C 1
ATOM 2907 O O . GLN B 1 183 ? 0.147 -0.202 15.523 1 98.38 183 GLN B O 1
ATOM 2912 N N . PRO B 1 184 ? 0.144 -2.307 14.586 1 98.44 184 PRO B N 1
ATOM 2913 C CA . PRO B 1 184 ? -1.313 -2.291 14.438 1 98.44 184 PRO B CA 1
ATOM 2914 C C . PRO B 1 184 ? -2.031 -1.933 15.742 1 98.44 184 PRO B C 1
ATOM 2916 O O . PRO B 1 184 ? -1.642 -2.398 16.812 1 98.44 184 PRO B O 1
ATOM 2919 N N . PRO B 1 185 ? -3.092 -1.108 15.578 1 98.56 185 PRO B N 1
ATOM 2920 C CA . PRO B 1 185 ? -3.811 -0.708 16.781 1 98.56 185 PRO B CA 1
ATOM 2921 C C . PRO B 1 185 ? -4.648 -1.84 17.375 1 98.56 185 PRO B C 1
ATOM 2923 O O . PRO B 1 185 ? -5.094 -1.75 18.531 1 98.56 185 PRO B O 1
ATOM 2926 N N . TYR B 1 186 ? -4.91 -2.912 16.641 1 98.69 186 TYR B N 1
ATOM 2927 C CA . TYR B 1 186 ? -5.641 -4.102 17.078 1 98.69 186 TYR B CA 1
ATOM 2928 C C . TYR B 1 186 ? -4.855 -5.367 16.75 1 98.69 186 TYR B C 1
ATOM 2930 O O . TYR B 1 186 ? -3.91 -5.336 15.961 1 98.69 186 TYR B O 1
ATOM 2938 N N . ASP B 1 187 ? -5.195 -6.395 17.469 1 98.31 187 ASP B N 1
ATOM 2939 C CA . ASP B 1 187 ? -4.629 -7.699 17.156 1 98.31 187 ASP B CA 1
ATOM 2940 C C . ASP B 1 187 ? -5.672 -8.617 16.516 1 98.31 187 ASP B C 1
ATOM 2942 O O . ASP B 1 187 ? -5.996 -9.672 17.047 1 98.31 187 ASP B O 1
ATOM 2946 N N . ALA B 1 188 ? -6.121 -8.188 15.289 1 98.81 188 ALA B N 1
ATOM 2947 C CA . ALA B 1 188 ? -7.215 -8.867 14.602 1 98.81 188 ALA B CA 1
ATOM 2948 C C . ALA B 1 188 ? -6.855 -9.156 13.148 1 98.81 188 ALA B C 1
ATOM 2950 O O . ALA B 1 188 ? -7.734 -9.266 12.297 1 98.81 188 ALA B O 1
ATOM 2951 N N . GLY B 1 189 ? -5.586 -9.242 12.891 1 98.75 189 GLY B N 1
ATOM 2952 C CA . GLY B 1 189 ? -5.133 -9.273 11.508 1 98.75 189 GLY B CA 1
ATOM 2953 C C . GLY B 1 189 ? -5.133 -10.672 10.914 1 98.75 189 GLY B C 1
ATOM 2954 O O . GLY B 1 189 ? -4.676 -10.875 9.789 1 98.75 189 GLY B O 1
ATOM 2955 N N . SER B 1 190 ? -5.629 -11.703 11.672 1 98.44 190 SER B N 1
ATOM 2956 C CA . SER B 1 190 ? -5.754 -13.07 11.188 1 98.44 190 SER B CA 1
ATOM 2957 C C . SER B 1 190 ? -6.988 -13.75 11.766 1 98.44 190 SER B C 1
ATOM 2959 O O . SER B 1 190 ? -7.531 -13.305 12.781 1 98.44 190 SER B O 1
ATOM 2961 N N . PRO B 1 191 ? -7.441 -14.82 11.086 1 98.19 191 PRO B N 1
ATOM 2962 C CA . PRO B 1 191 ? -8.625 -15.508 11.617 1 98.19 191 PRO B CA 1
ATOM 2963 C C . PRO B 1 191 ? -8.367 -16.141 12.977 1 98.19 191 PRO B C 1
ATOM 2965 O O . PRO B 1 191 ? -9.312 -16.375 13.742 1 98.19 191 PRO B O 1
ATOM 2968 N N . GLU B 1 192 ? -7.133 -16.406 13.297 1 98.06 192 GLU B N 1
ATOM 2969 C CA . GLU B 1 192 ? -6.793 -17.016 14.578 1 98.06 192 GLU B CA 1
ATOM 2970 C C . GLU B 1 192 ? -6.812 -15.977 15.703 1 98.06 192 GLU B C 1
ATOM 2972 O O . GLU B 1 192 ? -6.879 -16.328 16.875 1 98.06 192 GLU B O 1
ATOM 2977 N N . LYS B 1 193 ? -6.762 -14.656 15.344 1 98.56 193 LYS B N 1
ATOM 2978 C CA . LYS B 1 193 ? -6.598 -13.609 16.344 1 98.56 193 LYS B CA 1
ATOM 2979 C C . LYS B 1 193 ? -7.832 -12.711 16.406 1 98.56 193 LYS B C 1
ATOM 2981 O O . LYS B 1 193 ? -8.141 -12.148 17.453 1 98.56 193 LYS B O 1
ATOM 2986 N N . ALA B 1 194 ? -8.555 -12.648 15.32 1 98.81 194 ALA B N 1
ATOM 2987 C CA . ALA B 1 194 ? -9.711 -11.758 15.242 1 98.81 194 ALA B CA 1
ATOM 2988 C C . ALA B 1 194 ? -10.883 -12.312 16.047 1 98.81 194 ALA B C 1
ATOM 2990 O O . ALA B 1 194 ? -10.945 -13.516 16.312 1 98.81 194 ALA B O 1
ATOM 2991 N N . PRO B 1 195 ? -11.797 -11.414 16.516 1 98.5 195 PRO B N 1
ATOM 2992 C CA . PRO B 1 195 ? -13.008 -11.922 17.172 1 98.5 195 PRO B CA 1
ATOM 2993 C C . PRO B 1 195 ? -13.719 -12.992 16.344 1 98.5 195 PRO B C 1
ATOM 2995 O O . PRO B 1 195 ? -13.93 -12.805 15.141 1 98.5 195 PRO B O 1
ATOM 2998 N N . ALA B 1 196 ? -14.117 -14.039 17.016 1 98.31 196 ALA B N 1
ATOM 2999 C CA . ALA B 1 196 ? -14.641 -15.227 16.344 1 98.31 196 ALA B CA 1
ATOM 3000 C C . ALA B 1 196 ? -15.891 -14.898 15.531 1 98.31 196 ALA B C 1
ATOM 3002 O O . ALA B 1 196 ? -16.109 -15.461 14.461 1 98.31 196 ALA B O 1
ATOM 3003 N N . HIS B 1 197 ? -16.688 -14.031 16.094 1 98.5 197 HIS B N 1
ATOM 3004 C CA . HIS B 1 197 ? -17.938 -13.719 15.398 1 98.5 197 HIS B CA 1
ATOM 3005 C C . HIS B 1 197 ? -17.656 -12.992 14.086 1 98.5 197 HIS B C 1
ATOM 3007 O O . HIS B 1 197 ? -18.422 -13.148 13.125 1 98.5 197 HIS B O 1
ATOM 3013 N N . LEU B 1 198 ? -16.594 -12.195 13.969 1 98.5 198 LEU B N 1
ATOM 3014 C CA . LEU B 1 198 ? -16.219 -11.555 12.711 1 98.5 198 LEU B CA 1
ATOM 3015 C C . LEU B 1 198 ? -15.719 -12.586 11.703 1 98.5 198 LEU B C 1
ATOM 3017 O O . LEU B 1 198 ? -16.109 -12.547 10.531 1 98.5 198 LEU B O 1
ATOM 3021 N N . VAL B 1 199 ? -14.859 -13.484 12.18 1 98.62 199 VAL B N 1
ATOM 3022 C CA . VAL B 1 199 ? -14.336 -14.539 11.312 1 98.62 199 VAL B CA 1
ATOM 3023 C C . VAL B 1 199 ? -15.492 -15.359 10.75 1 98.62 199 VAL B C 1
ATOM 3025 O O . VAL B 1 199 ? -15.555 -15.609 9.547 1 98.62 199 VAL B O 1
ATOM 3028 N N . ALA B 1 200 ? -16.438 -15.758 11.609 1 98.38 200 ALA B N 1
ATOM 3029 C CA . ALA B 1 200 ? -17.594 -16.547 11.188 1 98.38 200 ALA B CA 1
ATOM 3030 C C . ALA B 1 200 ? -18.438 -15.789 10.172 1 98.38 200 ALA B C 1
ATOM 3032 O O . ALA B 1 200 ? -18.891 -16.359 9.18 1 98.38 200 ALA B O 1
ATOM 3033 N N . LYS B 1 201 ? -18.625 -14.547 10.383 1 98 201 LYS B N 1
ATOM 3034 C CA . LYS B 1 201 ? -19.406 -13.703 9.492 1 98 201 LYS B CA 1
ATOM 3035 C C . LYS B 1 201 ? -18.844 -13.727 8.078 1 98 201 LYS B C 1
ATOM 3037 O O . LYS B 1 201 ? -19.594 -13.922 7.113 1 98 201 LYS B O 1
ATOM 3042 N N . PHE B 1 202 ? -17.547 -13.586 7.945 1 97.69 202 PHE B N 1
ATOM 3043 C CA . PHE B 1 202 ? -16.953 -13.461 6.621 1 97.69 202 PHE B CA 1
ATOM 3044 C C . PHE B 1 202 ? -16.75 -14.828 5.984 1 97.69 202 PHE B C 1
ATOM 3046 O O . PHE B 1 202 ? -16.797 -14.969 4.762 1 97.69 202 PHE B O 1
ATOM 3053 N N . ARG B 1 203 ? -16.531 -15.898 6.82 1 97.31 203 ARG B N 1
ATOM 3054 C CA . ARG B 1 203 ? -16.531 -17.25 6.258 1 97.31 203 ARG B CA 1
ATOM 3055 C C . ARG B 1 203 ? -17.891 -17.594 5.668 1 97.31 203 ARG B C 1
ATOM 3057 O O . ARG B 1 203 ? -17.969 -18.125 4.555 1 97.31 203 ARG B O 1
ATOM 3064 N N . GLU B 1 204 ? -18.969 -17.188 6.332 1 96.69 204 GLU B N 1
ATOM 3065 C CA . GLU B 1 204 ? -20.328 -17.5 5.902 1 96.69 204 GLU B CA 1
ATOM 3066 C C . GLU B 1 204 ? -20.734 -16.656 4.699 1 96.69 204 GLU B C 1
ATOM 3068 O O . GLU B 1 204 ? -21.469 -17.125 3.822 1 96.69 204 GLU B O 1
ATOM 3073 N N . GLY B 1 205 ? -20.234 -15.438 4.617 1 95.12 205 GLY B N 1
ATOM 3074 C CA . GLY B 1 205 ? -20.625 -14.523 3.551 1 95.12 205 GLY B CA 1
ATOM 3075 C C . GLY B 1 205 ? -19.672 -14.531 2.379 1 95.12 205 GLY B C 1
ATOM 3076 O O . GLY B 1 205 ? -19.844 -13.773 1.422 1 95.12 205 GLY B O 1
ATOM 3077 N N . SER B 1 206 ? -18.688 -15.383 2.453 1 94.56 206 SER B N 1
ATOM 3078 C CA . SER B 1 206 ? -17.625 -15.391 1.456 1 94.56 206 SER B CA 1
ATOM 3079 C C . SER B 1 206 ? -18.141 -15.883 0.107 1 94.56 206 SER B C 1
ATOM 3081 O O . SER B 1 206 ? -18.969 -16.781 0.048 1 94.56 206 SER B O 1
ATOM 3083 N N . ARG B 1 207 ? -17.594 -15.359 -0.976 1 92 207 ARG B N 1
ATOM 3084 C CA . ARG B 1 207 ? -17.938 -15.82 -2.318 1 92 207 ARG B CA 1
ATOM 3085 C C . ARG B 1 207 ? -17.391 -17.219 -2.574 1 92 207 ARG B C 1
ATOM 3087 O O . ARG B 1 207 ? -17.734 -17.859 -3.568 1 92 207 ARG B O 1
ATOM 3094 N N . PHE B 1 208 ? -16.578 -17.719 -1.608 1 93.06 208 PHE B N 1
ATOM 3095 C CA . PHE B 1 208 ? -15.969 -19.031 -1.76 1 93.06 208 PHE B CA 1
ATOM 3096 C C . PHE B 1 208 ? -16.734 -20.062 -0.939 1 93.06 208 PHE B C 1
ATOM 3098 O O . PHE B 1 208 ? -16.391 -21.25 -0.962 1 93.06 208 PHE B O 1
ATOM 3105 N N . ALA B 1 209 ? -17.703 -19.688 -0.039 1 83.56 209 ALA B N 1
ATOM 3106 C CA . ALA B 1 209 ? -18.438 -20.594 0.833 1 83.56 209 ALA B CA 1
ATOM 3107 C C . ALA B 1 209 ? -19.391 -21.484 0.025 1 83.56 209 ALA B C 1
ATOM 3109 O O . ALA B 1 209 ? -19.938 -22.453 0.548 1 83.56 209 ALA B O 1
ATOM 3110 N N . GLN B 1 210 ? -19.5 -21.656 -1.271 1 63.59 210 GLN B N 1
ATOM 3111 C CA . GLN B 1 210 ? -20.438 -22.547 -1.93 1 63.59 210 GLN B CA 1
ATOM 3112 C C . GLN B 1 210 ? -19.906 -23.984 -1.965 1 63.59 210 GLN B C 1
ATOM 3114 O O . GLN B 1 210 ? -18.703 -24.203 -1.942 1 63.59 210 GLN B O 1
#

Foldseek 3Di:
DEEEEEAAAAFAPLQRVLLCLQAVVQPPYHYFYEYQDFAWHAHNVRPDTDTGRYYLVVDQAGQEYEFTHGPCVVVLLPPCSQLVSCVRHVVHYQAYEYEACSVVSCLSSVNQACHEEEHEPLCQVVCVVSRHNYDPDQWDDDRRYIYGYHRNSSNVSSLVVSCVRRHNVSSVVSCVVVVVPDDDPAQQPDCVGRDVVVSVVCSCVDPNVD/DEEEEEDAAAFAPLQRVLLCLQAVVQVPYHYFYEYQDFAWHAHNVRPDTDTGRYYLVVDQAGQEYEFTHGPCVVVLLPPCSQLVSLVRHVVHYQAYEYAACSVVSCLSSVNQACHEEEHEPLCQVVCVVSRHNYDPDQWDDDRRYIYGYHRNSSNVSSLVVSCVRRHNVSSVVSCVVVVVPDDDPAQQPDCVGRPVVVSVVCSVVDPNVD

InterPro domains:
  IPR002818 DJ-1/PfpI [PF01965] (2-161)
  IPR029062 Class I glutamine amidotransferase-like [G3DSA:3.40.50.880] (1-209)
  IPR029062 Class I glutamine amidotransferase-like [SSF52317] (1-183)
  IPR052158 Isonitrile Hydratase and Quaternary Amine Regulator [PTHR43130] (2-204)

Radius of gyration: 20.21 Å; Cα contacts (8 Å, |Δi|>4): 1073; chains: 2; bounding box: 47×58×43 Å

Secondary structure (DSSP, 8-state):
-EEEEE--TTB-HHHHHHHHHHHTTSTT-EEEEEESSSEEEEBTTSS-EEEE-EEGGG----SEEEE--SGGGGGGTT-HHHHHHHHHHHTT-SEEEEETTHHHHHHHTTSSTTSEE---GGGHHHHHHTT-EE---SEEEETTEEEE-STTHHHHHHHHHHHHHH-HHHHHHHHHHTT-----SSS-SSTTTS-HHHHHHHHHH-TT--/-EEEEE--TTB-HHHHHHHHHHHTTSTT-EEEEEESSSEEEEBTTSS-EEEE-EEGGG----SEEEE--SGGGGGGTT-HHHHHHHHHHHTT-SEEEEETTHHHHHHHTTSSTTSEE---GGGHHHHHHTT-EE---SEEEETTEEEE-STTHHHHHHHHHHHHHH-HHHHHHHHHHTT-----SSS-SSTTTS-HHHHHHHHHH-TT--

Sequence (420 aa):
MQIAIALYERFTVLDAIGPYQTLVNLPGAETVLVAEQAGPVRDDNGSLALVADQSFAEVQRPDIVVVPGGPGQSDQMENEALLGWLRTVDATTTWTTSVCTGSLALAAAGLLKGRRATSHWLALAELDRLGVESTGERVVFDGKYVTAAGVSAGIDMGLTLAGRIAGDEHAQTVQLLAEYDPQPPYDAGSPEKAPAHLVAKFREGSRFAQMQIAIALYERFTVLDAIGPYQTLVNLPGAETVLVAEQAGPVRDDNGSLALVADQSFAEVQRPDIVVVPGGPGQSDQMENEALLGWLRTVDATTTWTTSVCTGSLALAAAGLLKGRRATSHWLALAELDRLGVESTGERVVFDGKYVTAAGVSAGIDMGLTLAGRIAGDEHAQTVQLLAEYDPQPPYDAGSPEKAPAHLVAKFREGSRFAQ

Nearest PDB structures (foldseek):
  3noq-assembly1_A  TM=9.711E-01  e=3.586E-26  Pseu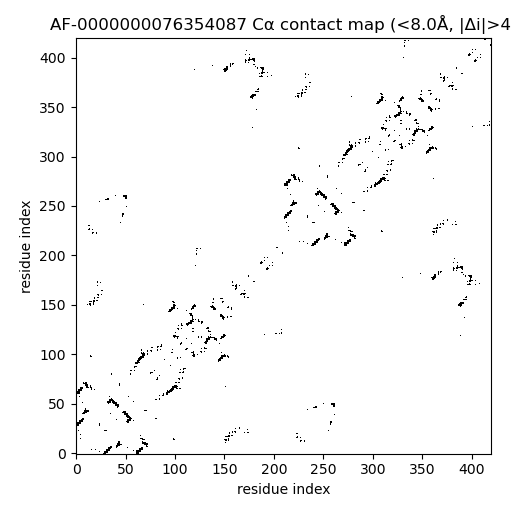domonas fluorescens
  7lav-assembly1_A  TM=9.607E-01  e=1.687E-26  Pseudomonas protegens Pf-5
  7l9q-assembly1_B  TM=9.726E-01  e=8.646E-26  Pseudomonas protegens Pf-5
  7la0-assembly1_B  TM=9.713E-01  e=9.207E-26  Pseudomonas protegens Pf-5
  3nov-assembly1_A-2  TM=9.664E-01  e=5.699E-25  Pseudomonas fluorescens